Protein AF-A0A957TXQ5-F1 (afdb_monomer)

Solvent-accessible surface area (backbone atoms only — not comparable to full-atom values): 20476 Å² total; per-residue (Å²): 144,78,83,83,80,77,86,82,71,47,67,59,86,66,79,77,67,83,66,61,102,62,47,43,39,74,34,66,44,64,24,95,79,26,74,25,14,52,23,26,70,27,50,35,19,29,30,38,36,36,46,17,83,98,53,60,75,85,42,33,57,36,54,85,38,42,30,43,71,39,19,25,65,16,29,35,38,43,34,61,35,73,41,51,36,36,32,45,70,74,50,94,48,71,67,36,83,56,37,62,68,36,22,37,38,44,14,45,44,46,98,77,47,52,42,35,41,58,74,62,95,48,50,48,15,18,27,41,47,53,46,57,74,80,69,49,47,36,38,38,31,37,76,42,59,56,66,72,42,1,38,38,32,60,41,46,68,57,20,16,41,18,25,45,35,39,38,39,43,63,95,45,85,82,56,71,28,36,35,28,32,22,54,62,78,34,46,35,31,42,36,39,39,32,22,38,58,90,65,50,79,76,47,40,24,61,31,62,41,63,15,37,78,68,54,42,29,40,48,32,74,44,49,84,37,50,53,35,78,49,98,82,57,92,86,59,69,62,88,62,82,68,47,46,55,31,43,82,42,57,54,56,40,60,19,64,39,80,75,68,60,65,62,59,91,78,76,55,45,50,21,34,32,31,38,28,31,41,25,46,91,74,34,91,37,61,49,45,37,33,38,21,49,49,34,32,38,76,49,58,35,88,93,45,37,34,33,28,37,28,33,27,39,68,82,71,82,83,61,90,54,93,83,37,42,77,51,29,37,35,40,38,42,30,75,43,90,92,28,41,22,32,51,58,77,59,99,80,63,72,52,15,59,47,14,53,37,75,93,41,61,65,16,8,62,44,72,48,36,34,29,46,25,66,60,64,38,57,27,43,39,38,40,38,36,62,79,27,22,38,34,74,34,37,36,37,25,103

Nearest PDB structures (foldseek):
  6tpu-assembly2_B  TM=3.148E-01  e=5.517E-03  Homo sapiens
  5j67-assembly2_B  TM=4.460E-01  e=9.033E-02  Homo sapiens
  8cem-assembly1_E  TM=1.620E-01  e=5.466E-04  Bos taurus
  5j67-assembly3_C  TM=4.411E-01  e=3.857E-01  Homo sapiens
  5j67-assembly4_D  TM=4.431E-01  e=5.930E-01  Homo sapiens

Foldseek 3Di:
DDDDDDDDDWPPDFPPDPWDPFAQWPAKDAQPQFQQQQAAQANHWIKTFGAQPPDDRQCQLPLQRAHAAFFALWKKKKFKDWFKAFAPPRDPHDADDDWFPWFKFFALRASPQTCGCDDDQAQSHWVWTWDGPSGGMIMIHQPGDHGRHSTDHNSCVRRNTGIITGDQTPPDQDHGRRIGHHHAQIKMKMKMWHAYNVGDTDGIHMYMDGHHNWAFKEKDFDQPQAQDVDPPDPPDGDDASDGLQEAEDAAFAKQDDPHGHDYCVVPHHHFRKMFIFGICVPAPDRRDDTWAQWQWAWAADPVAQQKTFIWHPPVPPSDGDPVIDGFWMKGKQWPDPVWTKGWDDDPCQHTWDIDRRPPDPGGTMYGTMITGGNDFDKMWMKIQGDSHIIDIGIYGHD

Radius of gyration: 20.61 Å; Cα contacts (8 Å, |Δi|>4): 1127; chains: 1; bounding box: 55×52×53 Å

Structure (mmCIF, N/CA/C/O backbone):
data_AF-A0A957TXQ5-F1
#
_entry.id   AF-A0A957TXQ5-F1
#
loop_
_atom_site.group_PDB
_atom_site.id
_atom_site.type_symbol
_atom_site.label_atom_id
_atom_site.label_alt_id
_atom_site.label_comp_id
_atom_site.label_asym_id
_atom_site.label_entity_id
_atom_site.label_seq_id
_atom_site.pdbx_PDB_ins_code
_atom_site.Cartn_x
_atom_site.Cartn_y
_atom_site.Cartn_z
_atom_site.occupancy
_atom_site.B_iso_or_equiv
_atom_site.auth_seq_id
_atom_site.auth_comp_id
_atom_site.auth_asym_id
_atom_site.auth_atom_id
_atom_site.pdbx_PDB_model_num
ATOM 1 N N . THR A 1 1 ? 15.433 -29.144 -3.251 1.00 30.27 1 THR A N 1
ATOM 2 C CA . THR A 1 1 ? 14.705 -28.757 -2.026 1.00 30.27 1 THR A CA 1
ATOM 3 C C . THR A 1 1 ? 15.283 -27.448 -1.524 1.00 30.27 1 THR A C 1
ATOM 5 O O . THR A 1 1 ? 16.172 -27.453 -0.683 1.00 30.27 1 THR A O 1
ATOM 8 N N . ALA A 1 2 ? 14.848 -26.344 -2.127 1.00 22.72 2 ALA A N 1
ATOM 9 C CA . ALA A 1 2 ? 15.193 -24.980 -1.738 1.00 22.72 2 ALA A CA 1
ATOM 10 C C . ALA A 1 2 ? 13.890 -24.330 -1.258 1.00 22.72 2 ALA A C 1
ATOM 12 O O . ALA A 1 2 ? 12.871 -24.461 -1.932 1.00 22.72 2 ALA A O 1
ATOM 13 N N . GLY A 1 3 ? 13.901 -23.780 -0.045 1.00 21.22 3 GLY A N 1
ATOM 14 C CA . GLY A 1 3 ? 12.721 -23.221 0.608 1.00 21.22 3 GLY A CA 1
ATOM 15 C C . GLY A 1 3 ? 12.349 -21.856 0.037 1.00 21.22 3 GLY A C 1
ATOM 16 O O . GLY A 1 3 ? 13.215 -20.997 -0.106 1.00 21.22 3 GLY A O 1
ATOM 17 N N . CYS A 1 4 ? 11.061 -21.679 -0.258 1.00 22.88 4 CYS A N 1
ATOM 18 C CA . CYS A 1 4 ? 10.422 -20.388 -0.495 1.00 22.88 4 CYS A CA 1
ATOM 19 C C . CYS A 1 4 ? 10.559 -19.499 0.750 1.00 22.88 4 CYS A C 1
ATOM 21 O O . CYS A 1 4 ? 10.247 -19.935 1.858 1.00 22.88 4 CYS A O 1
ATOM 23 N N . GLN A 1 5 ? 11.022 -18.265 0.559 1.00 21.34 5 GLN A N 1
ATOM 24 C CA . GLN A 1 5 ? 10.938 -17.197 1.557 1.00 21.34 5 GLN A CA 1
ATOM 25 C C . GLN A 1 5 ? 9.520 -16.587 1.497 1.00 21.34 5 GLN A C 1
ATOM 27 O O . GLN A 1 5 ? 9.026 -16.373 0.387 1.00 21.34 5 GLN A O 1
ATOM 32 N N . PRO A 1 6 ? 8.849 -16.335 2.635 1.00 24.36 6 PRO A N 1
ATOM 33 C CA . PRO A 1 6 ? 7.597 -15.585 2.675 1.00 24.36 6 PRO A CA 1
ATOM 34 C C . PRO A 1 6 ? 7.853 -14.079 2.481 1.00 24.36 6 PRO A C 1
ATOM 36 O O . PRO A 1 6 ? 8.962 -13.602 2.712 1.00 24.36 6 PRO A O 1
ATOM 39 N N . ILE A 1 7 ? 6.805 -13.377 2.041 1.00 29.12 7 ILE A N 1
ATOM 40 C CA . ILE A 1 7 ? 6.574 -11.920 2.012 1.00 29.12 7 ILE A CA 1
ATOM 41 C C . ILE A 1 7 ? 7.683 -11.073 2.669 1.00 29.12 7 ILE A C 1
ATOM 43 O O . ILE A 1 7 ? 7.842 -11.089 3.889 1.00 29.12 7 ILE A O 1
ATOM 47 N N . GLN A 1 8 ? 8.370 -10.238 1.884 1.00 25.14 8 GLN A N 1
ATOM 48 C CA . GLN A 1 8 ? 8.991 -9.026 2.420 1.00 25.14 8 GLN A CA 1
ATOM 49 C C . GLN A 1 8 ? 8.038 -7.854 2.188 1.00 25.14 8 GLN A C 1
ATOM 51 O O . GLN A 1 8 ? 7.841 -7.401 1.063 1.00 25.14 8 GLN A O 1
ATOM 56 N N . ALA A 1 9 ? 7.431 -7.390 3.280 1.00 28.55 9 ALA A N 1
ATOM 57 C CA . ALA A 1 9 ? 6.894 -6.042 3.374 1.00 28.55 9 ALA A CA 1
ATOM 58 C C . ALA A 1 9 ? 8.041 -5.017 3.181 1.00 28.55 9 ALA A C 1
ATOM 60 O O . ALA A 1 9 ? 9.197 -5.348 3.468 1.00 28.55 9 ALA A O 1
ATOM 61 N N . PRO A 1 10 ? 7.746 -3.799 2.682 1.00 31.58 10 PRO A N 1
ATOM 62 C CA . PRO A 1 10 ? 8.731 -2.744 2.421 1.00 31.58 10 PRO A CA 1
ATOM 63 C C . PRO A 1 10 ? 9.644 -2.488 3.628 1.00 31.58 10 PRO A C 1
ATOM 65 O O . PRO A 1 10 ? 9.192 -2.565 4.766 1.00 31.58 10 PRO A O 1
ATOM 68 N N . ALA A 1 11 ? 10.915 -2.160 3.374 1.00 26.02 11 ALA A N 1
ATOM 69 C CA . ALA A 1 11 ? 11.965 -1.976 4.376 1.00 26.02 11 ALA A CA 1
ATOM 70 C C . ALA A 1 11 ? 11.680 -0.855 5.407 1.00 26.02 11 ALA A C 1
ATOM 72 O O . ALA A 1 11 ? 12.201 0.249 5.320 1.00 26.02 11 ALA A O 1
ATOM 73 N N . ALA A 1 12 ? 10.885 -1.172 6.425 1.00 28.03 12 ALA A N 1
ATOM 74 C CA . ALA A 1 12 ? 11.363 -1.277 7.797 1.00 28.03 12 ALA A CA 1
ATOM 75 C C . ALA A 1 12 ? 11.303 -2.776 8.122 1.00 28.03 12 ALA A C 1
ATOM 77 O O . ALA A 1 12 ? 10.361 -3.446 7.708 1.00 28.03 12 ALA A O 1
ATOM 78 N N . SER A 1 13 ? 12.317 -3.354 8.762 1.00 29.33 13 SER A N 1
ATOM 79 C CA . SER A 1 13 ? 12.373 -4.798 9.015 1.00 29.33 13 SER A CA 1
ATOM 80 C C . SER A 1 13 ? 11.161 -5.277 9.823 1.00 29.33 13 SER A C 1
ATOM 82 O O . SER A 1 13 ? 11.173 -5.239 11.051 1.00 29.33 13 SER A O 1
ATOM 84 N N . VAL A 1 14 ? 10.121 -5.760 9.141 1.00 32.06 14 VAL A N 1
ATOM 85 C CA . VAL A 1 14 ? 9.009 -6.471 9.768 1.00 32.06 14 VAL A CA 1
ATOM 86 C C . VAL A 1 14 ? 9.548 -7.846 10.145 1.00 32.06 14 VAL A C 1
ATOM 88 O O . VAL A 1 14 ? 9.689 -8.734 9.304 1.00 32.06 14 VAL A O 1
ATOM 91 N N . SER A 1 15 ? 9.902 -8.027 11.417 1.00 32.28 15 SER A N 1
ATOM 92 C CA . SER A 1 15 ? 10.060 -9.364 11.979 1.00 32.28 15 SER A CA 1
ATOM 93 C C . SER A 1 15 ? 8.685 -10.027 11.959 1.00 32.28 15 SER A C 1
ATOM 95 O O . SER A 1 15 ? 7.900 -9.871 12.893 1.00 32.28 15 SER A O 1
ATOM 97 N N . ALA A 1 16 ? 8.386 -10.764 10.889 1.00 36.06 16 ALA A N 1
ATOM 98 C CA . ALA A 1 16 ? 7.238 -11.653 10.832 1.00 36.06 16 ALA A CA 1
ATOM 99 C C . ALA A 1 16 ? 7.437 -12.769 11.871 1.00 36.06 16 ALA A C 1
ATOM 101 O O . ALA A 1 16 ? 8.000 -13.830 11.591 1.00 36.06 16 ALA A O 1
ATOM 102 N N . ALA A 1 17 ? 7.000 -12.522 13.107 1.00 33.25 17 ALA A N 1
ATOM 103 C CA . ALA A 1 17 ? 6.688 -13.603 14.023 1.00 33.25 17 ALA A CA 1
ATOM 104 C C . ALA A 1 17 ? 5.641 -14.479 13.326 1.00 33.25 17 ALA A C 1
ATOM 106 O O . ALA A 1 17 ? 4.679 -13.949 12.771 1.00 33.25 17 ALA A O 1
ATOM 107 N N . ALA A 1 18 ? 5.855 -15.798 13.307 1.00 35.03 18 ALA A N 1
ATOM 108 C CA . ALA A 1 18 ? 4.922 -16.740 12.701 1.00 35.03 18 ALA A CA 1
ATOM 109 C C . ALA A 1 18 ? 3.505 -16.431 13.199 1.00 35.03 18 ALA A C 1
ATOM 111 O O . ALA A 1 18 ? 3.222 -16.547 14.395 1.00 35.03 18 ALA A O 1
ATOM 112 N N . ALA A 1 19 ? 2.654 -15.974 12.282 1.00 39.81 19 ALA A N 1
ATOM 113 C CA . ALA A 1 19 ? 1.266 -15.690 12.567 1.00 39.81 19 ALA A CA 1
ATOM 114 C C . ALA A 1 19 ? 0.631 -16.941 13.201 1.00 39.81 19 ALA A C 1
ATOM 116 O O . ALA A 1 19 ? 0.843 -18.042 12.685 1.00 39.81 19 ALA A O 1
ATOM 117 N N . PRO A 1 20 ? -0.134 -16.826 14.304 1.00 47.81 20 PRO A N 1
ATOM 118 C CA . PRO A 1 20 ? -1.030 -17.912 14.686 1.00 47.81 20 PRO A CA 1
ATOM 119 C C . PRO A 1 20 ? -1.915 -18.254 13.479 1.00 47.81 20 PRO A C 1
ATOM 121 O O . PRO A 1 20 ? -2.253 -17.346 12.722 1.00 47.81 20 PRO A O 1
ATOM 124 N N . ASP A 1 21 ? -2.309 -19.523 13.322 1.00 57.41 21 ASP A N 1
ATOM 125 C CA . ASP A 1 21 ? -3.027 -20.078 12.150 1.00 57.41 21 ASP A CA 1
ATOM 126 C C . ASP A 1 21 ? -4.310 -19.311 11.718 1.00 57.41 21 ASP A C 1
ATOM 128 O O . ASP A 1 21 ? -4.905 -19.642 10.699 1.00 57.41 21 ASP A O 1
ATOM 132 N N . ASN A 1 22 ? -4.721 -18.274 12.459 1.00 76.31 22 ASN A N 1
ATOM 133 C CA . ASN A 1 22 ? -5.893 -17.427 12.233 1.00 76.31 22 ASN A CA 1
ATOM 134 C C . ASN A 1 22 ? -5.597 -15.905 12.251 1.00 76.31 22 ASN A C 1
ATOM 136 O O . ASN A 1 22 ? -6.520 -15.131 12.488 1.00 76.31 22 ASN A O 1
ATOM 140 N N . ASN A 1 23 ? -4.350 -15.443 12.077 1.00 93.31 23 ASN A N 1
ATOM 141 C CA . ASN A 1 23 ? -4.062 -14.001 12.017 1.00 93.31 23 ASN A CA 1
ATOM 142 C C . ASN A 1 23 ? -4.595 -13.399 10.711 1.00 93.31 23 ASN A C 1
ATOM 144 O O . ASN A 1 23 ? -4.110 -13.746 9.635 1.00 93.31 23 ASN A O 1
ATOM 148 N N . ILE A 1 24 ? -5.547 -12.470 10.802 1.00 95.75 24 ILE A N 1
ATOM 149 C CA . ILE A 1 24 ? -6.072 -11.776 9.615 1.00 95.75 24 ILE A CA 1
ATOM 150 C C . ILE A 1 24 ? -5.169 -10.646 9.111 1.00 95.75 24 ILE A C 1
ATOM 152 O O . ILE A 1 24 ? -5.426 -10.109 8.041 1.00 95.75 24 ILE A O 1
ATOM 156 N N . LEU A 1 25 ? -4.132 -10.257 9.862 1.00 95.81 25 LEU A N 1
ATOM 157 C CA . LEU A 1 25 ? -3.248 -9.149 9.491 1.00 95.81 25 LEU A CA 1
ATOM 158 C C . LEU A 1 25 ? -1.948 -9.649 8.858 1.00 95.81 25 LEU A C 1
ATOM 160 O O . LEU A 1 25 ? -1.276 -10.523 9.404 1.00 95.81 25 LEU A O 1
ATOM 164 N N . LEU A 1 26 ? -1.576 -9.031 7.737 1.00 93.12 26 LEU A N 1
ATOM 165 C CA . LEU A 1 26 ? -0.322 -9.273 7.021 1.00 93.12 26 LEU A CA 1
ATOM 166 C C . LEU A 1 26 ? 0.801 -8.345 7.487 1.00 93.12 26 LEU A C 1
ATOM 168 O O . LEU A 1 26 ? 1.970 -8.721 7.450 1.00 93.12 26 LEU A O 1
ATOM 172 N N . GLY A 1 27 ? 0.463 -7.132 7.928 1.00 93.56 27 GLY A N 1
ATOM 173 C CA . GLY A 1 27 ? 1.447 -6.176 8.425 1.00 93.56 27 GLY A CA 1
ATOM 174 C C . GLY A 1 27 ? 0.950 -4.736 8.461 1.00 93.56 27 GLY A C 1
ATOM 175 O O . GLY A 1 27 ? -0.185 -4.434 8.089 1.00 93.56 27 GLY A O 1
ATOM 176 N N . ILE A 1 28 ? 1.837 -3.850 8.907 1.00 94.25 28 ILE A N 1
ATOM 177 C CA . ILE A 1 28 ? 1.647 -2.399 8.930 1.00 94.25 28 ILE A CA 1
ATOM 178 C C . ILE A 1 28 ? 2.690 -1.802 7.989 1.00 94.25 28 ILE A C 1
ATOM 180 O O . ILE A 1 28 ? 3.875 -2.110 8.112 1.00 94.25 28 ILE A O 1
ATOM 184 N N . ILE A 1 29 ? 2.259 -0.961 7.054 1.00 91.06 29 ILE A N 1
ATOM 185 C CA . ILE A 1 29 ? 3.153 -0.238 6.144 1.00 91.06 29 ILE A CA 1
ATOM 186 C C . ILE A 1 29 ? 2.863 1.258 6.199 1.00 91.06 29 ILE A C 1
ATOM 188 O O . ILE A 1 29 ? 1.762 1.679 6.562 1.00 91.06 29 ILE A O 1
ATOM 192 N N . ASN A 1 30 ? 3.843 2.059 5.789 1.00 89.38 30 ASN A N 1
ATOM 193 C CA . ASN A 1 30 ? 3.639 3.486 5.602 1.00 89.38 30 ASN A CA 1
ATOM 194 C C . ASN A 1 30 ? 2.541 3.745 4.561 1.00 89.38 30 ASN A C 1
ATOM 196 O O . ASN A 1 30 ? 2.503 3.103 3.508 1.00 89.38 30 ASN A O 1
ATOM 200 N N . ALA A 1 31 ? 1.640 4.679 4.852 1.00 86.31 31 ALA A N 1
ATOM 201 C CA . ALA A 1 31 ? 0.632 5.075 3.885 1.00 86.31 31 ALA A CA 1
ATOM 202 C C . ALA A 1 31 ? 1.259 5.921 2.758 1.00 86.31 31 ALA A C 1
ATOM 204 O O . ALA A 1 31 ? 2.023 6.844 3.041 1.00 86.31 31 ALA A O 1
ATOM 205 N N . PRO A 1 32 ? 0.875 5.719 1.481 1.00 77.81 32 PRO A N 1
ATOM 206 C CA . PRO A 1 32 ? 1.412 6.480 0.345 1.00 77.81 32 PRO A CA 1
ATOM 207 C C . PRO A 1 32 ? 0.925 7.939 0.287 1.00 77.81 32 PRO A C 1
ATOM 209 O O . PRO A 1 32 ? 1.110 8.619 -0.716 1.00 77.81 32 PRO A O 1
ATOM 212 N N . THR A 1 33 ? 0.251 8.410 1.334 1.00 75.25 33 THR A N 1
ATOM 213 C CA . THR A 1 33 ? -0.272 9.772 1.484 1.00 75.25 33 THR A CA 1
ATOM 214 C C . THR A 1 33 ? 0.588 10.635 2.402 1.00 75.25 33 THR A C 1
ATOM 216 O O . THR A 1 33 ? 0.253 11.794 2.614 1.00 75.25 33 THR A O 1
ATOM 219 N N . THR A 1 34 ? 1.644 10.067 2.990 1.00 78.94 34 THR A N 1
ATOM 220 C CA . THR A 1 34 ? 2.510 10.735 3.969 1.00 78.94 34 THR A CA 1
ATOM 221 C C . THR A 1 34 ? 3.884 10.064 3.998 1.00 78.94 34 THR A C 1
ATOM 223 O O . THR A 1 34 ? 3.957 8.852 4.211 1.00 78.94 34 THR A O 1
ATOM 226 N N . PRO A 1 35 ? 4.989 10.803 3.867 1.00 79.56 35 PRO A N 1
ATOM 227 C CA . PRO A 1 35 ? 6.318 10.214 3.911 1.00 79.56 35 PRO A CA 1
ATOM 228 C C . PRO A 1 35 ? 6.681 9.738 5.325 1.00 79.56 35 PRO A C 1
ATOM 230 O O . PRO A 1 35 ? 7.291 8.694 5.459 1.00 79.56 35 PRO A O 1
ATOM 233 N N . GLY A 1 36 ? 6.274 10.428 6.396 1.00 86.81 36 GLY A N 1
ATOM 234 C CA . GLY A 1 36 ? 6.715 10.120 7.766 1.00 86.81 36 GLY A CA 1
ATOM 235 C C . GLY A 1 36 ? 5.836 9.159 8.570 1.00 86.81 36 GLY A C 1
ATOM 236 O O . GLY A 1 36 ? 6.039 9.029 9.773 1.00 86.81 36 GLY A O 1
ATOM 237 N N . GLY A 1 37 ? 4.849 8.505 7.959 1.00 90.19 37 GLY A N 1
ATOM 238 C CA . GLY A 1 37 ? 3.720 7.896 8.670 1.00 90.19 37 GLY A CA 1
ATOM 239 C C . GLY A 1 37 ? 4.042 6.740 9.627 1.00 90.19 37 GLY A C 1
ATOM 240 O O . GLY A 1 37 ? 3.233 6.443 10.508 1.00 90.19 37 GLY A O 1
ATOM 241 N N . ILE A 1 38 ? 5.227 6.133 9.513 1.00 93.94 38 ILE A N 1
ATOM 242 C CA . ILE A 1 38 ? 5.756 5.114 10.443 1.00 93.94 38 ILE A CA 1
ATOM 243 C C . ILE A 1 38 ? 6.983 5.581 11.234 1.00 93.94 38 ILE A C 1
ATOM 245 O O . ILE A 1 38 ? 7.500 4.825 12.045 1.00 93.94 38 ILE A O 1
ATOM 249 N N . VAL A 1 39 ? 7.495 6.784 10.987 1.00 94.06 39 VAL A N 1
ATOM 250 C CA . VAL A 1 39 ? 8.734 7.265 11.610 1.00 94.06 39 VAL A CA 1
ATOM 251 C C . VAL A 1 39 ? 8.476 7.628 13.068 1.00 94.06 39 VAL A C 1
ATOM 253 O O . VAL A 1 39 ? 7.421 8.158 13.412 1.00 94.06 39 VAL A O 1
ATOM 256 N N . ALA A 1 40 ? 9.444 7.339 13.927 1.00 96.12 40 ALA A N 1
ATOM 257 C CA . ALA A 1 40 ? 9.369 7.597 15.353 1.00 96.12 40 ALA A CA 1
ATOM 258 C C . ALA A 1 40 ? 9.123 9.066 15.694 1.00 96.12 40 ALA A C 1
ATOM 260 O O . ALA A 1 40 ? 9.650 9.960 15.032 1.00 96.12 40 ALA A O 1
ATOM 261 N N . ASP A 1 41 ? 8.323 9.290 16.739 1.00 93.44 41 ASP A N 1
ATOM 262 C CA . ASP A 1 41 ? 7.875 10.608 17.214 1.00 93.44 41 ASP A CA 1
ATOM 263 C C . ASP A 1 41 ? 7.175 11.460 16.138 1.00 93.44 41 ASP A C 1
ATOM 265 O O . ASP A 1 41 ? 6.787 12.607 16.389 1.00 93.44 41 ASP A O 1
ATOM 269 N N . LEU A 1 42 ? 6.985 10.895 14.941 1.00 91.69 42 LEU A N 1
ATOM 270 C CA . LEU A 1 42 ? 6.222 11.490 13.880 1.00 91.69 42 LEU A CA 1
ATOM 271 C C . LEU A 1 42 ? 4.772 11.000 13.931 1.00 91.69 42 LEU A C 1
ATOM 273 O O . LEU A 1 42 ? 4.439 9.941 14.461 1.00 91.69 42 LEU A O 1
ATOM 277 N N . PRO A 1 43 ? 3.871 11.806 13.395 1.00 91.06 43 PRO A N 1
ATOM 278 C CA . PRO A 1 43 ? 2.466 11.483 13.235 1.00 91.06 43 PRO A CA 1
ATOM 279 C C . PRO A 1 43 ? 2.189 10.168 12.510 1.00 91.06 43 PRO A C 1
ATOM 281 O O . PRO A 1 43 ? 2.779 9.881 11.470 1.00 91.06 43 PRO A O 1
ATOM 284 N N . THR A 1 44 ? 1.237 9.394 13.028 1.00 92.81 44 THR A N 1
ATOM 285 C CA . THR A 1 44 ? 0.890 8.096 12.452 1.00 92.81 44 THR A CA 1
ATOM 286 C C . THR A 1 44 ? 0.087 8.263 11.169 1.00 92.81 44 THR A C 1
ATOM 288 O O . THR A 1 44 ? -0.937 8.949 11.143 1.00 92.81 44 THR A O 1
ATOM 291 N N . SER A 1 45 ? 0.521 7.576 10.117 1.00 90.94 45 SER A N 1
ATOM 292 C CA . SER A 1 45 ? -0.209 7.473 8.859 1.00 90.94 45 SER A CA 1
ATOM 293 C C . SER A 1 45 ? 0.175 6.185 8.137 1.00 90.94 45 SER A C 1
ATOM 295 O O . SER A 1 45 ? 1.286 6.020 7.632 1.00 90.94 45 SER A O 1
ATOM 297 N N . ILE A 1 46 ? -0.727 5.214 8.159 1.00 92.88 46 ILE A N 1
ATOM 298 C CA . ILE A 1 46 ? -0.395 3.815 7.900 1.00 92.88 46 ILE A CA 1
ATOM 299 C C . ILE A 1 46 ? -1.488 3.113 7.112 1.00 92.88 46 ILE A C 1
ATOM 301 O O . ILE A 1 46 ? -2.668 3.453 7.192 1.00 92.88 46 ILE A O 1
ATOM 305 N N . ASN A 1 47 ? -1.080 2.067 6.405 1.00 92.50 47 ASN A N 1
ATOM 306 C CA . ASN A 1 47 ? -1.972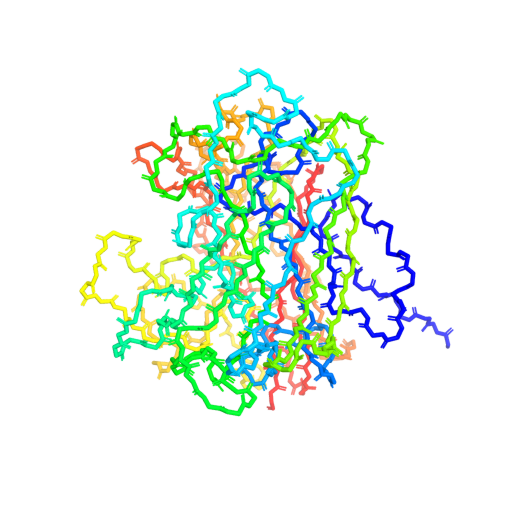 1.025 5.930 1.00 92.50 47 ASN A CA 1
ATOM 307 C C . ASN A 1 47 ? -1.744 -0.230 6.771 1.00 92.50 47 ASN A C 1
ATOM 309 O O . ASN A 1 47 ? -0.629 -0.749 6.836 1.00 92.50 47 ASN A O 1
ATOM 313 N N . VAL A 1 48 ? -2.810 -0.739 7.376 1.00 94.75 48 VAL A N 1
ATOM 314 C CA . VAL A 1 48 ? -2.838 -2.065 7.992 1.00 94.75 48 VAL A CA 1
ATOM 315 C C . VAL A 1 48 ? -3.380 -3.031 6.952 1.00 94.75 48 VAL A C 1
ATOM 317 O O . VAL A 1 48 ? -4.541 -2.929 6.551 1.00 94.75 48 VAL A O 1
ATOM 320 N N . LEU A 1 49 ? -2.521 -3.931 6.485 1.00 93.50 49 LEU A N 1
ATOM 321 C CA . LEU A 1 49 ? -2.842 -4.903 5.449 1.00 93.50 49 LEU A CA 1
ATOM 322 C C . LEU A 1 49 ? -3.501 -6.127 6.080 1.00 93.50 49 LEU A C 1
ATOM 324 O O . LEU A 1 49 ? -2.985 -6.686 7.051 1.00 93.50 49 LEU A O 1
ATOM 328 N N . MET A 1 50 ? -4.619 -6.551 5.508 1.00 94.62 50 MET A N 1
ATOM 329 C CA . MET A 1 50 ? -5.359 -7.744 5.897 1.00 94.62 50 MET A CA 1
ATOM 330 C C . MET A 1 50 ? -5.230 -8.809 4.807 1.00 94.62 50 MET A C 1
ATOM 332 O O . MET A 1 50 ? -5.015 -8.483 3.639 1.00 94.62 50 MET A O 1
ATOM 336 N N . ASN A 1 51 ? -5.339 -10.080 5.185 1.00 93.81 51 ASN A N 1
ATOM 337 C CA . ASN A 1 51 ? -5.321 -11.174 4.223 1.00 93.81 51 ASN A CA 1
ATOM 338 C C . ASN A 1 51 ? -6.667 -11.302 3.485 1.00 93.81 51 ASN A C 1
ATOM 340 O O . ASN A 1 51 ? -7.582 -10.493 3.634 1.00 93.81 51 ASN A O 1
ATOM 344 N N . ALA A 1 52 ? -6.765 -12.308 2.624 1.00 92.31 52 ALA A N 1
ATOM 345 C CA . ALA A 1 52 ? -8.023 -12.746 2.043 1.00 92.31 52 ALA A CA 1
ATOM 346 C C . ALA A 1 52 ? -8.194 -14.224 2.428 1.00 92.31 52 ALA A C 1
ATOM 348 O O . ALA A 1 52 ? -7.357 -15.046 2.036 1.00 92.31 52 ALA A O 1
ATOM 349 N N . PRO A 1 53 ? -9.217 -14.595 3.222 1.00 91.94 53 PRO A N 1
ATOM 350 C CA . PRO A 1 53 ? -9.342 -15.952 3.742 1.00 91.94 53 PRO A CA 1
ATOM 351 C C . PRO A 1 53 ? -9.267 -17.029 2.651 1.00 91.94 53 PRO A C 1
ATOM 353 O O . PRO A 1 53 ? -9.994 -16.997 1.659 1.00 91.94 53 PRO A O 1
ATOM 356 N N . GLY A 1 54 ? -8.377 -18.009 2.840 1.00 90.06 54 GLY A N 1
ATOM 357 C CA . GLY A 1 54 ? -8.174 -19.115 1.896 1.00 90.06 54 GLY A CA 1
ATOM 358 C C . GLY A 1 54 ? -7.421 -18.746 0.612 1.00 90.06 54 GLY A C 1
ATOM 359 O O . GLY A 1 54 ? -7.327 -19.585 -0.284 1.00 90.06 54 GLY A O 1
ATOM 360 N N . THR A 1 55 ? -6.881 -17.531 0.528 1.00 90.19 55 THR A N 1
ATOM 361 C CA . THR A 1 55 ? -6.141 -17.028 -0.630 1.00 90.19 55 THR A CA 1
ATOM 362 C C . THR A 1 55 ? -4.664 -16.842 -0.280 1.00 90.19 55 THR A C 1
ATOM 364 O O . THR A 1 55 ? -4.325 -16.467 0.837 1.00 90.19 55 THR A O 1
ATOM 367 N N . ASP A 1 56 ? -3.775 -17.139 -1.230 1.00 89.12 56 ASP A N 1
ATOM 368 C CA . ASP A 1 56 ? -2.343 -16.846 -1.109 1.00 89.12 56 ASP A CA 1
ATOM 369 C C . ASP A 1 56 ? -2.116 -15.328 -1.139 1.00 89.12 56 ASP A C 1
ATOM 371 O O . ASP A 1 56 ? -2.730 -14.628 -1.945 1.00 89.12 56 ASP A O 1
ATOM 375 N N . ASP A 1 57 ? -1.218 -14.820 -0.295 1.00 86.12 57 ASP A N 1
ATOM 376 C CA . ASP A 1 57 ? -1.032 -13.379 -0.089 1.00 86.12 57 ASP A CA 1
ATOM 377 C C . ASP A 1 57 ? -0.703 -12.596 -1.372 1.00 86.12 57 ASP A C 1
ATOM 379 O O . ASP A 1 57 ? -1.021 -11.412 -1.482 1.00 86.12 57 ASP A O 1
ATOM 383 N N . ARG A 1 58 ? -0.142 -13.258 -2.395 1.00 84.25 58 ARG A N 1
ATOM 384 C CA . ARG A 1 58 ? 0.126 -12.658 -3.717 1.00 84.25 58 ARG A CA 1
ATOM 385 C C . ARG A 1 58 ? -1.142 -12.278 -4.486 1.00 84.25 58 ARG A C 1
ATOM 387 O O . ARG A 1 58 ? -1.080 -11.454 -5.391 1.00 84.25 58 ARG A O 1
ATOM 394 N N . TYR A 1 59 ? -2.276 -12.868 -4.126 1.00 86.75 59 TYR A N 1
ATOM 395 C CA . TYR A 1 59 ? -3.585 -12.620 -4.724 1.00 86.75 59 TYR A CA 1
ATOM 396 C C . TYR A 1 59 ? -4.495 -11.803 -3.805 1.00 86.75 59 TYR A C 1
ATOM 398 O O . TYR A 1 59 ? -5.663 -11.618 -4.118 1.00 86.75 59 TYR A O 1
ATOM 406 N N . VAL A 1 60 ? -4.007 -11.281 -2.675 1.00 86.81 60 VAL A N 1
ATOM 407 C CA . VAL A 1 60 ? -4.853 -10.475 -1.778 1.00 86.81 60 VAL A CA 1
ATOM 408 C C . VAL A 1 60 ? -5.410 -9.255 -2.502 1.00 86.81 60 VAL A C 1
ATOM 410 O O . VAL A 1 60 ? -6.579 -8.940 -2.332 1.00 86.81 60 VAL A O 1
ATOM 413 N N . SER A 1 61 ? -4.648 -8.613 -3.385 1.00 82.62 61 SER A N 1
ATOM 414 C CA . SER A 1 61 ? -5.143 -7.482 -4.184 1.00 82.62 61 SER A CA 1
ATOM 415 C C . SER A 1 61 ? -6.079 -7.883 -5.336 1.00 82.62 61 SER A C 1
ATOM 417 O O . SER A 1 61 ? -6.644 -6.998 -5.974 1.00 82.62 61 SER A O 1
ATOM 419 N N . ASP A 1 62 ? -6.278 -9.180 -5.598 1.00 84.00 62 ASP A N 1
ATOM 420 C CA . ASP A 1 62 ? -7.205 -9.676 -6.621 1.00 84.00 62 ASP A CA 1
ATOM 421 C C . ASP A 1 62 ? -8.653 -9.329 -6.238 1.00 84.00 62 ASP A C 1
ATOM 423 O O . ASP A 1 62 ? -9.117 -9.733 -5.165 1.00 84.00 62 ASP A O 1
ATOM 427 N N . PRO A 1 63 ? -9.418 -8.617 -7.082 1.00 79.56 63 PRO A N 1
ATOM 428 C CA . PRO A 1 63 ? -10.835 -8.372 -6.834 1.00 79.56 63 PRO A CA 1
ATOM 429 C C . PRO A 1 63 ? -11.673 -9.646 -6.636 1.00 79.56 63 PRO A C 1
ATOM 431 O O . PRO A 1 63 ? -12.707 -9.586 -5.969 1.00 79.56 63 PRO A O 1
ATOM 434 N N . ALA A 1 64 ? -11.253 -10.787 -7.194 1.00 84.06 64 ALA A N 1
ATOM 435 C CA . ALA A 1 64 ? -11.906 -12.082 -7.011 1.00 84.06 64 ALA A CA 1
ATOM 436 C C . ALA A 1 64 ? -11.591 -12.735 -5.653 1.00 84.06 64 ALA A C 1
ATOM 438 O O . ALA A 1 64 ? -12.385 -13.545 -5.163 1.00 84.06 64 ALA A O 1
ATOM 439 N N . ALA A 1 65 ? -10.470 -12.376 -5.024 1.00 88.88 65 ALA A N 1
ATOM 440 C CA . ALA A 1 65 ? -10.142 -12.794 -3.670 1.00 88.88 65 ALA A CA 1
ATOM 441 C C . ALA A 1 65 ? -10.948 -11.956 -2.677 1.00 88.88 65 ALA A C 1
ATOM 443 O O . ALA A 1 65 ? -10.619 -10.802 -2.409 1.00 88.88 65 ALA A O 1
ATOM 444 N N . PHE A 1 66 ? -12.030 -12.512 -2.137 1.00 91.19 66 PHE A N 1
ATOM 445 C CA . PHE A 1 66 ? -12.850 -11.791 -1.169 1.00 91.19 66 PHE A CA 1
ATOM 446 C C . PHE A 1 66 ? -12.071 -11.573 0.139 1.00 91.19 66 PHE A C 1
ATOM 448 O O . PHE A 1 66 ? -11.553 -12.524 0.723 1.00 91.19 66 PHE A O 1
ATOM 455 N N . GLY A 1 67 ? -11.994 -10.319 0.581 1.00 93.25 67 GLY A N 1
ATOM 456 C CA . GLY A 1 67 ? -11.400 -9.923 1.854 1.00 93.25 67 GLY A CA 1
ATOM 457 C C . GLY A 1 67 ? -12.309 -10.207 3.047 1.00 93.25 67 GLY A C 1
ATOM 458 O O . GLY A 1 67 ? -13.105 -11.144 3.064 1.00 93.25 67 GLY A O 1
ATOM 459 N N . HIS A 1 68 ? -12.227 -9.352 4.055 1.00 94.69 68 HIS A N 1
ATOM 460 C CA . HIS A 1 68 ? -13.018 -9.469 5.273 1.00 94.69 68 HIS A CA 1
ATOM 461 C C . HIS A 1 68 ? -14.326 -8.684 5.183 1.00 94.69 68 HIS A C 1
ATOM 463 O O . HIS A 1 68 ? -14.485 -7.762 4.379 1.00 94.69 68 HIS A O 1
ATOM 469 N N . GLN A 1 69 ? -15.281 -9.031 6.039 1.00 93.69 69 GLN A N 1
ATOM 470 C CA . GLN A 1 69 ? -16.561 -8.343 6.127 1.00 93.69 69 GLN A CA 1
ATOM 471 C C . GLN A 1 69 ? -16.992 -8.225 7.585 1.00 93.69 69 GLN A C 1
ATOM 473 O O . GLN A 1 69 ? -16.685 -9.082 8.408 1.00 93.69 69 GLN A O 1
ATOM 478 N N . ILE A 1 70 ? -17.730 -7.163 7.902 1.00 94.94 70 ILE A N 1
ATOM 479 C CA . ILE A 1 70 ? -18.381 -7.025 9.200 1.00 94.94 70 ILE A CA 1
ATOM 480 C C . ILE A 1 70 ? -19.823 -7.530 9.049 1.00 94.94 70 ILE A C 1
ATOM 482 O O . ILE A 1 70 ? -20.556 -6.979 8.220 1.00 94.94 70 ILE A O 1
ATOM 486 N N . PRO A 1 71 ? -20.265 -8.552 9.808 1.00 95.00 71 PRO A N 1
ATOM 487 C CA . PRO A 1 71 ? -21.645 -9.033 9.753 1.00 95.00 71 PRO A CA 1
ATOM 488 C C . PRO A 1 71 ? -22.660 -7.947 10.118 1.00 95.00 71 PRO A C 1
ATOM 490 O O . PRO A 1 71 ? -22.361 -7.022 10.876 1.00 95.00 71 PRO A O 1
ATOM 493 N N . ALA A 1 72 ? -23.891 -8.075 9.624 1.00 93.62 72 ALA A N 1
ATOM 494 C CA . ALA A 1 72 ? -24.974 -7.156 9.959 1.00 93.62 72 ALA A CA 1
ATOM 495 C C . ALA A 1 72 ? -25.241 -7.160 11.472 1.00 93.62 72 ALA A C 1
ATOM 497 O O . ALA A 1 72 ? -25.402 -8.220 12.074 1.00 93.62 72 ALA A O 1
ATOM 498 N N . GLY A 1 73 ? -25.267 -5.975 12.090 1.00 94.00 73 GLY A N 1
ATOM 499 C CA . GLY A 1 73 ? -25.364 -5.812 13.548 1.00 94.00 73 GLY A CA 1
ATOM 500 C C . GLY A 1 73 ? -24.079 -6.132 14.327 1.00 94.00 73 GLY A C 1
ATOM 501 O O . GLY A 1 73 ? -24.040 -5.913 15.536 1.00 94.00 73 GLY A O 1
ATOM 502 N N . GLY A 1 74 ? -23.035 -6.623 13.653 1.00 97.38 74 GLY A N 1
ATOM 503 C CA . GLY A 1 74 ? -21.712 -6.866 14.217 1.00 97.38 74 GLY A CA 1
ATOM 504 C C . GLY A 1 74 ? -20.859 -5.603 14.333 1.00 97.38 74 GLY A C 1
ATOM 505 O O . GLY A 1 74 ? -21.351 -4.474 14.251 1.00 97.38 74 GLY A O 1
ATOM 506 N N . ARG A 1 75 ? -19.554 -5.793 14.549 1.00 97.75 75 ARG A N 1
ATOM 507 C CA . ARG A 1 75 ? -18.570 -4.698 14.585 1.00 97.75 75 ARG A CA 1
ATOM 508 C C . ARG A 1 75 ? -17.159 -5.183 14.277 1.00 97.75 75 ARG A C 1
ATOM 510 O O . ARG A 1 75 ? -16.847 -6.347 14.516 1.00 97.75 75 ARG A O 1
ATOM 517 N N . MET A 1 76 ? -16.312 -4.271 13.824 1.00 98.44 76 MET A N 1
ATOM 518 C CA . MET A 1 76 ? -14.861 -4.430 13.822 1.00 98.44 76 MET A CA 1
ATOM 519 C C . MET A 1 76 ? -14.270 -3.496 14.876 1.00 98.44 76 MET A C 1
ATOM 521 O O . MET A 1 76 ? -14.637 -2.331 14.949 1.00 98.44 76 MET A O 1
ATOM 525 N N . GLU A 1 77 ? -13.371 -4.013 15.696 1.00 98.50 77 GLU A N 1
ATOM 526 C CA . GLU A 1 77 ? -12.582 -3.265 16.670 1.00 98.50 77 GLU A CA 1
ATOM 527 C C . GLU A 1 77 ? -11.142 -3.176 16.163 1.00 98.50 77 GLU A C 1
ATOM 529 O O . GLU A 1 77 ? -10.576 -4.189 15.752 1.00 98.50 77 GLU A O 1
ATOM 534 N N . ILE A 1 78 ? -10.572 -1.973 16.185 1.00 98.56 78 ILE A N 1
ATOM 535 C CA . ILE A 1 78 ? -9.193 -1.668 15.797 1.00 98.56 78 ILE A CA 1
ATOM 536 C C . ILE A 1 78 ? -8.539 -1.009 17.007 1.00 98.56 78 ILE A C 1
ATOM 538 O O . ILE A 1 78 ? -8.932 0.084 17.410 1.00 98.56 78 ILE A O 1
ATOM 542 N N . GLU A 1 79 ? -7.574 -1.690 17.607 1.00 98.50 79 GLU A N 1
ATOM 543 C CA . GLU A 1 79 ? -6.937 -1.276 18.852 1.00 98.50 79 GLU A CA 1
ATOM 544 C C . GLU A 1 79 ? -5.459 -0.976 18.627 1.00 98.50 79 GLU A C 1
ATOM 546 O O . GLU A 1 79 ? -4.716 -1.830 18.138 1.00 98.50 79 GLU A O 1
ATOM 551 N N . PHE A 1 80 ? -5.038 0.225 19.013 1.00 98.31 80 PHE A N 1
ATOM 552 C CA . PHE A 1 80 ? -3.647 0.658 18.999 1.00 98.31 80 PHE A CA 1
ATOM 553 C C . PHE A 1 80 ? -2.990 0.324 20.343 1.00 98.31 80 PHE A C 1
ATOM 555 O O . PHE A 1 80 ? -3.486 0.668 21.412 1.00 98.31 80 PHE A O 1
ATOM 562 N N . GLY A 1 81 ? -1.842 -0.338 20.307 1.00 97.31 81 GLY A N 1
ATOM 563 C CA . GLY A 1 81 ? -1.084 -0.720 21.494 1.00 97.31 81 GLY A CA 1
ATOM 564 C C . GLY A 1 81 ? 0.406 -0.430 21.353 1.00 97.31 81 GLY A C 1
ATOM 565 O O . GLY A 1 81 ? 0.863 0.218 20.413 1.00 97.31 81 GLY A O 1
ATOM 566 N N . GLY A 1 82 ? 1.202 -0.962 22.279 1.00 96.94 82 GLY A N 1
ATOM 567 C CA . GLY A 1 82 ? 2.641 -0.700 22.306 1.00 96.94 82 GLY A CA 1
ATOM 568 C C . GLY A 1 82 ? 2.930 0.767 22.630 1.00 96.94 82 GLY A C 1
ATOM 569 O O . GLY A 1 82 ? 2.368 1.309 23.582 1.00 96.94 82 GLY A O 1
ATOM 570 N N . SER A 1 83 ? 3.810 1.397 21.855 1.00 97.81 83 SER A N 1
ATOM 571 C CA . SER A 1 83 ? 4.259 2.775 22.074 1.00 97.81 83 SER A CA 1
ATOM 572 C C . SER A 1 83 ? 3.525 3.836 21.251 1.00 97.81 83 SER A C 1
ATOM 574 O O . SER A 1 83 ? 3.919 4.998 21.315 1.00 97.81 83 SER A O 1
ATOM 576 N N . TYR A 1 84 ? 2.455 3.488 20.521 1.00 97.75 84 TYR A N 1
ATOM 577 C CA . TYR A 1 84 ? 1.580 4.499 19.917 1.00 97.75 84 TYR A CA 1
ATOM 578 C C . TYR A 1 84 ? 1.071 5.480 20.980 1.00 97.75 84 TYR A C 1
ATOM 580 O O . TYR A 1 84 ? 0.628 5.071 22.060 1.00 97.75 84 TYR A O 1
ATOM 588 N N . VAL A 1 85 ? 1.106 6.767 20.646 1.00 96.88 85 VAL A N 1
ATOM 589 C CA . VAL A 1 85 ? 0.682 7.879 21.499 1.00 96.88 85 VAL A CA 1
ATOM 590 C C . VAL A 1 85 ? -0.636 8.420 20.963 1.00 96.88 85 VAL A C 1
ATOM 592 O O . VAL A 1 85 ? -0.724 8.823 19.802 1.00 96.88 85 VAL A O 1
ATOM 595 N N . ARG A 1 86 ? -1.672 8.442 21.800 1.00 96.62 86 ARG A N 1
ATOM 596 C CA . ARG A 1 86 ? -2.958 9.052 21.468 1.00 96.62 86 ARG A CA 1
ATOM 597 C C . ARG A 1 86 ? -2.937 10.544 21.790 1.00 96.62 86 ARG A C 1
ATOM 599 O O . ARG A 1 86 ? -2.777 10.932 22.951 1.00 96.62 86 ARG A O 1
ATOM 606 N N . ASN A 1 87 ? -3.144 11.386 20.779 1.00 93.62 87 ASN A N 1
ATOM 607 C CA . ASN A 1 87 ? -3.118 12.831 20.979 1.00 93.62 87 ASN A CA 1
ATOM 608 C C . ASN A 1 87 ? -4.265 13.307 21.876 1.00 93.62 87 ASN A C 1
ATOM 610 O O . ASN A 1 87 ? -5.413 12.888 21.713 1.00 93.62 87 ASN A O 1
ATOM 614 N N . GLY A 1 88 ? -3.936 14.174 22.837 1.00 93.38 88 GLY A N 1
ATOM 615 C CA . GLY A 1 88 ? -4.869 14.693 23.842 1.00 93.38 88 GLY A CA 1
ATOM 616 C C . GLY A 1 88 ? -5.228 13.718 24.966 1.00 93.38 88 GLY A C 1
ATOM 617 O O . GLY A 1 88 ? -6.035 14.067 25.828 1.00 93.38 88 GLY A O 1
ATOM 618 N N . VAL A 1 89 ? -4.633 12.520 24.974 1.00 95.81 89 VAL A N 1
ATOM 619 C CA . VAL A 1 89 ? -4.815 11.496 26.018 1.00 95.81 89 VAL A CA 1
ATOM 620 C C . VAL A 1 89 ? -3.477 11.151 26.660 1.00 95.81 89 VAL A C 1
ATOM 622 O O . VAL A 1 89 ? -3.322 11.266 27.874 1.00 95.81 89 VAL A O 1
ATOM 625 N N . ASP A 1 90 ? -2.495 10.784 25.836 1.00 96.31 90 ASP A N 1
ATOM 626 C CA . ASP A 1 90 ? -1.154 10.386 26.271 1.00 96.31 90 ASP A CA 1
ATOM 627 C C . ASP A 1 90 ? -0.159 11.559 26.297 1.00 96.31 90 ASP A C 1
ATOM 629 O O . ASP A 1 90 ? 0.949 11.431 26.823 1.00 96.31 90 ASP A O 1
ATOM 633 N N . ASN A 1 91 ? -0.524 12.697 25.703 1.00 93.19 91 ASN A N 1
ATOM 634 C CA . ASN A 1 91 ? 0.325 13.878 25.576 1.00 93.19 91 ASN A CA 1
ATOM 635 C C . ASN A 1 91 ? -0.487 15.186 25.666 1.00 93.19 91 ASN A C 1
ATOM 637 O O . ASN A 1 91 ? -1.715 15.180 25.714 1.00 93.19 91 ASN A O 1
ATOM 641 N N . ASP A 1 92 ? 0.220 16.320 25.657 1.00 91.44 92 ASP A N 1
ATOM 642 C CA . ASP A 1 92 ? -0.369 17.665 25.745 1.00 91.44 92 ASP A CA 1
ATOM 643 C C . ASP A 1 92 ? -0.892 18.205 24.391 1.00 91.44 92 ASP A C 1
ATOM 645 O O . ASP A 1 92 ? -1.190 19.398 24.274 1.00 91.44 92 ASP A O 1
ATOM 649 N N . ALA A 1 93 ? -0.964 17.372 23.345 1.00 89.75 93 ALA A N 1
ATOM 650 C CA . ALA A 1 93 ? -1.494 17.782 22.045 1.00 89.75 93 ALA A CA 1
ATOM 651 C C . ALA A 1 93 ? -3.026 17.935 22.080 1.00 89.75 93 ALA A C 1
ATOM 653 O O . ALA A 1 93 ? -3.702 17.456 22.988 1.00 89.75 93 ALA A O 1
ATOM 654 N N . GLU A 1 94 ? -3.596 18.602 21.076 1.00 89.50 94 GLU A N 1
ATOM 655 C CA . GLU A 1 94 ? -5.051 18.665 20.922 1.00 89.50 94 GLU A CA 1
ATOM 656 C C . GLU A 1 94 ? -5.618 17.271 20.626 1.00 89.50 94 GLU A C 1
ATOM 658 O O . GLU A 1 94 ? -5.075 16.535 19.801 1.00 89.50 94 GLU A O 1
ATOM 663 N N . PHE A 1 95 ? -6.719 16.916 21.292 1.00 92.38 95 PHE A N 1
ATOM 664 C CA . PHE A 1 95 ? -7.438 15.685 20.988 1.00 92.38 95 PHE A CA 1
ATOM 665 C C . PHE A 1 95 ? -8.080 15.783 19.605 1.00 92.38 95 PHE A C 1
ATOM 667 O O . PHE A 1 95 ? -8.899 16.669 19.356 1.00 92.38 95 PHE A O 1
ATOM 674 N N . VAL A 1 96 ? -7.756 14.829 18.738 1.00 90.62 96 VAL A N 1
ATOM 675 C CA . VAL A 1 96 ? -8.337 14.720 17.398 1.00 90.62 96 VAL A CA 1
ATOM 676 C C . VAL A 1 96 ? -9.133 13.425 17.326 1.00 90.62 96 VAL A C 1
ATOM 678 O O . VAL A 1 96 ? -8.532 12.365 17.501 1.00 90.62 96 VAL A O 1
ATOM 681 N N . PRO A 1 97 ? -10.459 13.476 17.109 1.00 91.88 97 PRO A N 1
ATOM 682 C CA . PRO A 1 97 ? -11.266 12.272 16.979 1.00 91.88 97 PRO A CA 1
ATOM 683 C C . PRO A 1 97 ? -10.927 11.503 15.699 1.00 91.88 97 PRO A C 1
ATOM 685 O O . PRO A 1 97 ? -10.513 12.068 14.682 1.00 91.88 97 PRO A O 1
ATOM 688 N N . VAL A 1 98 ? -11.138 10.192 15.745 1.00 92.44 98 VAL A N 1
ATOM 689 C CA . VAL A 1 98 ? -11.100 9.335 14.568 1.00 92.44 98 VAL A CA 1
ATOM 690 C C . VAL A 1 98 ? -12.477 9.327 13.913 1.00 92.44 98 VAL A C 1
ATOM 692 O O . VAL A 1 98 ? -13.456 8.900 14.517 1.00 92.44 98 VAL A O 1
ATOM 695 N N . ASP A 1 99 ? -12.531 9.751 12.652 1.00 88.50 99 ASP A N 1
ATOM 696 C CA . ASP A 1 99 ? -13.755 9.901 11.873 1.00 88.50 99 ASP A CA 1
ATOM 697 C C . ASP A 1 99 ? -13.644 9.150 10.538 1.00 88.50 99 ASP A C 1
ATOM 699 O O . ASP A 1 99 ? -12.602 9.131 9.866 1.00 88.50 99 ASP A O 1
ATOM 703 N N . SER A 1 100 ? -14.756 8.544 10.119 1.00 86.56 100 SER A N 1
ATOM 704 C CA . SER A 1 100 ? -14.845 7.814 8.853 1.00 86.56 100 SER A CA 1
ATOM 705 C C . SER A 1 100 ? -14.628 8.729 7.646 1.00 86.56 100 SER A C 1
ATOM 707 O O . SER A 1 100 ? -15.231 9.798 7.573 1.00 86.56 100 SER A O 1
ATOM 709 N N . ASN A 1 101 ? -13.847 8.275 6.664 1.00 78.00 101 ASN A N 1
ATOM 710 C CA . ASN A 1 101 ? -13.466 9.005 5.442 1.00 78.00 101 ASN A CA 1
ATOM 711 C C . ASN A 1 101 ? -12.619 10.267 5.670 1.00 78.00 101 ASN A C 1
ATOM 713 O O . ASN A 1 101 ? -12.267 10.934 4.698 1.00 78.00 101 ASN A O 1
ATOM 717 N N . THR A 1 102 ? -12.293 10.601 6.919 1.00 80.94 102 THR A N 1
ATOM 718 C CA . THR A 1 102 ? -11.423 11.733 7.255 1.00 80.94 102 THR A CA 1
ATOM 719 C C . THR A 1 102 ? -10.094 11.240 7.789 1.00 80.94 102 THR A C 1
ATOM 721 O O . THR A 1 102 ? -9.059 11.610 7.247 1.00 80.94 102 THR A O 1
ATOM 724 N N . THR A 1 103 ? -10.112 10.392 8.814 1.00 86.75 103 THR A N 1
ATOM 725 C CA . THR A 1 103 ? -8.889 9.839 9.405 1.00 86.75 103 THR A CA 1
ATOM 726 C C . THR A 1 103 ? -8.836 8.325 9.322 1.00 86.75 103 THR A C 1
ATOM 728 O O . THR A 1 103 ? -7.743 7.779 9.253 1.00 86.75 103 THR A O 1
ATOM 731 N N . LEU A 1 104 ? -9.981 7.642 9.227 1.00 91.12 104 LEU A N 1
ATOM 732 C CA . LEU A 1 104 ? -10.047 6.205 8.963 1.00 91.12 104 LEU A CA 1
ATOM 733 C C . LEU A 1 104 ? -10.804 5.908 7.670 1.00 91.12 104 LEU A C 1
ATOM 735 O O . LEU A 1 104 ? -11.957 6.313 7.493 1.00 91.12 104 LEU A O 1
ATOM 739 N N . ILE A 1 105 ? -10.174 5.140 6.785 1.00 87.94 105 ILE A N 1
ATOM 740 C CA . ILE A 1 105 ? -10.742 4.714 5.506 1.00 87.94 105 ILE A CA 1
ATOM 741 C C . ILE A 1 105 ? -10.582 3.198 5.375 1.00 87.94 105 ILE A C 1
ATOM 743 O O . ILE A 1 105 ? -9.494 2.660 5.575 1.00 87.94 105 ILE A O 1
ATOM 747 N N . LEU A 1 106 ? -11.664 2.501 5.030 1.00 90.44 106 LEU A N 1
ATOM 748 C CA . LEU A 1 106 ? -11.604 1.087 4.663 1.00 90.44 106 LEU A CA 1
ATOM 749 C C . LEU A 1 106 ? -11.383 0.969 3.159 1.00 90.44 106 LEU A C 1
ATOM 751 O O . LEU A 1 106 ? -12.037 1.668 2.385 1.00 90.44 106 LEU A O 1
ATOM 755 N N . LEU A 1 107 ? -10.487 0.079 2.746 1.00 86.44 107 LEU A N 1
ATOM 756 C CA . LEU A 1 107 ? -10.121 -0.110 1.345 1.00 86.44 107 LEU A CA 1
ATOM 757 C C . LEU A 1 107 ? -10.220 -1.588 0.949 1.00 86.44 107 LEU A C 1
ATOM 759 O O . LEU A 1 107 ? -10.065 -2.491 1.776 1.00 86.44 107 LEU A O 1
ATOM 763 N N . ASP A 1 108 ? -10.417 -1.823 -0.342 1.00 78.19 108 ASP A N 1
ATOM 764 C CA . ASP A 1 108 ? -10.585 -3.148 -0.957 1.00 78.19 108 ASP A CA 1
ATOM 765 C C . ASP A 1 108 ? -9.262 -3.869 -1.297 1.00 78.19 108 ASP A C 1
ATOM 767 O O . ASP A 1 108 ? -9.265 -4.888 -1.986 1.00 78.19 108 ASP A O 1
ATOM 771 N N . GLY A 1 109 ? -8.135 -3.342 -0.807 1.00 72.44 109 GLY A N 1
ATOM 772 C CA . GLY A 1 109 ? -6.774 -3.831 -1.070 1.00 72.44 109 GLY A CA 1
ATOM 773 C C . GLY A 1 109 ? -5.929 -2.841 -1.863 1.00 72.44 109 GLY A C 1
ATOM 774 O O . GLY A 1 109 ? -4.705 -2.837 -1.739 1.00 72.44 109 GLY A O 1
ATOM 775 N N . ASN A 1 110 ? -6.567 -1.919 -2.586 1.00 72.00 110 ASN A N 1
ATOM 776 C CA . ASN A 1 110 ? -5.861 -0.872 -3.313 1.00 72.00 110 ASN A CA 1
ATOM 777 C C . ASN A 1 110 ? -5.846 0.421 -2.478 1.00 72.00 110 ASN A C 1
ATOM 779 O O . ASN A 1 110 ? -6.920 0.903 -2.108 1.00 72.00 110 ASN A O 1
ATOM 783 N N . PRO A 1 111 ? -4.672 1.035 -2.205 1.00 60.72 111 PRO A N 1
ATOM 784 C CA . PRO A 1 111 ? -4.538 2.187 -1.303 1.00 60.72 111 PRO A CA 1
ATOM 785 C C . PRO A 1 111 ? -5.361 3.435 -1.692 1.00 60.72 111 PRO A C 1
ATOM 787 O O . PRO A 1 111 ? -5.409 4.396 -0.932 1.00 60.72 111 PRO A O 1
ATOM 790 N N . GLN A 1 112 ? -6.011 3.440 -2.863 1.00 67.12 112 GLN A N 1
ATOM 791 C CA . GLN A 1 112 ? -6.831 4.544 -3.373 1.00 67.12 112 GLN A CA 1
ATOM 792 C C . GLN A 1 112 ? -8.252 4.128 -3.811 1.00 67.12 112 GLN A C 1
ATOM 794 O O . GLN A 1 112 ? -8.955 4.928 -4.427 1.00 67.12 112 GLN A O 1
ATOM 799 N N . ASN A 1 113 ? -8.705 2.916 -3.470 1.00 71.69 113 ASN A N 1
ATOM 800 C CA . ASN A 1 113 ? -10.071 2.448 -3.732 1.00 71.69 113 ASN A CA 1
ATOM 801 C C . ASN A 1 113 ? -10.885 2.425 -2.437 1.00 71.69 113 ASN A C 1
ATOM 803 O O . ASN A 1 113 ? -11.148 1.374 -1.848 1.00 71.69 113 ASN A O 1
ATOM 807 N N . ALA A 1 114 ? -11.280 3.611 -1.983 1.00 74.88 114 ALA A N 1
ATOM 808 C CA . ALA A 1 114 ? -12.045 3.738 -0.754 1.00 74.88 114 ALA A CA 1
ATOM 809 C C . ALA A 1 114 ? -13.410 3.046 -0.831 1.00 74.88 114 ALA A C 1
ATOM 811 O O . ALA A 1 114 ? -14.133 3.151 -1.824 1.00 74.88 114 ALA A O 1
ATOM 812 N N . ILE A 1 115 ? -13.773 2.397 0.272 1.00 76.25 115 ILE A N 1
ATOM 813 C CA . ILE A 1 115 ? -15.151 2.120 0.650 1.00 76.25 115 ILE A CA 1
ATOM 814 C C . ILE A 1 115 ? -15.585 3.333 1.481 1.00 76.25 115 ILE A C 1
ATOM 816 O O . ILE A 1 115 ? -15.347 3.391 2.678 1.00 76.25 115 ILE A O 1
ATOM 820 N N . ALA A 1 116 ? -16.155 4.351 0.847 1.00 76.19 116 ALA A N 1
ATOM 821 C CA . ALA A 1 116 ? -16.595 5.574 1.502 1.00 76.19 116 ALA A CA 1
ATOM 822 C C . ALA A 1 116 ? -17.817 5.322 2.396 1.00 76.19 116 ALA A C 1
ATOM 824 O O . ALA A 1 116 ? -18.862 4.920 1.904 1.00 76.19 116 ALA A O 1
ATOM 825 N N . ALA A 1 117 ? -17.740 5.647 3.684 1.00 67.75 117 ALA A N 1
ATOM 826 C CA . ALA A 1 117 ? -18.808 5.461 4.683 1.00 67.75 117 ALA A CA 1
ATOM 827 C C . ALA A 1 117 ? -20.182 6.120 4.391 1.00 67.75 117 ALA A C 1
ATOM 829 O O . ALA A 1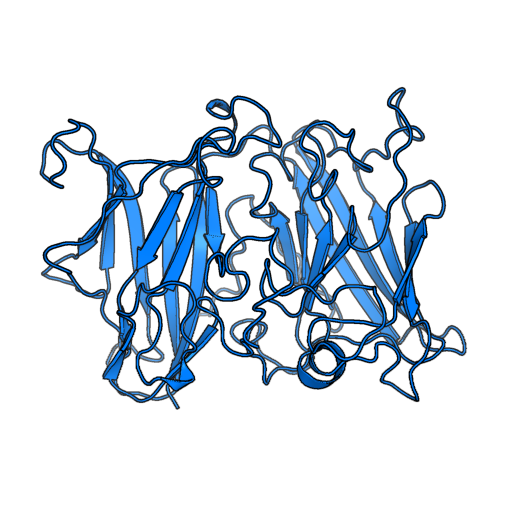 117 ? -21.156 5.882 5.109 1.00 67.75 117 ALA A O 1
ATOM 830 N N . SER A 1 118 ? -20.286 6.986 3.376 1.00 68.38 118 SER A N 1
ATOM 831 C CA . SER A 1 118 ? -21.539 7.649 3.006 1.00 68.38 118 SER A CA 1
ATOM 832 C C . SER A 1 118 ? -22.461 6.698 2.245 1.00 68.38 118 SER A C 1
ATOM 834 O O . SER A 1 118 ? -22.144 6.305 1.126 1.00 68.38 118 SER A O 1
ATOM 836 N N . ALA A 1 119 ? -23.644 6.404 2.787 1.00 60.50 119 ALA A N 1
ATOM 837 C CA . ALA A 1 119 ? -24.646 5.598 2.090 1.00 60.50 119 ALA A CA 1
ATOM 838 C C . ALA A 1 119 ? -25.048 6.230 0.736 1.00 60.50 119 ALA A C 1
ATOM 840 O O . ALA A 1 119 ? -25.340 7.423 0.653 1.00 60.50 119 ALA A O 1
ATOM 841 N N . GLY A 1 120 ? -25.086 5.438 -0.341 1.00 59.66 120 GLY A N 1
ATOM 842 C CA . GLY A 1 120 ? -25.539 5.884 -1.663 1.00 59.66 120 GLY A CA 1
ATOM 843 C C . GLY A 1 120 ? -25.493 4.771 -2.710 1.00 59.66 120 GLY A C 1
ATOM 844 O O . GLY A 1 120 ? -25.160 3.635 -2.398 1.00 59.66 120 GLY A O 1
ATOM 845 N N . SER A 1 121 ? -25.845 5.093 -3.957 1.00 56.91 121 SER A N 1
ATOM 846 C CA . SER A 1 121 ? -25.911 4.122 -5.061 1.00 56.91 121 SER A CA 1
ATOM 847 C C . SER A 1 121 ? -24.573 3.882 -5.773 1.00 56.91 121 SER A C 1
ATOM 849 O O . SER A 1 121 ? -24.549 3.173 -6.774 1.00 56.91 121 SER A O 1
ATOM 851 N N . GLY A 1 122 ? -23.488 4.518 -5.321 1.00 59.88 122 GLY A N 1
ATOM 852 C CA . GLY A 1 122 ? -22.162 4.376 -5.920 1.00 59.88 122 GLY A CA 1
ATOM 853 C C . GLY A 1 122 ? -21.459 3.101 -5.442 1.00 59.88 122 GLY A C 1
ATOM 854 O O . GLY A 1 122 ? -21.564 2.765 -4.263 1.00 59.88 122 GLY A O 1
ATOM 855 N N . PRO A 1 123 ? -20.703 2.403 -6.307 1.00 57.22 123 PRO A N 1
ATOM 856 C CA . PRO A 1 123 ? -20.022 1.160 -5.942 1.0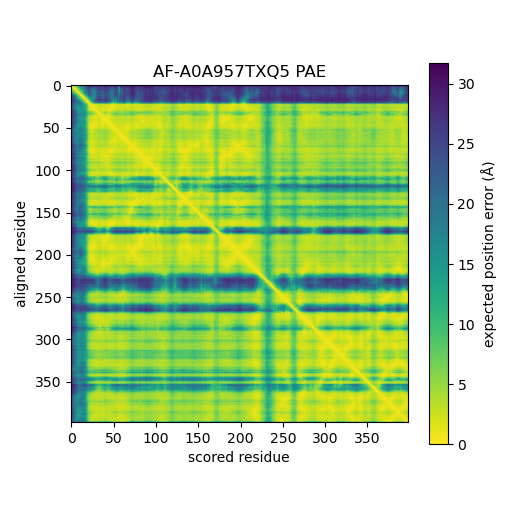0 57.22 123 PRO A CA 1
ATOM 857 C C . PRO A 1 123 ? -18.979 1.368 -4.838 1.00 57.22 123 PRO A C 1
ATOM 859 O O . PRO A 1 123 ? -18.797 0.489 -4.004 1.00 57.22 123 PRO A O 1
ATOM 862 N N . GLN A 1 124 ? -18.359 2.549 -4.785 1.00 66.06 124 GLN A N 1
ATOM 863 C CA . GLN A 1 124 ? -17.386 2.957 -3.768 1.00 66.06 124 GLN A CA 1
ATOM 864 C C . GLN A 1 124 ? -18.004 3.286 -2.401 1.00 66.06 124 GLN A C 1
ATOM 866 O O . GLN A 1 124 ? -17.276 3.687 -1.508 1.00 66.06 124 GLN A O 1
ATOM 871 N N . HIS A 1 125 ? -19.326 3.222 -2.228 1.00 69.69 125 HIS A N 1
ATOM 872 C CA . HIS A 1 125 ? -19.975 3.584 -0.967 1.00 69.69 125 HIS A CA 1
ATOM 873 C C . HIS A 1 125 ? -20.172 2.346 -0.092 1.00 69.69 125 HIS A C 1
ATOM 875 O O . HIS A 1 125 ? -20.703 1.342 -0.552 1.00 69.69 125 HIS A O 1
ATOM 881 N N . GLY A 1 126 ? -19.766 2.445 1.170 1.00 70.12 126 GLY A N 1
ATOM 882 C CA . GLY A 1 126 ? -20.137 1.560 2.263 1.00 70.12 126 GLY A CA 1
ATOM 883 C C . GLY A 1 126 ? -21.188 2.207 3.163 1.00 70.12 126 GLY A C 1
ATOM 884 O O . GLY A 1 126 ? -21.330 3.427 3.208 1.00 70.12 126 GLY A O 1
ATOM 885 N N . ASN A 1 127 ? -21.915 1.399 3.926 1.00 84.00 127 ASN A N 1
ATOM 886 C CA . ASN A 1 127 ? -22.834 1.868 4.965 1.00 84.00 127 ASN A CA 1
ATOM 887 C C . ASN A 1 127 ? -22.227 1.612 6.361 1.00 84.00 127 ASN A C 1
ATOM 889 O O . ASN A 1 127 ? -22.706 0.764 7.101 1.00 84.00 127 ASN A O 1
ATOM 893 N N . TYR A 1 128 ? -21.180 2.324 6.765 1.00 90.12 128 TYR A N 1
ATOM 894 C CA . TYR A 1 128 ? -20.605 2.129 8.105 1.00 90.12 128 TYR A CA 1
ATOM 895 C C . TYR A 1 128 ? -20.426 3.438 8.871 1.00 90.12 128 TYR A C 1
ATOM 897 O O . TYR A 1 128 ? -20.481 4.522 8.299 1.00 90.12 128 TYR A O 1
ATOM 905 N N . THR A 1 129 ? -20.258 3.333 10.182 1.00 91.75 129 THR A N 1
ATOM 906 C CA . THR A 1 129 ? -19.858 4.413 11.084 1.00 91.75 129 THR A CA 1
ATOM 907 C C . THR A 1 129 ? -18.584 4.031 11.812 1.00 91.75 129 THR A C 1
ATOM 909 O O . THR A 1 129 ? -18.247 2.852 11.945 1.00 91.75 129 THR A O 1
ATOM 912 N N . VAL A 1 130 ? -17.877 5.055 12.273 1.00 94.56 130 VAL A N 1
ATOM 913 C CA . VAL A 1 130 ? -16.724 4.936 13.157 1.00 94.56 130 VAL A CA 1
ATOM 914 C C . VAL A 1 130 ? -17.110 5.551 14.499 1.00 94.56 130 VAL A C 1
ATOM 916 O O . VAL A 1 130 ? -17.653 6.652 14.545 1.00 94.56 130 VAL A O 1
ATOM 919 N N . GLU A 1 131 ? -16.869 4.808 15.570 1.00 96.19 131 GLU A N 1
ATOM 920 C CA . GLU A 1 131 ? -16.994 5.229 16.960 1.00 96.19 131 GLU A CA 1
ATOM 921 C C . GLU A 1 131 ? -15.588 5.220 17.569 1.00 96.19 131 GLU A C 1
ATOM 923 O O . GLU A 1 131 ? -14.933 4.179 17.612 1.00 96.19 131 GLU A O 1
ATOM 928 N N . ASP A 1 132 ? -15.124 6.379 18.020 1.00 95.38 132 ASP A N 1
ATOM 929 C CA . ASP A 1 132 ? -13.867 6.538 18.752 1.00 95.38 132 ASP A CA 1
ATOM 930 C C . ASP A 1 132 ? -14.162 6.520 20.258 1.00 95.38 132 ASP A C 1
ATOM 932 O O . ASP A 1 132 ? -15.024 7.272 20.727 1.00 95.38 132 ASP A O 1
ATOM 936 N N . ASP A 1 133 ? -13.489 5.653 21.016 1.00 96.06 133 ASP A N 1
ATOM 937 C CA . ASP A 1 133 ? -13.676 5.559 22.467 1.00 96.06 133 ASP A CA 1
ATOM 938 C C . ASP A 1 133 ? -13.012 6.707 23.245 1.00 96.06 133 ASP A C 1
ATOM 940 O O . ASP A 1 133 ? -13.245 6.862 24.447 1.00 96.06 133 ASP A O 1
ATOM 944 N N . GLY A 1 134 ? -12.236 7.541 22.551 1.00 94.19 134 GLY A N 1
ATOM 945 C CA . GLY A 1 134 ? -11.475 8.628 23.143 1.00 94.19 134 GLY A CA 1
ATOM 946 C C . GLY A 1 134 ? -10.116 8.198 23.683 1.00 94.19 134 GLY A C 1
ATOM 947 O O . GLY A 1 134 ? -9.478 9.010 24.343 1.00 94.19 134 GLY A O 1
ATOM 948 N N . ASP A 1 135 ? -9.680 6.969 23.415 1.00 95.25 135 ASP A N 1
ATOM 949 C CA . ASP A 1 135 ? -8.370 6.423 23.753 1.00 95.25 135 ASP A CA 1
ATOM 950 C C . ASP A 1 135 ? -7.783 5.699 22.521 1.00 95.25 135 ASP A C 1
ATOM 952 O O . ASP A 1 135 ? -7.535 6.326 21.483 1.00 95.25 135 ASP A O 1
ATOM 956 N N . LYS A 1 136 ? -7.533 4.388 22.609 1.00 96.19 136 LYS A N 1
ATOM 957 C CA . LYS A 1 136 ? -6.841 3.607 21.572 1.00 96.19 136 LYS A CA 1
ATOM 958 C C . LYS A 1 136 ? -7.722 2.564 20.895 1.00 96.19 136 LYS A C 1
ATOM 960 O O . LYS A 1 136 ? -7.196 1.784 20.101 1.00 96.19 136 LYS A O 1
ATOM 965 N N . LEU A 1 137 ? -9.029 2.543 21.166 1.00 98.06 137 LEU A N 1
ATOM 966 C CA . LEU A 1 137 ? -9.965 1.601 20.558 1.00 98.06 137 LEU A CA 1
ATOM 967 C C . LEU A 1 137 ? -10.936 2.320 19.620 1.00 98.06 137 LEU A C 1
ATOM 969 O O . LEU A 1 137 ? -11.798 3.094 20.026 1.00 98.06 137 LEU A O 1
ATOM 973 N N . ILE A 1 138 ? -10.859 1.961 18.345 1.00 98.19 138 ILE A N 1
ATOM 974 C CA . ILE A 1 138 ? -11.784 2.427 17.319 1.00 98.19 138 ILE A CA 1
ATOM 975 C C . ILE A 1 138 ? -12.750 1.293 16.990 1.00 98.19 138 ILE A C 1
ATOM 977 O O . ILE A 1 138 ? -12.336 0.167 16.712 1.00 98.19 138 ILE A O 1
ATOM 981 N N . THR A 1 139 ? -14.048 1.584 16.993 1.00 98.25 139 THR A N 1
ATOM 982 C CA . THR A 1 139 ? -15.093 0.627 16.624 1.00 98.25 139 THR A CA 1
ATOM 983 C C . THR A 1 139 ? -15.747 1.034 15.312 1.00 98.25 139 THR A C 1
ATOM 985 O O . THR A 1 139 ? -16.328 2.105 15.190 1.00 98.25 139 THR A O 1
ATOM 988 N N . VAL A 1 140 ? -15.703 0.147 14.325 1.00 97.12 140 VAL A N 1
ATOM 989 C CA . VAL A 1 140 ? -16.393 0.296 13.046 1.00 97.12 140 VAL A CA 1
ATOM 990 C C . VAL A 1 140 ? -17.676 -0.528 13.071 1.00 97.12 140 VAL A C 1
ATOM 992 O O . VAL A 1 140 ? -17.644 -1.734 13.341 1.00 97.12 140 VAL A O 1
ATOM 995 N N . ARG A 1 141 ? -18.815 0.099 12.762 1.00 95.44 141 ARG A N 1
ATOM 996 C CA . ARG A 1 141 ? -20.128 -0.561 12.744 1.00 95.44 141 ARG A CA 1
ATOM 997 C C . ARG A 1 141 ? -20.812 -0.422 11.394 1.00 95.44 141 ARG A C 1
ATOM 999 O O . ARG A 1 141 ? -20.886 0.685 10.873 1.00 95.44 141 ARG A O 1
ATOM 1006 N N . PRO A 1 142 ? -21.389 -1.498 10.847 1.00 92.69 142 PRO A N 1
ATOM 1007 C CA . PRO A 1 142 ? -22.333 -1.377 9.754 1.00 92.69 142 PRO A CA 1
ATOM 1008 C C . PRO A 1 142 ? -23.609 -0.659 10.205 1.00 92.69 142 PRO A C 1
ATOM 1010 O O . PRO A 1 142 ? -24.170 -0.956 11.259 1.00 92.69 142 PRO A O 1
ATOM 1013 N N . ASN A 1 143 ? -24.110 0.237 9.365 1.00 88.19 143 ASN A N 1
ATOM 1014 C CA . ASN A 1 143 ? -25.362 0.973 9.532 1.00 88.19 143 ASN A CA 1
ATOM 1015 C C . ASN A 1 143 ? -26.588 0.172 9.058 1.00 88.19 143 ASN A C 1
ATOM 1017 O O . ASN A 1 143 ? -27.714 0.662 9.142 1.00 88.19 143 ASN A O 1
ATOM 1021 N N . GLY A 1 144 ? -26.381 -1.034 8.521 1.00 84.44 144 GLY A N 1
ATOM 1022 C CA . GLY A 1 144 ? -27.417 -1.863 7.912 1.00 84.44 144 GLY A CA 1
ATOM 1023 C C . GLY A 1 144 ? -26.896 -3.241 7.502 1.00 84.44 144 GLY A C 1
ATOM 1024 O O . GLY A 1 144 ? -26.095 -3.848 8.217 1.00 84.44 144 GLY A O 1
ATOM 1025 N N . GLY A 1 145 ? -27.362 -3.732 6.352 1.00 85.44 145 GLY A N 1
ATOM 1026 C CA . GLY A 1 145 ? -26.977 -5.029 5.806 1.00 85.44 145 GLY A CA 1
ATOM 1027 C C . GLY A 1 145 ? -27.830 -6.197 6.290 1.00 85.44 145 GLY A C 1
ATOM 1028 O O . GLY A 1 145 ? -28.815 -6.048 7.018 1.00 85.44 145 GLY A O 1
ATOM 1029 N N . SER A 1 146 ? -27.452 -7.399 5.855 1.00 85.69 146 SER A N 1
ATOM 1030 C CA . SER A 1 146 ? -28.117 -8.639 6.268 1.00 85.69 146 SER A CA 1
ATOM 1031 C C . SER A 1 146 ? -27.143 -9.813 6.341 1.00 85.69 146 SER A C 1
ATOM 1033 O O . SER A 1 146 ? -26.248 -9.940 5.504 1.00 85.69 146 SER A O 1
ATOM 1035 N N . GLY A 1 147 ? -27.340 -10.680 7.341 1.00 89.44 147 GLY A N 1
ATOM 1036 C CA . GLY A 1 147 ? -26.498 -11.857 7.570 1.00 89.44 147 GLY A CA 1
ATOM 1037 C C . GLY A 1 147 ? -25.019 -11.490 7.692 1.00 89.44 147 GLY A C 1
ATOM 1038 O O . GLY A 1 147 ? -24.665 -10.528 8.371 1.00 89.44 147 GLY A O 1
ATOM 1039 N N . ASP A 1 148 ? -24.171 -12.214 6.968 1.00 88.25 148 ASP A N 1
ATOM 1040 C CA . ASP A 1 148 ? -22.712 -12.042 7.002 1.00 88.25 148 ASP A CA 1
ATOM 1041 C C . ASP A 1 148 ? -22.227 -10.797 6.231 1.00 88.25 148 ASP A C 1
ATOM 1043 O O . ASP A 1 148 ? -21.033 -10.523 6.182 1.00 88.25 148 ASP A O 1
ATOM 1047 N N . LYS A 1 149 ? -23.138 -10.024 5.619 1.00 86.69 149 LYS A N 1
ATOM 1048 C CA . LYS A 1 149 ? -22.831 -8.819 4.833 1.00 86.69 149 LYS A CA 1
ATOM 1049 C C . LYS A 1 149 ? -23.471 -7.584 5.460 1.00 86.69 149 LYS A C 1
ATOM 1051 O O . LYS A 1 149 ? -24.527 -7.128 5.015 1.00 86.69 149 LYS A O 1
ATOM 1056 N N . GLY A 1 150 ? -22.833 -7.065 6.506 1.00 85.44 150 GLY A N 1
ATOM 1057 C CA . GLY A 1 150 ? -23.229 -5.820 7.160 1.00 85.44 150 GLY A CA 1
ATOM 1058 C C . GLY A 1 150 ? -22.867 -4.592 6.333 1.00 85.44 150 GLY A C 1
ATOM 1059 O O . GLY A 1 150 ? -23.732 -3.739 6.129 1.00 85.44 150 GLY A O 1
ATOM 1060 N N . ILE A 1 151 ? -21.630 -4.518 5.814 1.00 86.56 151 ILE A N 1
ATOM 1061 C CA . ILE A 1 151 ? -21.249 -3.421 4.916 1.00 86.56 151 ILE A CA 1
ATOM 1062 C C . ILE A 1 151 ? -21.877 -3.643 3.527 1.00 86.56 151 ILE A C 1
ATOM 1064 O O . ILE A 1 151 ? -21.437 -4.473 2.731 1.00 86.56 151 ILE A O 1
ATOM 1068 N N . GLU A 1 152 ? -22.953 -2.911 3.263 1.00 76.69 152 GLU A N 1
ATOM 1069 C CA . GLU A 1 152 ? -23.647 -2.755 1.988 1.00 76.69 152 GLU A CA 1
ATOM 1070 C C . GLU A 1 152 ? -22.854 -1.859 1.032 1.00 76.69 152 GLU A C 1
ATOM 1072 O O . GLU A 1 152 ? -22.016 -1.071 1.456 1.00 76.69 152 GLU A O 1
ATOM 1077 N N . GLY A 1 153 ? -23.146 -1.977 -0.263 1.00 74.06 153 GLY A N 1
ATOM 1078 C CA . GLY A 1 153 ? -22.365 -1.360 -1.332 1.00 74.06 153 GLY A CA 1
ATOM 1079 C C . GLY A 1 153 ? -21.758 -2.419 -2.237 1.00 74.06 153 GLY A C 1
ATOM 1080 O O . GLY A 1 153 ? -21.281 -3.454 -1.772 1.00 74.06 153 GLY A O 1
ATOM 1081 N N . GLU A 1 154 ? -21.798 -2.189 -3.547 1.00 71.19 154 GLU A N 1
ATOM 1082 C CA . GLU A 1 154 ? -21.396 -3.200 -4.527 1.00 71.19 154 GLU A CA 1
ATOM 1083 C C . GLU A 1 154 ? -19.935 -3.636 -4.341 1.00 71.19 154 GLU A C 1
ATOM 1085 O O . GLU A 1 154 ? -19.649 -4.832 -4.376 1.00 71.19 154 GLU A O 1
ATOM 1090 N N . ARG A 1 155 ? -19.022 -2.699 -4.047 1.00 71.56 155 ARG A N 1
ATOM 1091 C CA . ARG A 1 155 ? -17.600 -3.002 -3.832 1.00 71.56 155 ARG A CA 1
ATOM 1092 C C . ARG A 1 155 ? -17.352 -3.773 -2.541 1.00 71.56 155 ARG A C 1
ATOM 1094 O O . ARG A 1 155 ? -16.724 -4.827 -2.583 1.00 71.56 155 ARG A O 1
ATOM 1101 N N . ALA A 1 156 ? -17.925 -3.329 -1.421 1.00 78.31 156 ALA A N 1
ATOM 1102 C CA . ALA A 1 156 ? -17.819 -4.041 -0.146 1.00 78.31 156 ALA A CA 1
ATOM 1103 C C . ALA A 1 156 ? -18.394 -5.469 -0.228 1.00 78.31 156 ALA A C 1
ATOM 1105 O O . ALA A 1 156 ? -17.872 -6.393 0.393 1.00 78.31 156 ALA A O 1
ATOM 1106 N N . GLN A 1 157 ? -19.445 -5.683 -1.028 1.00 80.38 157 GLN A N 1
ATOM 1107 C CA . GLN A 1 157 ? -20.067 -6.999 -1.195 1.00 80.38 157 GLN A CA 1
ATOM 1108 C C . GLN A 1 157 ? -19.366 -7.924 -2.195 1.00 80.38 157 GLN A C 1
ATOM 1110 O O . GLN A 1 157 ? -19.576 -9.141 -2.095 1.00 80.38 157 GLN A O 1
ATOM 1115 N N . LYS A 1 158 ? -18.605 -7.369 -3.149 1.00 81.00 158 LYS A N 1
ATOM 1116 C CA . LYS A 1 158 ? -17.858 -8.118 -4.172 1.00 81.00 158 LYS A CA 1
ATOM 1117 C C . LYS A 1 158 ? -16.416 -8.413 -3.772 1.00 81.00 158 LYS A C 1
ATOM 1119 O O . LYS A 1 158 ? -15.972 -9.522 -4.027 1.00 81.00 158 LYS A O 1
ATOM 1124 N N . VAL A 1 159 ? -15.723 -7.449 -3.164 1.00 82.81 159 VAL A N 1
ATOM 1125 C CA . VAL A 1 159 ? -14.271 -7.516 -2.913 1.00 82.81 159 VAL A CA 1
ATOM 1126 C C . VAL A 1 159 ? -13.939 -7.608 -1.419 1.00 82.81 159 VAL A C 1
ATOM 1128 O O . VAL A 1 159 ? -12.950 -8.235 -1.055 1.00 82.81 159 VAL A O 1
ATOM 1131 N N . GLY A 1 160 ? -14.780 -7.053 -0.540 1.00 88.88 160 GLY A N 1
ATOM 1132 C CA . GLY A 1 160 ? -14.536 -7.034 0.909 1.00 88.88 160 GLY A CA 1
ATOM 1133 C C . GLY A 1 160 ? -13.491 -5.997 1.347 1.00 88.88 160 GLY A C 1
ATOM 1134 O O . GLY A 1 160 ? -13.005 -5.203 0.545 1.00 88.88 160 GLY A O 1
ATOM 1135 N N . ILE A 1 161 ? -13.183 -5.981 2.645 1.00 92.12 161 ILE A N 1
ATOM 1136 C CA . ILE A 1 161 ? -12.182 -5.108 3.277 1.00 92.12 161 ILE A CA 1
ATOM 1137 C C . ILE A 1 161 ? -10.836 -5.831 3.275 1.00 92.12 161 ILE A C 1
ATOM 1139 O O . ILE A 1 161 ? -10.756 -6.964 3.747 1.00 92.12 161 ILE A O 1
ATOM 1143 N N . LYS A 1 162 ? -9.777 -5.173 2.801 1.00 91.62 162 LYS A N 1
ATOM 1144 C CA . LYS A 1 162 ? -8.415 -5.741 2.813 1.00 91.62 162 LYS A CA 1
ATOM 1145 C C . LYS A 1 162 ? -7.351 -4.796 3.346 1.00 91.62 162 LYS A C 1
ATOM 1147 O O . LYS A 1 162 ? -6.269 -5.243 3.704 1.00 91.62 162 LYS A O 1
ATOM 1152 N N . THR A 1 163 ? -7.652 -3.505 3.441 1.00 92.25 163 THR A N 1
ATOM 1153 C CA . THR A 1 163 ? -6.744 -2.541 4.061 1.00 92.25 163 THR A CA 1
ATOM 1154 C C . THR A 1 163 ? -7.527 -1.584 4.942 1.00 92.25 163 THR A C 1
ATOM 1156 O O . THR A 1 163 ? -8.575 -1.070 4.546 1.00 92.25 163 THR A O 1
ATOM 1159 N N . ILE A 1 164 ? -6.993 -1.320 6.130 1.00 93.88 164 ILE A N 1
ATOM 1160 C CA . ILE A 1 164 ? -7.423 -0.220 6.990 1.00 93.88 164 ILE A CA 1
ATOM 1161 C C . ILE A 1 164 ? -6.390 0.887 6.822 1.00 93.88 164 ILE A C 1
ATOM 1163 O O . ILE A 1 164 ? -5.218 0.703 7.141 1.00 93.88 164 ILE A O 1
ATOM 1167 N N . HIS A 1 165 ? -6.821 2.025 6.303 1.00 91.50 165 HIS A N 1
ATOM 1168 C CA . HIS A 1 165 ? -5.986 3.202 6.135 1.00 91.50 165 HIS A CA 1
ATOM 1169 C C . HIS A 1 165 ? -6.277 4.190 7.262 1.00 91.50 165 HIS A C 1
ATOM 1171 O O . HIS A 1 165 ? -7.416 4.637 7.414 1.00 91.50 165 HIS A O 1
ATOM 1177 N N . LEU A 1 166 ? -5.250 4.520 8.043 1.00 90.19 166 LEU A N 1
ATOM 1178 C CA . LEU A 1 166 ? -5.297 5.576 9.047 1.00 90.19 166 LEU A CA 1
ATOM 1179 C C . LEU A 1 166 ? -4.452 6.749 8.553 1.00 90.19 166 LEU A C 1
ATOM 1181 O O . LEU A 1 166 ? -3.290 6.562 8.203 1.00 90.19 166 LEU A O 1
ATOM 1185 N N . THR A 1 167 ? -5.024 7.948 8.564 1.00 86.06 167 THR A N 1
ATOM 1186 C CA . THR A 1 167 ? -4.365 9.182 8.143 1.00 86.06 167 THR A CA 1
ATOM 1187 C C . THR A 1 167 ? -4.689 10.339 9.102 1.00 86.06 167 THR A C 1
ATOM 1189 O O . THR A 1 167 ? -5.775 10.379 9.679 1.00 86.06 167 THR A O 1
ATOM 1192 N N . PRO A 1 168 ? -3.770 11.295 9.292 1.00 76.81 168 PRO A N 1
ATOM 1193 C CA . PRO A 1 168 ? -3.925 12.472 10.145 1.00 76.81 168 PRO A CA 1
ATOM 1194 C C . PRO A 1 168 ? -5.159 13.323 9.850 1.00 76.81 168 PRO A C 1
ATOM 1196 O O . PRO A 1 168 ? -5.904 13.647 10.768 1.00 76.81 168 PRO A O 1
ATOM 1199 N N . THR A 1 169 ? -5.391 13.681 8.585 1.00 70.44 169 THR A N 1
ATOM 1200 C CA . THR A 1 169 ? -6.624 14.311 8.084 1.00 70.44 169 THR A CA 1
ATOM 1201 C C . THR A 1 169 ? -6.606 14.276 6.555 1.00 70.44 169 THR A C 1
ATOM 1203 O O . THR A 1 169 ? -5.742 14.873 5.915 1.00 70.44 169 THR A O 1
ATOM 1206 N N . PHE A 1 170 ? -7.583 13.622 5.934 1.00 56.84 170 PHE A N 1
ATOM 1207 C CA . PHE A 1 170 ? -7.735 13.616 4.483 1.00 56.84 170 PHE A CA 1
ATOM 1208 C C . PHE A 1 170 ? -8.270 14.975 3.992 1.00 56.84 170 PHE A C 1
ATOM 1210 O O . PHE A 1 170 ? -9.335 15.423 4.413 1.00 56.84 170 PHE A O 1
ATOM 1217 N N . GLY A 1 171 ? -7.535 15.652 3.103 1.00 51.44 171 GLY A N 1
ATOM 1218 C CA . GLY A 1 171 ? -7.977 16.901 2.460 1.00 51.44 171 GLY A CA 1
ATOM 1219 C C . GLY A 1 171 ? -7.683 18.208 3.214 1.00 51.44 171 GLY A C 1
ATOM 1220 O O . GLY A 1 171 ? -8.028 19.273 2.706 1.00 51.44 171 GLY A O 1
ATOM 1221 N N . SER A 1 172 ? -7.017 18.162 4.374 1.00 48.94 172 SER A N 1
ATOM 1222 C CA . SER A 1 172 ? -6.478 19.353 5.045 1.00 48.94 172 SER A CA 1
ATOM 1223 C C . SER A 1 172 ? -5.050 19.080 5.529 1.00 48.94 172 SER A C 1
ATOM 1225 O O . SER A 1 172 ? -4.879 18.325 6.485 1.00 48.94 172 SER A O 1
ATOM 1227 N N . PRO A 1 173 ? -4.018 19.688 4.917 1.00 48.00 173 PRO A N 1
ATOM 1228 C CA . PRO A 1 173 ? -2.614 19.408 5.232 1.00 48.00 173 PRO A CA 1
ATOM 1229 C C . PRO A 1 173 ? -2.135 20.003 6.572 1.00 48.00 173 PRO A C 1
ATOM 1231 O O . PRO A 1 173 ? -0.938 20.064 6.810 1.00 48.00 173 PRO A O 1
ATOM 1234 N N . VAL A 1 174 ? -3.036 20.500 7.432 1.00 50.47 174 VAL A N 1
ATOM 1235 C CA . VAL A 1 174 ? -2.679 21.337 8.601 1.00 50.47 174 VAL A CA 1
ATOM 1236 C C . VAL A 1 174 ? -3.356 20.881 9.907 1.00 50.47 174 VAL A C 1
ATOM 1238 O O . VAL A 1 174 ? -3.331 21.601 10.902 1.00 50.47 174 VAL A O 1
ATOM 1241 N N . GLY A 1 175 ? -4.005 19.714 9.918 1.00 58.12 175 GLY A N 1
ATOM 1242 C CA . GLY A 1 175 ? -4.660 19.171 11.115 1.00 58.12 175 GLY A CA 1
ATOM 1243 C C . GLY A 1 175 ? -3.712 18.316 11.969 1.00 58.12 175 GLY A C 1
ATOM 1244 O O . GLY A 1 175 ? -2.915 17.568 11.400 1.00 58.12 175 GLY A O 1
ATOM 1245 N N . PRO A 1 176 ? -3.783 18.382 13.315 1.00 73.75 176 PRO A N 1
ATOM 1246 C CA . PRO A 1 176 ? -3.079 17.423 14.158 1.00 73.75 176 PRO A CA 1
ATOM 1247 C C . PRO A 1 176 ? -3.580 15.992 13.874 1.00 73.75 176 PRO A C 1
ATOM 1249 O O . PRO A 1 176 ? -4.727 15.805 13.473 1.00 73.75 176 PRO A O 1
ATOM 1252 N N . PRO A 1 177 ? -2.743 14.961 14.057 1.00 86.88 177 PRO A N 1
ATOM 1253 C CA . PRO A 1 177 ? -3.130 13.577 13.823 1.00 86.88 177 PRO A CA 1
ATOM 1254 C C . PRO A 1 177 ? -3.890 13.033 15.049 1.00 86.88 177 PRO A C 1
ATOM 1256 O O . PRO A 1 177 ? -3.659 13.515 16.162 1.00 86.88 177 PRO A O 1
ATOM 1259 N N . PRO A 1 178 ? -4.732 11.994 14.913 1.00 92.38 178 PRO A N 1
ATOM 1260 C CA . PRO A 1 178 ? -5.286 11.298 16.077 1.00 92.38 178 PRO A CA 1
ATOM 1261 C C . PRO A 1 178 ? -4.198 10.556 16.869 1.00 92.38 178 PRO A C 1
ATOM 1263 O O . PRO A 1 178 ? -4.245 10.517 18.097 1.00 92.38 178 PRO A O 1
ATOM 1266 N N . PHE A 1 179 ? -3.175 10.033 16.184 1.00 94.88 179 PHE A N 1
ATOM 1267 C CA . PHE A 1 179 ? -2.079 9.278 16.792 1.00 94.88 179 PHE A CA 1
ATOM 1268 C C . PHE A 1 179 ? -0.703 9.798 16.368 1.00 94.88 179 PHE A C 1
ATOM 1270 O O . PHE A 1 179 ? -0.512 10.291 15.253 1.00 94.88 179 PHE A O 1
ATOM 1277 N N . GLN A 1 180 ? 0.266 9.647 17.263 1.00 94.44 180 GLN A N 1
ATOM 1278 C CA . GLN A 1 180 ? 1.692 9.763 16.985 1.00 94.44 180 GLN A CA 1
ATOM 1279 C C . GLN A 1 180 ? 2.363 8.401 17.171 1.00 94.44 180 GLN A C 1
ATOM 1281 O O . GLN A 1 180 ? 1.971 7.595 18.023 1.00 94.44 180 GLN A O 1
ATOM 1286 N N . ASN A 1 181 ? 3.393 8.156 16.372 1.00 96.25 181 ASN A N 1
ATOM 1287 C CA . ASN A 1 181 ? 4.271 7.013 16.538 1.00 96.25 181 ASN A CA 1
ATOM 1288 C C . ASN A 1 181 ? 5.096 7.187 17.817 1.00 96.25 181 ASN A C 1
ATOM 1290 O O . ASN A 1 181 ? 5.393 8.304 18.243 1.00 96.25 181 ASN A O 1
ATOM 1294 N N . GLY A 1 182 ? 5.459 6.067 18.433 1.00 97.19 182 GLY A N 1
ATOM 1295 C CA . GLY A 1 182 ? 6.298 6.063 19.624 1.00 97.19 182 GLY A CA 1
ATOM 1296 C C . GLY A 1 182 ? 7.762 6.416 19.335 1.00 97.19 182 GLY A C 1
ATOM 1297 O O . GLY A 1 182 ? 8.137 6.641 18.181 1.00 97.19 182 GLY A O 1
ATOM 1298 N N . PRO A 1 183 ? 8.620 6.406 20.372 1.00 98.06 183 PRO A N 1
ATOM 1299 C CA . PRO A 1 183 ? 10.042 6.709 20.231 1.00 98.06 183 PRO A CA 1
ATOM 1300 C C . PRO A 1 183 ? 10.791 5.733 19.317 1.00 98.06 183 PRO A C 1
ATOM 1302 O O . PRO A 1 183 ? 10.388 4.580 19.142 1.00 98.06 183 PRO A O 1
ATOM 1305 N N . ALA A 1 184 ? 11.944 6.158 18.803 1.00 97.75 184 ALA A N 1
ATOM 1306 C CA . ALA A 1 184 ? 12.765 5.331 17.920 1.00 97.75 184 ALA A CA 1
ATOM 1307 C C . ALA A 1 184 ? 13.165 3.994 18.564 1.00 97.75 184 ALA A C 1
ATOM 1309 O O . ALA A 1 184 ? 13.605 3.951 19.717 1.00 97.75 184 ALA A O 1
ATOM 1310 N N . GLY A 1 185 ? 13.016 2.906 17.805 1.00 97.12 185 GLY A N 1
ATOM 1311 C CA . GLY A 1 185 ? 13.290 1.536 18.249 1.00 97.12 185 GLY A CA 1
ATOM 1312 C C . GLY A 1 185 ? 12.231 0.944 19.184 1.00 97.12 185 GLY A C 1
ATOM 1313 O O . GLY A 1 185 ? 12.429 -0.145 19.720 1.00 97.12 185 GLY A O 1
ATOM 1314 N N . SER A 1 186 ? 11.124 1.653 19.427 1.00 98.31 186 SER A N 1
ATOM 1315 C CA . SER A 1 186 ? 9.975 1.107 20.153 1.00 98.31 186 SER A CA 1
ATOM 1316 C C . SER A 1 186 ? 8.961 0.470 19.201 1.00 98.31 186 SER A C 1
ATOM 1318 O O . SER A 1 186 ? 8.924 0.787 18.012 1.00 98.31 186 SER A O 1
ATOM 1320 N N . GLU A 1 187 ? 8.137 -0.434 19.730 1.00 98.12 187 GLU A N 1
ATOM 1321 C CA . GLU A 1 187 ? 7.145 -1.173 18.948 1.00 98.12 187 GLU A CA 1
ATOM 1322 C C . GLU A 1 187 ? 5.745 -0.563 19.075 1.00 98.12 187 GLU A C 1
ATOM 1324 O O . GLU A 1 187 ? 5.197 -0.448 20.176 1.00 98.12 187 GLU A O 1
ATOM 1329 N N . GLY A 1 188 ? 5.128 -0.257 17.937 1.00 98.06 188 GLY A N 1
ATOM 1330 C CA . GLY A 1 188 ? 3.689 -0.058 17.813 1.00 98.06 188 GLY A CA 1
ATOM 1331 C C . GLY A 1 188 ? 2.995 -1.383 17.510 1.00 98.06 188 GLY A C 1
ATOM 1332 O O . GLY A 1 188 ? 3.502 -2.196 16.736 1.00 98.06 188 GLY A O 1
ATOM 1333 N N . THR A 1 189 ? 1.820 -1.607 18.099 1.00 98.12 189 THR A N 1
ATOM 1334 C CA . THR A 1 189 ? 0.995 -2.788 17.792 1.00 98.12 189 THR A CA 1
ATOM 1335 C C . THR A 1 189 ? -0.403 -2.372 17.371 1.00 98.12 189 THR A C 1
ATOM 1337 O O . THR A 1 189 ? -0.931 -1.384 17.877 1.00 98.12 189 THR A O 1
ATOM 1340 N N . ILE A 1 190 ? -0.999 -3.118 16.442 1.00 98.50 190 ILE A N 1
ATOM 1341 C CA . ILE A 1 190 ? -2.395 -2.945 16.039 1.00 98.50 190 ILE A CA 1
ATOM 1342 C C . ILE A 1 190 ? -3.087 -4.295 16.083 1.00 98.50 190 ILE A C 1
ATOM 1344 O O . ILE A 1 190 ? -2.677 -5.229 15.389 1.00 98.50 190 ILE A O 1
ATOM 1348 N N . ALA A 1 191 ? -4.144 -4.385 16.886 1.00 98.38 191 ALA A N 1
ATOM 1349 C CA . ALA A 1 191 ? -5.023 -5.540 16.933 1.00 98.38 191 ALA A CA 1
ATOM 1350 C C . ALA A 1 191 ? -6.337 -5.232 16.212 1.00 98.38 191 ALA A C 1
ATOM 1352 O O . ALA A 1 191 ? -6.956 -4.199 16.454 1.00 98.38 191 ALA A O 1
ATOM 1353 N N . VAL A 1 192 ? -6.790 -6.148 15.359 1.00 98.56 192 VAL A N 1
ATOM 1354 C CA . VAL A 1 192 ? -8.092 -6.063 14.687 1.00 98.56 192 VAL A CA 1
ATOM 1355 C C . VAL A 1 192 ? -8.942 -7.252 15.105 1.00 98.56 192 VAL A C 1
ATOM 1357 O O . VAL A 1 192 ? -8.450 -8.378 15.132 1.00 98.56 192 VAL A O 1
ATOM 1360 N N . ARG A 1 193 ? -10.206 -7.018 15.464 1.00 98.44 193 ARG A N 1
ATOM 1361 C CA . ARG A 1 193 ? -11.147 -8.043 15.947 1.00 98.44 193 ARG A CA 1
ATOM 1362 C C . ARG A 1 193 ? -12.522 -7.834 15.314 1.00 98.44 193 ARG A C 1
ATOM 1364 O O . ARG A 1 193 ? -13.088 -6.755 15.445 1.00 98.44 193 ARG A O 1
ATOM 1371 N N . ILE A 1 194 ? -13.075 -8.844 14.645 1.00 98.12 194 ILE A N 1
ATOM 1372 C CA . ILE A 1 194 ? -14.399 -8.785 14.003 1.00 98.12 194 ILE A CA 1
ATOM 1373 C C . ILE A 1 194 ? -15.379 -9.651 14.789 1.00 98.12 194 ILE A C 1
ATOM 1375 O O . ILE A 1 194 ? -15.108 -10.822 15.054 1.00 98.12 194 ILE A O 1
ATOM 1379 N N . TYR A 1 195 ? -16.533 -9.083 15.131 1.00 97.94 195 TYR A N 1
ATOM 1380 C CA . TYR A 1 195 ? -17.584 -9.738 15.905 1.00 97.94 195 TYR A CA 1
ATOM 1381 C C . TYR A 1 195 ? -18.903 -9.790 15.138 1.00 97.94 195 TYR A C 1
ATOM 1383 O O . TYR A 1 195 ? -19.225 -8.879 14.370 1.00 97.94 195 TYR A O 1
ATOM 1391 N N . ASN A 1 196 ? -19.702 -10.819 15.419 1.00 96.94 196 ASN A N 1
ATOM 1392 C CA . ASN A 1 196 ? -21.090 -10.906 14.965 1.00 96.94 196 ASN A CA 1
ATOM 1393 C C . ASN A 1 196 ? -22.036 -10.029 15.821 1.00 96.94 196 ASN A C 1
ATOM 1395 O O . ASN A 1 196 ? -21.613 -9.350 16.762 1.00 96.94 196 ASN A O 1
ATOM 1399 N N . ALA A 1 197 ? -23.332 -10.051 15.492 1.00 95.75 197 ALA A N 1
ATOM 1400 C CA . ALA A 1 197 ? -24.369 -9.302 16.208 1.00 95.75 197 ALA A CA 1
ATOM 1401 C C . ALA A 1 197 ? -24.605 -9.770 17.654 1.00 95.75 197 ALA A C 1
ATOM 1403 O O . ALA A 1 197 ? -25.023 -8.973 18.493 1.00 95.75 197 ALA A O 1
ATOM 1404 N N . ASP A 1 198 ? -24.321 -11.040 17.949 1.00 96.56 198 ASP A N 1
ATOM 1405 C CA . ASP A 1 198 ? -24.444 -11.619 19.290 1.00 96.56 198 ASP A CA 1
ATOM 1406 C C . ASP A 1 198 ? -23.237 -11.270 20.185 1.00 96.56 198 ASP A C 1
ATOM 1408 O O . ASP A 1 198 ? -23.271 -11.471 21.400 1.00 96.56 198 ASP A O 1
ATOM 1412 N N . GLY A 1 199 ? -22.187 -10.684 19.599 1.00 96.25 199 GLY A N 1
ATOM 1413 C CA . GLY A 1 199 ? -20.957 -10.296 20.281 1.00 96.25 199 GLY A CA 1
ATOM 1414 C C . GLY A 1 199 ? -19.879 -11.378 20.294 1.00 96.25 199 GLY A C 1
ATOM 1415 O O . GLY A 1 199 ? -18.856 -11.178 20.949 1.00 96.25 199 GLY A O 1
ATOM 1416 N N . ASP A 1 200 ? -20.064 -12.480 19.566 1.00 97.44 200 ASP A N 1
ATOM 1417 C CA . ASP A 1 200 ? -19.042 -13.513 19.415 1.00 97.44 200 ASP A CA 1
ATOM 1418 C C . ASP A 1 200 ? -17.926 -13.027 18.490 1.00 97.44 200 ASP A C 1
ATOM 1420 O O . ASP A 1 200 ? -18.181 -12.443 17.433 1.00 97.44 200 ASP A O 1
ATOM 1424 N N . LEU A 1 201 ? -16.681 -13.298 18.883 1.00 96.94 201 LEU A N 1
ATOM 1425 C CA . LEU A 1 201 ? -15.502 -13.047 18.061 1.00 96.94 201 LEU A CA 1
ATOM 1426 C C . LEU A 1 201 ? -15.462 -14.054 16.906 1.00 96.94 201 LEU A C 1
ATOM 1428 O O . LEU A 1 201 ? -15.424 -15.262 17.142 1.00 96.94 201 LEU A O 1
ATOM 1432 N N . LEU A 1 202 ? -15.439 -13.551 15.674 1.00 95.88 202 LEU A N 1
ATOM 1433 C CA . LEU A 1 202 ? -15.326 -14.359 14.461 1.00 95.88 202 LEU A CA 1
ATOM 1434 C C . LEU A 1 202 ? -13.881 -14.447 13.979 1.00 95.88 202 LEU A C 1
ATOM 1436 O O . LEU A 1 202 ? -13.390 -15.529 13.672 1.00 95.88 202 LEU A O 1
ATOM 1440 N N . GLU A 1 203 ? -13.209 -13.300 13.919 1.00 96.75 203 GLU A N 1
ATOM 1441 C CA . GLU A 1 203 ? -11.890 -13.162 13.309 1.00 96.75 203 GLU A CA 1
ATOM 1442 C C . GLU A 1 203 ? -11.036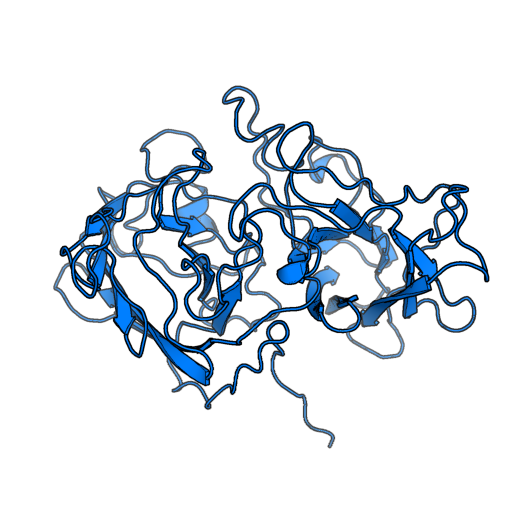 -12.193 14.119 1.00 96.75 203 GLU A C 1
ATOM 1444 O O . GLU A 1 203 ? -11.549 -11.246 14.724 1.00 96.75 203 GLU A O 1
ATOM 1449 N N . SER A 1 204 ? -9.723 -12.413 14.138 1.00 97.62 204 SER A N 1
ATOM 1450 C CA . SER A 1 204 ? -8.805 -11.533 14.852 1.00 97.62 204 SER A CA 1
ATOM 1451 C C . SER A 1 204 ? -7.417 -11.540 14.244 1.00 97.62 204 SER A C 1
ATOM 1453 O O . SER A 1 204 ? -6.979 -12.551 13.705 1.00 97.62 204 SER A O 1
ATOM 1455 N N . GLY A 1 205 ? -6.684 -10.452 14.412 1.00 97.31 205 GLY A N 1
ATOM 1456 C CA . GLY A 1 205 ? -5.286 -10.401 14.041 1.00 97.31 205 GLY A CA 1
ATOM 1457 C C . GLY A 1 205 ? -4.512 -9.355 14.817 1.00 97.31 205 GLY A C 1
ATOM 1458 O O . GLY A 1 205 ? -5.096 -8.462 15.428 1.00 97.31 205 GLY A O 1
ATOM 1459 N N . LEU A 1 206 ? -3.194 -9.506 14.810 1.00 97.19 206 LEU A N 1
ATOM 1460 C CA . LEU A 1 206 ? -2.246 -8.618 15.467 1.00 97.19 206 LEU A CA 1
ATOM 1461 C C . LEU A 1 206 ? -1.068 -8.393 14.523 1.00 97.19 206 LEU A C 1
ATOM 1463 O O . LEU A 1 206 ? -0.513 -9.352 13.981 1.00 97.19 206 LEU A O 1
ATOM 1467 N N . ALA A 1 207 ? -0.687 -7.134 14.353 1.00 97.06 207 ALA A N 1
ATOM 1468 C CA . ALA A 1 207 ? 0.510 -6.738 13.633 1.00 97.06 207 ALA A CA 1
ATOM 1469 C C . ALA A 1 207 ? 1.360 -5.814 14.507 1.00 97.06 207 ALA A C 1
ATOM 1471 O O . ALA A 1 207 ? 0.832 -5.026 15.295 1.00 97.06 207 ALA A O 1
ATOM 1472 N N . THR A 1 208 ? 2.675 -5.918 14.343 1.00 96.94 208 THR A N 1
ATOM 1473 C CA . THR A 1 208 ? 3.672 -5.133 15.074 1.00 96.94 208 THR A CA 1
ATOM 1474 C C . THR A 1 208 ? 4.606 -4.458 14.079 1.00 96.94 208 THR A C 1
ATOM 1476 O O . THR A 1 208 ? 4.930 -5.031 13.037 1.00 96.94 208 THR A O 1
ATOM 1479 N N . LEU A 1 209 ? 5.045 -3.251 14.416 1.00 96.31 209 LEU A N 1
ATOM 1480 C CA . LEU A 1 209 ? 6.001 -2.439 13.672 1.00 96.31 209 LEU A CA 1
ATOM 1481 C C . LEU A 1 209 ? 6.979 -1.823 14.675 1.00 96.31 209 LEU A C 1
ATOM 1483 O O . LEU A 1 209 ? 6.548 -1.267 15.682 1.00 96.31 209 LEU A O 1
ATOM 1487 N N . GLU A 1 210 ? 8.275 -1.878 14.387 1.00 97.56 210 GLU A N 1
ATOM 1488 C CA . GLU A 1 210 ? 9.272 -1.063 15.087 1.00 97.56 210 GLU A CA 1
ATOM 1489 C C . GLU A 1 210 ? 9.355 0.314 14.417 1.00 97.56 210 GLU A C 1
ATOM 1491 O O . GLU A 1 210 ? 9.498 0.391 13.196 1.00 97.56 210 GLU A O 1
ATOM 1496 N N . PHE A 1 211 ? 9.272 1.397 15.192 1.00 97.69 211 PHE A N 1
ATOM 1497 C CA . PHE A 1 211 ? 9.354 2.755 14.654 1.00 97.69 211 PHE A CA 1
ATOM 1498 C C . PHE A 1 211 ? 10.811 3.147 14.351 1.00 97.69 211 PHE A C 1
ATOM 1500 O O . PHE A 1 211 ? 11.614 3.283 15.285 1.00 97.69 211 PHE A O 1
ATOM 1507 N N . PRO A 1 212 ? 11.187 3.364 13.077 1.00 95.88 212 PRO A N 1
ATOM 1508 C CA . PRO A 1 212 ? 12.532 3.795 12.729 1.00 95.88 212 PRO A CA 1
ATOM 1509 C C . PRO A 1 212 ? 12.751 5.280 13.043 1.00 95.88 212 PRO A C 1
ATOM 1511 O O . PRO A 1 212 ? 11.826 6.087 12.989 1.00 95.88 212 PRO A O 1
ATOM 1514 N N . THR A 1 213 ? 14.003 5.664 13.304 1.00 95.06 213 THR A N 1
ATOM 1515 C CA . THR A 1 213 ? 14.396 7.076 13.493 1.00 95.06 213 THR A CA 1
ATOM 1516 C C . THR A 1 213 ? 14.218 7.912 12.224 1.00 95.06 213 THR A C 1
ATOM 1518 O O . THR A 1 213 ? 13.948 9.106 12.296 1.00 95.06 213 THR A O 1
ATOM 1521 N N . SER A 1 214 ? 14.412 7.299 11.060 1.00 93.38 214 SER A N 1
ATOM 1522 C CA . SER A 1 214 ? 14.219 7.913 9.751 1.00 93.38 214 SER A CA 1
ATOM 1523 C C . SER A 1 214 ? 13.889 6.833 8.731 1.00 93.38 214 SER A C 1
ATOM 1525 O O . SER A 1 214 ? 14.118 5.646 8.971 1.00 93.38 214 SER A O 1
ATOM 1527 N N . ILE A 1 215 ? 13.374 7.249 7.581 1.00 91.25 215 ILE A N 1
ATOM 1528 C CA . ILE A 1 215 ? 13.213 6.376 6.425 1.00 91.25 215 ILE A CA 1
ATOM 1529 C C . ILE A 1 215 ? 13.803 7.063 5.200 1.00 91.25 215 ILE A C 1
ATOM 1531 O O . ILE A 1 215 ? 13.634 8.270 5.018 1.00 91.25 215 ILE A O 1
ATOM 1535 N N . GLY A 1 216 ? 14.502 6.287 4.376 1.00 93.62 216 GLY A N 1
ATOM 1536 C CA . GLY A 1 216 ? 15.001 6.769 3.095 1.00 93.62 216 GLY A CA 1
ATOM 1537 C C . GLY A 1 216 ? 13.880 6.935 2.065 1.00 93.62 216 GLY A C 1
ATOM 1538 O O . GLY A 1 216 ? 12.695 6.912 2.424 1.00 93.62 216 GLY A O 1
ATOM 1539 N N . PRO A 1 217 ? 14.234 7.069 0.778 1.00 93.00 217 PRO A N 1
ATOM 1540 C CA . PRO A 1 217 ? 13.267 7.214 -0.301 1.00 93.00 217 PRO A CA 1
ATOM 1541 C C . PRO A 1 217 ? 12.202 6.113 -0.280 1.00 93.00 217 PRO A C 1
ATOM 1543 O O . PRO A 1 217 ? 12.493 4.952 0.016 1.00 93.00 217 PRO A O 1
ATOM 1546 N N . GLN A 1 218 ? 10.955 6.476 -0.567 1.00 92.50 218 GLN A N 1
ATOM 1547 C CA . GLN A 1 218 ? 9.832 5.544 -0.525 1.00 92.50 218 GLN A CA 1
ATOM 1548 C C . GLN A 1 218 ? 9.249 5.327 -1.914 1.00 92.50 218 GLN A C 1
ATOM 1550 O O . GLN A 1 218 ? 9.057 6.262 -2.687 1.00 92.50 218 GLN A O 1
ATOM 1555 N N . ILE A 1 219 ? 8.883 4.086 -2.193 1.00 91.50 219 ILE A N 1
ATOM 1556 C CA . ILE A 1 219 ? 8.090 3.684 -3.334 1.00 91.50 219 ILE A CA 1
ATOM 1557 C C . ILE A 1 219 ? 6.828 2.968 -2.866 1.00 91.50 219 ILE A C 1
ATOM 1559 O O . ILE A 1 219 ? 6.834 2.203 -1.898 1.00 91.50 219 ILE A O 1
ATOM 1563 N N . SER A 1 220 ? 5.707 3.246 -3.523 1.00 89.00 220 SER A N 1
ATOM 1564 C CA . SER A 1 220 ? 4.421 2.628 -3.206 1.00 89.00 220 SER A CA 1
ATOM 1565 C C . SER A 1 220 ? 3.581 2.376 -4.456 1.00 89.00 220 SER A C 1
ATOM 1567 O O . SER A 1 220 ? 3.574 3.214 -5.355 1.00 89.00 220 SER A O 1
ATOM 1569 N N . PRO A 1 221 ? 2.821 1.270 -4.513 1.00 86.88 221 PRO A N 1
ATOM 1570 C CA . PRO A 1 221 ? 1.773 1.067 -5.511 1.00 86.88 221 PRO A CA 1
ATOM 1571 C C . PRO A 1 221 ? 0.781 2.228 -5.561 1.00 86.88 221 PRO A C 1
ATOM 1573 O O . PRO A 1 221 ? 0.345 2.711 -4.509 1.00 86.88 221 PRO A O 1
ATOM 1576 N N . ILE A 1 222 ? 0.372 2.650 -6.762 1.00 80.69 222 ILE A N 1
ATOM 1577 C CA . ILE A 1 222 ? -0.609 3.731 -6.876 1.00 80.69 222 ILE A CA 1
ATOM 1578 C C . ILE A 1 222 ? -1.554 3.616 -8.071 1.00 80.69 222 ILE A C 1
ATOM 1580 O O . ILE A 1 222 ? -1.151 3.341 -9.199 1.00 80.69 222 ILE A O 1
ATOM 1584 N N . ASN A 1 223 ? -2.822 3.935 -7.811 1.00 73.12 223 ASN A N 1
ATOM 1585 C CA . ASN A 1 223 ? -3.894 4.014 -8.807 1.00 73.12 223 ASN A CA 1
ATOM 1586 C C . ASN A 1 223 ? -4.393 5.451 -9.072 1.00 73.12 223 ASN A C 1
ATOM 1588 O O . ASN A 1 223 ? -5.416 5.647 -9.738 1.00 73.12 223 ASN A O 1
ATOM 1592 N N . ILE A 1 224 ? -3.693 6.474 -8.558 1.00 65.88 224 ILE A N 1
ATOM 1593 C CA . ILE A 1 224 ? -4.035 7.885 -8.811 1.00 65.88 224 ILE A CA 1
ATOM 1594 C C . ILE A 1 224 ? -4.060 8.149 -10.321 1.00 65.88 224 ILE A C 1
ATOM 1596 O O . ILE A 1 224 ? -3.178 7.712 -11.068 1.00 65.88 224 ILE A O 1
ATOM 1600 N N . GLY A 1 225 ? -5.094 8.867 -10.766 1.00 54.44 225 GLY A N 1
ATOM 1601 C CA . GLY A 1 225 ? -5.301 9.217 -12.168 1.00 54.44 225 GLY A CA 1
ATOM 1602 C C . GLY A 1 225 ? -6.064 8.188 -12.996 1.00 54.44 225 GLY A C 1
ATOM 1603 O O . GLY A 1 225 ? -6.372 8.472 -14.150 1.00 54.44 225 GLY A O 1
ATOM 1604 N N . LEU A 1 226 ? -6.370 7.015 -12.437 1.00 56.22 226 LEU A N 1
ATOM 1605 C CA . LEU A 1 226 ? -7.247 6.028 -13.072 1.00 56.22 226 LEU A CA 1
ATOM 1606 C C . LEU A 1 226 ? -8.625 6.046 -12.420 1.00 56.22 226 LEU A C 1
ATOM 1608 O O . LEU A 1 226 ? -9.601 6.356 -13.085 1.00 56.22 226 LEU A O 1
ATOM 1612 N N . VAL A 1 227 ? -8.694 5.833 -11.104 1.00 49.66 227 VAL A N 1
ATOM 1613 C CA . VAL A 1 227 ? -9.971 5.675 -10.375 1.00 49.66 227 VAL A CA 1
ATOM 1614 C C . VAL A 1 227 ? -10.582 7.012 -9.940 1.00 49.66 227 VAL A C 1
ATOM 1616 O O . VAL A 1 227 ? -11.782 7.122 -9.710 1.00 49.66 227 VAL A O 1
ATOM 1619 N N . THR A 1 228 ? -9.759 8.057 -9.855 1.00 50.69 228 THR A N 1
ATOM 1620 C CA . THR A 1 228 ? -10.184 9.422 -9.534 1.00 50.69 228 THR A CA 1
ATOM 1621 C C . THR A 1 228 ? -9.499 10.388 -10.500 1.00 50.69 228 THR A C 1
ATOM 1623 O O . THR A 1 228 ? -8.271 10.525 -10.453 1.00 50.69 228 THR A O 1
ATOM 1626 N N . PRO A 1 229 ? -10.235 11.080 -11.388 1.00 41.75 229 PRO A N 1
ATOM 1627 C CA . PRO A 1 229 ? -9.654 12.075 -12.285 1.00 41.75 229 PRO A CA 1
ATOM 1628 C C . PRO A 1 229 ? -9.349 13.389 -11.540 1.00 41.75 229 PRO A C 1
ATOM 1630 O O . PRO A 1 229 ? -9.678 14.462 -12.022 1.00 41.75 229 PRO A O 1
ATOM 1633 N N . MET A 1 230 ? -8.668 13.300 -10.389 1.00 43.12 230 MET A N 1
ATOM 1634 C CA . MET A 1 230 ? -8.566 14.256 -9.274 1.00 43.12 230 MET A CA 1
ATOM 1635 C C . MET A 1 230 ? -9.575 13.947 -8.163 1.00 43.12 230 MET A C 1
ATOM 1637 O O . MET A 1 230 ? -10.782 13.934 -8.386 1.00 43.12 230 MET A O 1
ATOM 1641 N N . MET A 1 231 ? -9.075 13.769 -6.937 1.00 40.97 231 MET A N 1
ATOM 1642 C CA . MET A 1 231 ? -9.818 13.542 -5.681 1.00 40.97 231 MET A CA 1
ATOM 1643 C C . MET A 1 231 ? -10.871 14.621 -5.321 1.00 40.97 231 MET A C 1
ATOM 1645 O O . MET A 1 231 ? -11.437 14.591 -4.233 1.00 40.97 231 MET A O 1
ATOM 1649 N N . PHE A 1 232 ? -11.155 15.571 -6.216 1.00 39.88 232 PHE A N 1
ATOM 1650 C CA . PHE A 1 232 ? -11.965 16.763 -5.966 1.00 39.88 232 PHE A CA 1
ATOM 1651 C C . PHE A 1 232 ? -13.111 16.969 -6.970 1.00 39.88 232 PHE A C 1
ATOM 1653 O O . PHE A 1 232 ? -13.805 17.982 -6.885 1.00 39.88 232 PHE A O 1
ATOM 1660 N N . SER A 1 233 ? -13.335 16.045 -7.916 1.00 39.09 233 SER A N 1
ATOM 1661 C CA . SER A 1 233 ? -14.466 16.128 -8.850 1.00 39.09 233 SER A CA 1
ATOM 1662 C C . SER A 1 233 ? -15.400 14.919 -8.696 1.00 39.09 233 SER A C 1
ATOM 1664 O O . SER A 1 233 ? -15.033 13.813 -9.087 1.00 39.09 233 SER A O 1
ATOM 1666 N N . PRO A 1 234 ? -16.611 15.100 -8.137 1.00 43.38 234 PRO A N 1
ATOM 1667 C CA . PRO A 1 234 ? -17.578 14.017 -7.940 1.00 43.38 234 PRO A CA 1
ATOM 1668 C C . PRO A 1 234 ? -18.252 13.528 -9.237 1.00 43.38 234 PRO A C 1
ATOM 1670 O O . PRO A 1 234 ? -19.045 12.591 -9.184 1.00 43.38 234 PRO A O 1
ATOM 1673 N N . ASP A 1 235 ? -17.963 14.137 -10.392 1.00 44.09 235 ASP A N 1
ATOM 1674 C CA . ASP A 1 235 ? -18.805 13.993 -11.587 1.00 44.09 235 ASP A CA 1
ATOM 1675 C C . ASP A 1 235 ? -18.367 12.887 -12.561 1.00 44.09 235 ASP A C 1
ATOM 1677 O O . ASP A 1 235 ? -19.129 12.542 -13.465 1.00 44.09 235 ASP A O 1
ATOM 1681 N N . VAL A 1 236 ? -17.184 12.286 -12.388 1.00 44.28 236 VAL A N 1
ATOM 1682 C CA . VAL A 1 236 ? -16.732 11.154 -13.215 1.00 44.28 236 VAL A CA 1
ATOM 1683 C C . VAL A 1 236 ? -15.945 10.168 -12.357 1.00 44.28 236 VAL A C 1
ATOM 1685 O O . VAL A 1 236 ? -14.721 10.213 -12.296 1.00 44.28 236 VAL A O 1
ATOM 1688 N N . VAL A 1 237 ? -16.650 9.260 -11.686 1.00 48.19 237 VAL A N 1
ATOM 1689 C CA . VAL A 1 237 ? -16.031 8.028 -11.188 1.00 48.19 237 VAL A CA 1
ATOM 1690 C C . VAL A 1 237 ? -16.376 6.931 -12.182 1.00 48.19 237 VAL A C 1
ATOM 1692 O O . VAL A 1 237 ? -17.489 6.404 -12.192 1.00 48.19 237 VAL A O 1
ATOM 1695 N N . THR A 1 238 ? -15.433 6.610 -13.058 1.00 49.16 238 THR A N 1
ATOM 1696 C CA . THR A 1 238 ? -15.464 5.348 -13.793 1.00 49.16 238 THR A CA 1
ATOM 1697 C C . THR A 1 238 ? -15.161 4.230 -12.798 1.00 49.16 238 THR A C 1
ATOM 1699 O O . THR A 1 238 ? -14.200 4.308 -12.038 1.00 49.16 238 THR A O 1
ATOM 1702 N N . ASP A 1 239 ? -16.024 3.218 -12.732 1.00 50.12 239 ASP A N 1
ATOM 1703 C CA . ASP A 1 239 ? -15.827 2.071 -11.848 1.00 50.12 239 ASP A CA 1
ATOM 1704 C C . ASP A 1 239 ? -14.644 1.243 -12.360 1.00 50.12 239 ASP A C 1
ATOM 1706 O O . ASP A 1 239 ? -14.722 0.605 -13.411 1.00 50.12 239 ASP A O 1
ATOM 1710 N N . PHE A 1 240 ? -13.533 1.291 -11.632 1.00 55.69 240 PHE A N 1
ATOM 1711 C CA . PHE A 1 240 ? -12.398 0.407 -11.850 1.00 55.69 240 PHE A CA 1
ATOM 1712 C C . PHE A 1 240 ? -12.421 -0.671 -10.779 1.00 55.69 240 PHE A C 1
ATOM 1714 O O . PHE A 1 240 ? -12.099 -0.418 -9.618 1.00 55.69 240 PHE A O 1
ATOM 1721 N N . ILE A 1 241 ? -12.835 -1.868 -11.185 1.00 52.66 241 ILE A N 1
ATOM 1722 C CA . ILE A 1 241 ? -12.605 -3.087 -10.406 1.00 52.66 241 ILE A CA 1
ATOM 1723 C C . ILE A 1 241 ? -11.137 -3.521 -10.571 1.00 52.66 241 ILE A C 1
ATOM 1725 O O . ILE A 1 241 ? -10.553 -4.062 -9.642 1.00 52.66 241 ILE A O 1
ATOM 1729 N N . GLU A 1 242 ? -10.526 -3.230 -11.722 1.00 56.38 242 GLU A N 1
ATOM 1730 C CA . GLU A 1 242 ? -9.134 -3.558 -12.053 1.00 56.38 242 GLU A CA 1
ATOM 1731 C C . GLU A 1 242 ? -8.190 -2.394 -11.728 1.00 56.38 242 GLU A C 1
ATOM 1733 O O . GLU A 1 242 ? -8.549 -1.226 -11.892 1.00 56.38 242 GLU A O 1
ATOM 1738 N N . ALA A 1 243 ? -6.975 -2.706 -11.278 1.00 67.69 243 ALA A N 1
ATOM 1739 C CA . ALA A 1 243 ? -6.037 -1.733 -10.733 1.00 67.69 243 ALA A CA 1
ATOM 1740 C C . ALA A 1 243 ? -4.618 -1.957 -11.286 1.00 67.69 243 ALA A C 1
ATOM 1742 O O . ALA A 1 243 ? -4.257 -3.069 -11.651 1.00 67.69 243 ALA A O 1
ATOM 1743 N N . THR A 1 244 ? -3.770 -0.928 -11.346 1.00 70.94 244 THR A N 1
ATOM 1744 C CA . THR A 1 244 ? -2.379 -1.058 -11.843 1.00 70.94 244 THR A CA 1
ATOM 1745 C C . THR A 1 244 ? -1.544 -2.005 -10.997 1.00 70.94 244 THR A C 1
ATOM 1747 O O . THR A 1 244 ? -0.554 -2.550 -11.474 1.00 70.94 244 THR A O 1
ATOM 1750 N N . ASN A 1 245 ? -1.934 -2.193 -9.739 1.00 75.38 245 ASN A N 1
ATOM 1751 C CA . ASN A 1 245 ? -1.255 -3.041 -8.778 1.00 75.38 245 ASN A CA 1
ATOM 1752 C C . ASN A 1 245 ? -1.702 -4.509 -8.820 1.00 75.38 245 ASN A C 1
ATOM 1754 O O . ASN A 1 245 ? -1.048 -5.337 -8.182 1.00 75.38 245 ASN A O 1
ATOM 1758 N N . PHE A 1 246 ? -2.766 -4.825 -9.569 1.00 82.00 246 PHE A N 1
ATOM 1759 C CA . PHE A 1 246 ? -3.189 -6.196 -9.839 1.00 82.00 246 PHE A CA 1
ATOM 1760 C C . PHE A 1 246 ? -4.028 -6.303 -11.125 1.00 82.00 246 PHE A C 1
ATOM 1762 O O . PHE A 1 246 ? -5.126 -5.748 -11.202 1.00 82.00 246 PHE A O 1
ATOM 1769 N N . GLN A 1 247 ? -3.526 -7.032 -12.128 1.00 85.25 247 GLN A N 1
ATOM 1770 C CA . GLN A 1 247 ? -4.164 -7.155 -13.450 1.00 85.25 247 GLN A CA 1
ATOM 1771 C C . GLN A 1 247 ? -4.228 -8.615 -13.914 1.00 85.25 247 GLN A C 1
ATOM 1773 O O . GLN A 1 247 ? -3.233 -9.329 -13.810 1.00 85.25 247 GLN A O 1
ATOM 1778 N N . HIS A 1 248 ? -5.368 -9.026 -14.477 1.00 86.88 248 HIS A N 1
ATOM 1779 C CA . HIS A 1 248 ? -5.510 -10.273 -15.235 1.00 86.88 248 HIS A CA 1
ATOM 1780 C C . HIS A 1 248 ? -5.297 -10.001 -16.723 1.00 86.88 248 HIS A C 1
ATOM 1782 O O . HIS A 1 248 ? -5.921 -9.103 -17.291 1.00 86.88 248 HIS A O 1
ATOM 1788 N N . VAL A 1 249 ? -4.416 -10.761 -17.368 1.00 89.50 249 VAL A N 1
ATOM 1789 C CA . VAL A 1 249 ? -4.051 -10.558 -18.774 1.00 89.50 249 VAL A CA 1
ATOM 1790 C C . VAL A 1 249 ? -3.852 -11.883 -19.505 1.00 89.50 249 VAL A C 1
ATOM 1792 O O . VAL A 1 249 ? -3.637 -12.931 -18.904 1.00 89.50 249 VAL A O 1
ATOM 1795 N N . ALA A 1 250 ? -3.887 -11.833 -20.836 1.00 91.75 250 ALA A N 1
ATOM 1796 C CA . ALA A 1 250 ? -3.558 -12.990 -21.660 1.00 91.75 250 ALA A CA 1
ATOM 1797 C C . ALA A 1 250 ? -2.033 -13.256 -21.686 1.00 91.75 250 ALA A C 1
ATOM 1799 O O . ALA A 1 250 ? -1.236 -12.336 -21.466 1.00 91.75 250 ALA A O 1
ATOM 1800 N N . PRO A 1 251 ? -1.598 -14.476 -22.040 1.00 94.06 251 PRO A N 1
ATOM 1801 C CA . PRO A 1 251 ? -0.191 -14.793 -22.293 1.00 94.06 251 PRO A CA 1
ATOM 1802 C C . PRO A 1 251 ? 0.487 -13.826 -23.278 1.00 94.06 251 PRO A C 1
ATOM 1804 O O . PRO A 1 251 ? -0.074 -13.518 -24.331 1.00 94.06 251 PRO A O 1
ATOM 1807 N N . GLY A 1 252 ? 1.710 -13.377 -22.972 1.00 93.88 252 GLY A N 1
ATOM 1808 C CA . GLY A 1 252 ? 2.493 -12.491 -23.849 1.00 93.88 252 GLY A CA 1
ATOM 1809 C C . GLY A 1 252 ? 2.008 -11.038 -23.908 1.00 93.88 252 GLY A C 1
ATOM 1810 O O . GLY A 1 252 ? 2.399 -10.292 -24.806 1.00 93.88 252 GLY A O 1
ATOM 1811 N N . THR A 1 253 ? 1.110 -10.635 -23.008 1.00 93.56 253 THR A N 1
ATOM 1812 C CA . THR A 1 253 ? 0.515 -9.297 -23.039 1.00 93.56 253 THR A CA 1
ATOM 1813 C C . THR A 1 253 ? 1.509 -8.218 -22.616 1.00 93.56 253 THR A C 1
ATOM 1815 O O . THR A 1 253 ? 2.228 -8.370 -21.630 1.00 93.56 253 THR A O 1
ATOM 1818 N N . GLN A 1 254 ? 1.506 -7.099 -23.342 1.00 93.56 254 GLN A N 1
ATOM 1819 C CA . GLN A 1 254 ? 2.260 -5.898 -22.993 1.00 93.56 254 GLN A CA 1
ATOM 1820 C C . GLN A 1 254 ? 1.402 -4.944 -22.158 1.00 93.56 254 GLN A C 1
ATOM 1822 O O . GLN A 1 254 ? 0.302 -4.563 -22.556 1.00 93.56 254 GLN A O 1
ATOM 1827 N N . LEU A 1 255 ? 1.935 -4.545 -21.011 1.00 91.06 255 LEU A N 1
ATOM 1828 C CA . LEU A 1 255 ? 1.371 -3.581 -20.077 1.00 91.06 255 LEU A CA 1
ATOM 1829 C C . LEU A 1 255 ? 2.074 -2.245 -20.322 1.00 91.06 255 LEU A C 1
ATOM 1831 O O . LEU A 1 255 ? 3.092 -1.954 -19.703 1.00 91.06 255 LEU A O 1
ATOM 1835 N N . VAL A 1 256 ? 1.581 -1.468 -21.288 1.00 88.69 256 VAL A N 1
ATOM 1836 C CA . VAL A 1 256 ? 2.243 -0.240 -21.785 1.00 88.69 256 VAL A CA 1
ATOM 1837 C C . VAL A 1 256 ? 1.362 1.002 -21.689 1.00 88.69 256 VAL A C 1
ATOM 1839 O O . VAL A 1 256 ? 1.840 2.115 -21.903 1.00 88.69 256 VAL A O 1
ATOM 1842 N N . ASN A 1 257 ? 0.072 0.846 -21.381 1.00 83.38 257 ASN A N 1
ATOM 1843 C CA . ASN A 1 257 ? -0.840 1.979 -21.315 1.00 83.38 257 ASN A CA 1
ATOM 1844 C C . ASN A 1 257 ? -0.484 2.872 -20.119 1.00 83.38 257 ASN A C 1
ATOM 1846 O O . ASN A 1 257 ? -0.443 2.410 -18.981 1.00 83.38 257 ASN A O 1
ATOM 1850 N N . MET A 1 258 ? -0.235 4.155 -20.377 1.00 76.75 258 MET A N 1
ATOM 1851 C CA . MET A 1 258 ? 0.050 5.162 -19.348 1.00 76.75 258 MET A CA 1
ATOM 1852 C C . MET A 1 258 ? -1.073 6.208 -19.223 1.00 76.75 258 MET A C 1
ATOM 1854 O O . MET A 1 258 ? -1.002 7.083 -18.360 1.00 76.75 258 MET A O 1
ATOM 18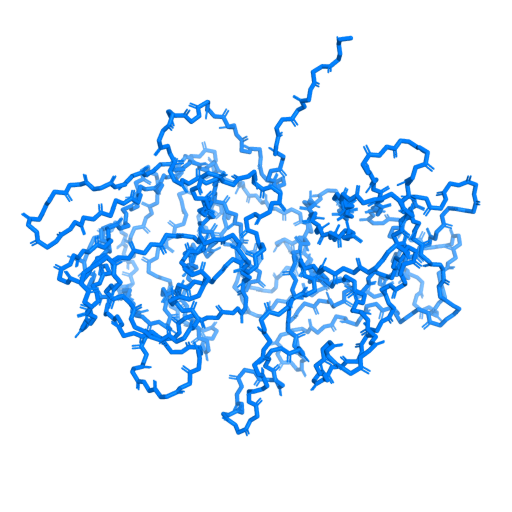58 N N . THR A 1 259 ? -2.115 6.126 -20.057 1.00 71.25 259 THR A N 1
ATOM 1859 C CA . THR A 1 259 ? -3.181 7.133 -20.173 1.00 71.25 259 THR A CA 1
ATOM 1860 C C . THR A 1 259 ? -4.033 7.214 -18.905 1.00 71.25 259 THR A C 1
ATOM 1862 O O . THR A 1 259 ? -4.495 6.205 -18.381 1.00 71.25 259 THR A O 1
ATOM 1865 N N . MET A 1 260 ? -4.284 8.426 -18.408 1.00 64.31 260 MET A N 1
ATOM 1866 C CA . MET A 1 260 ? -5.177 8.661 -17.265 1.00 64.31 260 MET A CA 1
ATOM 1867 C C . MET A 1 260 ? -6.658 8.605 -17.688 1.00 64.31 260 MET A C 1
ATOM 1869 O O . MET A 1 260 ? -7.015 9.121 -18.744 1.00 64.31 260 MET A O 1
ATOM 1873 N N . GLY A 1 261 ? -7.524 8.035 -16.844 1.00 53.00 261 GLY A N 1
ATOM 1874 C CA . GLY A 1 261 ? -8.988 8.140 -16.954 1.00 53.00 261 GLY A CA 1
ATOM 1875 C C . GLY A 1 261 ? -9.718 7.233 -17.961 1.00 53.00 261 GLY A C 1
ATOM 1876 O O . GLY A 1 261 ? -10.942 7.324 -18.047 1.00 53.00 261 GLY A O 1
ATOM 1877 N N . GLU A 1 262 ? -9.035 6.352 -18.697 1.00 51.78 262 GLU A N 1
ATOM 1878 C CA . GLU A 1 262 ? -9.689 5.339 -19.551 1.00 51.78 262 GLU A CA 1
ATOM 1879 C C . GLU A 1 262 ? -9.837 4.001 -18.807 1.00 51.78 262 GLU A C 1
ATOM 1881 O O . GLU A 1 262 ? -9.051 3.702 -17.922 1.00 51.78 262 GLU A O 1
ATOM 1886 N N . THR A 1 263 ? -10.860 3.189 -19.089 1.00 47.62 263 THR A N 1
ATOM 1887 C CA . THR A 1 263 ? -11.014 1.871 -18.441 1.00 47.62 263 THR A CA 1
ATOM 1888 C C . THR A 1 263 ? -10.190 0.800 -19.146 1.00 47.62 263 THR A C 1
ATOM 1890 O O . THR A 1 263 ? -10.173 0.765 -20.368 1.00 47.62 263 THR A O 1
ATOM 1893 N N . PHE A 1 264 ? -9.578 -0.133 -18.405 1.00 51.81 264 PHE A N 1
ATOM 1894 C CA . PHE A 1 264 ? -8.841 -1.290 -18.956 1.00 51.81 264 PHE A CA 1
ATOM 1895 C C . PHE A 1 264 ? -9.643 -2.069 -20.016 1.00 51.81 264 PHE A C 1
ATOM 1897 O O . PHE A 1 264 ? -9.100 -2.542 -21.018 1.00 51.81 264 PHE A O 1
ATOM 1904 N N . SER A 1 265 ? -10.971 -2.104 -19.860 1.00 48.38 265 SER A N 1
ATOM 1905 C CA . SER A 1 265 ? -11.919 -2.693 -20.811 1.00 48.38 265 SER A CA 1
ATOM 1906 C C . SER A 1 265 ? -11.911 -2.070 -22.221 1.00 48.38 265 SER A C 1
ATOM 1908 O O . SER A 1 265 ? -12.577 -2.604 -23.109 1.00 48.38 265 SER A O 1
ATOM 1910 N N . THR A 1 266 ? -11.148 -0.994 -22.472 1.00 49.06 266 THR A N 1
ATOM 1911 C CA . THR A 1 266 ? -10.880 -0.459 -23.822 1.00 49.06 266 THR A CA 1
ATOM 1912 C C . THR A 1 266 ? -9.738 -1.176 -24.563 1.00 49.06 266 THR A C 1
ATOM 1914 O O . THR A 1 266 ? -9.513 -0.888 -25.739 1.00 49.06 266 THR A O 1
ATOM 1917 N N . GLY A 1 267 ? -9.083 -2.173 -23.945 1.00 51.50 267 GLY A N 1
ATOM 1918 C CA . GLY A 1 267 ? -8.239 -3.162 -24.634 1.00 51.50 267 GLY A CA 1
ATOM 1919 C C . GLY A 1 267 ? -6.722 -2.940 -24.580 1.00 51.50 267 GLY A C 1
ATOM 1920 O O . GLY A 1 267 ? -6.011 -3.509 -25.408 1.00 51.50 267 GLY A O 1
ATOM 1921 N N . GLN A 1 268 ? -6.211 -2.132 -23.645 1.00 68.88 268 GLN A N 1
ATOM 1922 C CA . GLN A 1 268 ? -4.768 -1.928 -23.436 1.00 68.88 268 GLN A CA 1
ATOM 1923 C C . GLN A 1 268 ? -4.438 -1.946 -21.931 1.00 68.88 268 GLN A C 1
ATOM 1925 O O . GLN A 1 268 ? -4.752 -0.972 -21.238 1.00 68.88 268 GLN A O 1
ATOM 1930 N N . PRO A 1 269 ? -3.809 -3.022 -21.424 1.00 80.44 269 PRO A N 1
ATOM 1931 C CA . PRO A 1 269 ? -3.372 -3.129 -20.035 1.00 80.44 269 PRO A CA 1
ATOM 1932 C C . PRO A 1 269 ? -2.432 -2.015 -19.594 1.00 80.44 269 PRO A C 1
ATOM 1934 O O . PRO A 1 269 ? -1.595 -1.536 -20.369 1.00 80.44 269 PRO A O 1
ATOM 1937 N N . TYR A 1 270 ? -2.572 -1.612 -18.334 1.00 82.81 270 TYR A N 1
ATOM 1938 C CA . TYR A 1 270 ? -1.813 -0.514 -17.758 1.00 82.81 270 TYR A CA 1
ATOM 1939 C C . TYR A 1 270 ? -0.384 -0.923 -17.470 1.00 82.81 270 TYR A C 1
ATOM 1941 O O . TYR A 1 270 ? -0.150 -1.958 -16.850 1.00 82.81 270 TYR A O 1
ATOM 1949 N N . ALA A 1 271 ? 0.558 -0.058 -17.843 1.00 88.94 271 ALA A N 1
ATOM 1950 C CA . ALA A 1 271 ? 1.874 -0.087 -17.232 1.00 88.94 271 ALA A CA 1
ATOM 1951 C C . ALA A 1 271 ? 1.716 -0.020 -15.707 1.00 88.94 271 ALA A C 1
ATOM 1953 O O . ALA A 1 271 ? 0.849 0.682 -15.174 1.00 88.94 271 ALA A O 1
ATOM 1954 N N . LEU A 1 272 ? 2.555 -0.774 -15.008 1.00 90.25 272 LEU A N 1
ATOM 1955 C CA . LEU A 1 272 ? 2.558 -0.808 -13.555 1.00 90.25 272 LEU A CA 1
ATOM 1956 C C . LEU A 1 272 ? 2.920 0.579 -13.027 1.00 90.25 272 LEU A C 1
ATOM 1958 O O . LEU A 1 272 ? 3.808 1.223 -13.579 1.00 90.25 272 LEU A O 1
ATOM 1962 N N . ARG A 1 273 ? 2.241 1.065 -11.984 1.00 87.75 273 ARG A N 1
ATOM 1963 C CA . ARG A 1 273 ? 2.402 2.451 -11.528 1.00 87.75 273 ARG A CA 1
ATOM 1964 C C . ARG A 1 273 ? 2.785 2.533 -10.062 1.00 87.75 273 ARG A C 1
ATOM 1966 O O . ARG A 1 273 ? 2.160 1.918 -9.196 1.00 87.7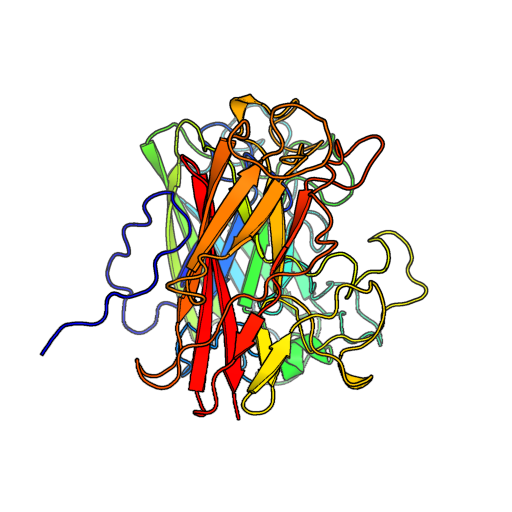5 273 ARG A O 1
ATOM 1973 N N . PHE A 1 274 ? 3.775 3.373 -9.805 1.00 89.75 274 PHE A N 1
ATOM 1974 C CA . PHE A 1 274 ? 4.346 3.611 -8.496 1.00 89.75 274 PHE A CA 1
ATOM 1975 C C . PHE A 1 274 ? 4.397 5.108 -8.193 1.00 89.75 274 PHE A C 1
ATOM 1977 O O . PHE A 1 274 ? 4.591 5.936 -9.084 1.00 89.75 274 PHE A O 1
ATOM 1984 N N . LEU A 1 275 ? 4.220 5.441 -6.920 1.00 89.25 275 LEU A N 1
ATOM 1985 C CA . LEU A 1 275 ? 4.505 6.750 -6.356 1.00 89.25 275 LEU A CA 1
ATOM 1986 C C . LEU A 1 275 ? 5.882 6.705 -5.705 1.00 89.25 275 LEU A C 1
ATOM 1988 O O . LEU A 1 275 ? 6.114 5.853 -4.849 1.00 89.25 275 LEU A O 1
ATOM 1992 N N . LEU A 1 276 ? 6.758 7.617 -6.105 1.00 91.69 276 LEU A N 1
ATOM 1993 C CA . LEU A 1 276 ? 8.073 7.831 -5.519 1.00 91.69 276 LEU A CA 1
ATOM 1994 C C . LEU A 1 276 ? 7.997 9.063 -4.624 1.00 91.69 276 LEU A C 1
ATOM 1996 O O . LEU A 1 276 ? 7.558 10.128 -5.069 1.00 91.69 276 LEU A O 1
ATOM 2000 N N . LEU A 1 277 ? 8.448 8.909 -3.387 1.00 90.81 277 LEU A N 1
ATOM 2001 C CA . LEU A 1 277 ? 8.632 9.972 -2.410 1.00 90.81 277 LEU A CA 1
ATOM 2002 C C . LEU A 1 277 ? 10.111 10.041 -2.045 1.00 90.81 277 LEU A C 1
ATOM 2004 O O . LEU A 1 277 ? 10.766 9.010 -1.882 1.00 90.81 277 LEU A O 1
ATOM 2008 N N . ASP A 1 278 ? 10.625 11.254 -1.912 1.00 90.94 278 ASP A N 1
ATOM 2009 C CA . ASP A 1 278 ? 11.978 11.469 -1.413 1.00 90.94 278 ASP A CA 1
ATOM 2010 C C . ASP A 1 278 ? 12.081 11.063 0.072 1.00 90.94 278 ASP A C 1
ATOM 2012 O O . ASP A 1 278 ? 11.068 10.917 0.768 1.00 90.94 278 ASP A O 1
ATOM 2016 N N . ALA A 1 279 ? 13.305 10.875 0.556 1.00 91.25 279 ALA A N 1
ATOM 2017 C CA . ALA A 1 279 ? 13.598 10.544 1.943 1.00 91.25 279 ALA A CA 1
ATOM 2018 C C . ALA A 1 279 ? 12.999 11.572 2.912 1.00 91.25 279 ALA A C 1
ATOM 2020 O O . ALA A 1 279 ? 12.858 12.750 2.575 1.00 91.25 279 ALA A O 1
ATOM 2021 N N . ILE A 1 280 ? 12.661 11.141 4.132 1.00 88.88 280 ILE A N 1
ATOM 2022 C CA . ILE A 1 280 ? 11.948 11.996 5.093 1.00 88.88 280 ILE A CA 1
ATOM 2023 C C . ILE A 1 280 ? 12.727 13.273 5.437 1.00 88.88 280 ILE A C 1
ATOM 2025 O O . ILE A 1 280 ? 12.126 14.324 5.631 1.00 88.88 280 ILE A O 1
ATOM 2029 N N . GLU A 1 281 ? 14.059 13.213 5.455 1.00 89.69 281 GLU A N 1
ATOM 2030 C CA . GLU A 1 281 ? 14.939 14.362 5.687 1.00 89.69 281 GLU A CA 1
ATOM 2031 C C . GL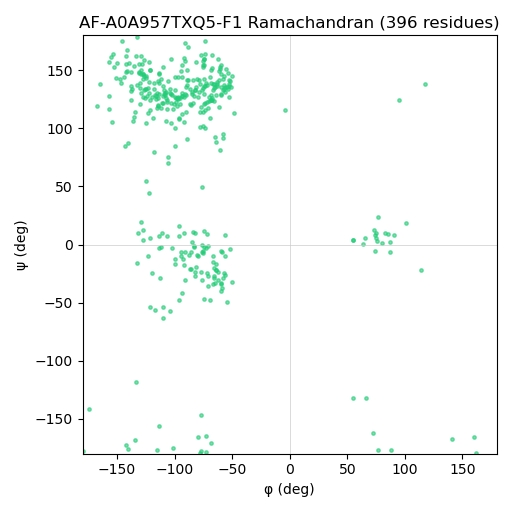U A 1 281 ? 14.864 15.446 4.602 1.00 89.69 281 GLU A C 1
ATOM 2033 O O . GLU A 1 281 ? 15.207 16.599 4.871 1.00 89.69 281 GLU A O 1
ATOM 2038 N N . ASN A 1 282 ? 14.415 15.084 3.398 1.00 89.06 282 ASN A N 1
ATOM 2039 C CA . ASN A 1 282 ? 14.261 15.990 2.262 1.00 89.06 282 ASN A CA 1
ATOM 2040 C C . ASN A 1 282 ? 12.835 16.548 2.162 1.00 89.06 282 ASN A C 1
ATOM 2042 O O . ASN A 1 282 ? 12.571 17.433 1.347 1.00 89.06 282 ASN A O 1
ATOM 2046 N N . GLN A 1 283 ? 11.911 16.056 2.991 1.00 86.50 283 GLN A N 1
ATOM 2047 C CA . GLN A 1 283 ? 10.537 16.532 3.018 1.00 86.50 283 GLN A CA 1
ATOM 2048 C C . GLN A 1 283 ? 10.456 17.862 3.784 1.00 86.50 283 GLN A C 1
ATOM 2050 O O . GLN A 1 283 ? 11.079 18.020 4.836 1.00 86.50 283 GLN A O 1
ATOM 2055 N N . PRO A 1 284 ? 9.676 18.838 3.296 1.00 81.75 284 PRO A N 1
ATOM 2056 C CA . PRO A 1 284 ? 9.514 20.126 3.966 1.00 81.75 284 PRO A CA 1
ATOM 2057 C C . PRO A 1 284 ? 8.670 19.998 5.239 1.00 81.75 284 PRO A C 1
ATOM 2059 O O . PRO A 1 284 ? 8.778 20.826 6.142 1.00 81.75 284 PRO A O 1
ATOM 2062 N N . ASP A 1 285 ? 7.830 18.967 5.287 1.00 80.81 285 ASP A N 1
ATOM 2063 C CA . ASP A 1 285 ? 6.948 18.613 6.384 1.00 80.81 285 ASP A CA 1
ATOM 2064 C C . ASP A 1 285 ? 6.743 17.079 6.372 1.00 80.81 285 ASP A C 1
ATOM 2066 O O . ASP A 1 285 ? 6.695 16.480 5.294 1.00 80.81 285 ASP A O 1
ATOM 2070 N N . PRO A 1 286 ? 6.641 16.408 7.536 1.00 73.62 286 PRO A N 1
ATOM 2071 C CA . PRO A 1 286 ? 6.495 14.951 7.601 1.00 73.62 286 PRO A CA 1
ATOM 2072 C C . PRO A 1 286 ? 5.167 14.406 7.042 1.00 73.62 286 PRO A C 1
ATOM 2074 O O . PRO A 1 286 ? 5.025 13.188 6.882 1.00 73.62 286 PRO A O 1
ATOM 2077 N N . TYR A 1 287 ? 4.204 15.279 6.743 1.00 71.88 287 TYR A N 1
ATOM 2078 C CA . TYR A 1 287 ? 2.890 14.952 6.203 1.00 71.88 287 TYR A CA 1
ATOM 2079 C C . TYR A 1 287 ? 2.725 15.388 4.756 1.00 71.88 287 TYR A C 1
ATOM 2081 O O . TYR A 1 287 ? 2.443 14.573 3.879 1.00 71.88 287 TYR A O 1
ATOM 2089 N N . SER A 1 288 ? 2.793 16.700 4.548 1.00 69.12 288 SER A N 1
ATOM 2090 C CA . SER A 1 288 ? 2.400 17.355 3.319 1.00 69.12 288 SER A CA 1
ATOM 2091 C C . SER A 1 288 ? 2.957 18.777 3.319 1.00 69.12 288 SER A C 1
ATOM 2093 O O . SER A 1 288 ? 2.824 19.495 4.307 1.00 69.12 288 SER A O 1
ATOM 2095 N N . PRO A 1 289 ? 3.480 19.248 2.190 1.00 71.31 289 PRO A N 1
ATOM 2096 C CA . PRO A 1 289 ? 3.496 18.553 0.912 1.00 71.31 289 PRO A CA 1
ATOM 2097 C C . PRO A 1 289 ? 4.496 17.396 0.806 1.00 71.31 289 PRO A C 1
ATOM 2099 O O . PRO A 1 289 ? 5.525 17.381 1.470 1.00 71.31 289 PRO A O 1
ATOM 2102 N N . MET A 1 290 ? 4.181 16.457 -0.087 1.00 80.69 290 MET A N 1
ATOM 2103 C CA . MET A 1 290 ? 5.005 15.290 -0.383 1.00 80.69 290 MET A CA 1
ATOM 2104 C C . MET A 1 290 ? 5.873 15.550 -1.614 1.00 80.69 290 MET A C 1
ATOM 2106 O O . MET A 1 290 ? 5.358 15.586 -2.734 1.00 80.69 290 MET A O 1
ATOM 2110 N N . ILE A 1 291 ? 7.178 15.700 -1.412 1.00 86.94 291 ILE A N 1
ATOM 2111 C CA . ILE A 1 291 ? 8.158 15.828 -2.490 1.00 86.94 291 ILE A CA 1
ATOM 2112 C C . ILE A 1 291 ? 8.465 14.440 -3.052 1.00 86.94 291 ILE A C 1
ATOM 2114 O O . ILE A 1 291 ? 8.810 13.513 -2.313 1.00 86.94 291 ILE A O 1
ATOM 2118 N N . GLY A 1 292 ? 8.329 14.294 -4.369 1.00 89.44 292 GLY A N 1
ATOM 2119 C CA . GLY A 1 292 ? 8.776 13.109 -5.097 1.00 89.44 292 GLY A CA 1
ATOM 2120 C C . GLY A 1 292 ? 10.204 13.225 -5.614 1.00 89.44 292 GLY A C 1
ATOM 2121 O O . GLY A 1 292 ? 10.806 14.295 -5.565 1.00 89.44 292 GLY A O 1
ATOM 2122 N N . ILE A 1 293 ? 10.715 12.132 -6.173 1.00 91.44 293 ILE A N 1
ATOM 2123 C CA . ILE A 1 293 ? 12.041 12.075 -6.796 1.00 91.44 293 ILE A CA 1
ATOM 2124 C C . ILE A 1 293 ? 11.895 12.397 -8.296 1.00 91.44 293 ILE A C 1
ATOM 2126 O O . ILE A 1 293 ? 11.386 11.548 -9.037 1.00 91.44 293 ILE A O 1
ATOM 2130 N N . PRO A 1 294 ? 12.286 13.600 -8.768 1.00 91.44 294 PRO A N 1
ATOM 2131 C CA . PRO A 1 294 ? 12.177 13.973 -10.179 1.00 91.44 294 PRO A CA 1
ATOM 2132 C C . PRO A 1 294 ? 13.284 13.328 -11.016 1.00 91.44 294 PRO A C 1
ATOM 2134 O O . PRO A 1 294 ? 14.320 12.933 -10.483 1.00 91.44 294 PRO A O 1
ATOM 2137 N N . GLY A 1 295 ? 13.098 13.312 -12.335 1.00 92.19 295 GLY A N 1
ATOM 2138 C CA . GLY A 1 295 ? 14.132 12.927 -13.294 1.00 92.19 295 GLY A CA 1
ATOM 2139 C C . GLY A 1 295 ? 14.400 11.425 -13.358 1.00 92.19 295 GLY A C 1
ATOM 2140 O O . GLY A 1 295 ? 15.374 11.019 -13.972 1.00 92.19 295 GLY A O 1
ATOM 2141 N N . VAL A 1 296 ? 13.575 10.588 -12.727 1.00 94.81 296 VAL A N 1
ATOM 2142 C CA . VAL A 1 296 ? 13.792 9.137 -12.671 1.00 94.81 296 VAL A CA 1
ATOM 2143 C C . VAL A 1 296 ? 13.177 8.461 -13.892 1.00 94.81 296 VAL A C 1
ATOM 2145 O O . VAL A 1 296 ? 12.016 8.701 -14.223 1.00 94.81 296 VAL A O 1
ATOM 2148 N N . GLY A 1 297 ? 13.919 7.563 -14.529 1.00 94.12 297 GLY A N 1
ATOM 2149 C CA . GLY A 1 297 ? 13.388 6.638 -15.528 1.00 94.12 297 GLY A CA 1
ATOM 2150 C C . GLY A 1 297 ? 13.999 5.243 -15.417 1.00 94.12 297 GLY A C 1
ATOM 2151 O O . GLY A 1 297 ? 14.742 4.944 -14.483 1.00 94.12 297 GLY A O 1
ATOM 2152 N N . VAL A 1 298 ? 13.627 4.370 -16.354 1.00 94.94 298 VAL A N 1
ATOM 2153 C CA . VAL A 1 298 ? 13.991 2.946 -16.350 1.00 94.94 298 VAL A CA 1
ATOM 2154 C C . VAL A 1 298 ? 14.978 2.661 -17.480 1.00 94.94 298 VAL A C 1
ATOM 2156 O O . VAL A 1 298 ? 14.648 2.856 -18.649 1.00 94.94 298 VAL A O 1
ATOM 2159 N N . VAL A 1 299 ? 16.162 2.150 -17.138 1.00 95.12 299 VAL A N 1
ATOM 2160 C CA . VAL A 1 299 ? 17.183 1.702 -18.096 1.00 95.12 299 VAL A CA 1
ATOM 2161 C C . VAL A 1 299 ? 17.245 0.177 -18.074 1.00 95.12 299 VAL A C 1
ATOM 2163 O O . VAL A 1 299 ? 17.723 -0.426 -17.114 1.00 95.12 299 VAL A O 1
ATOM 2166 N N . VAL A 1 300 ? 16.715 -0.455 -19.123 1.00 96.19 300 VAL A N 1
ATOM 2167 C CA . VAL A 1 300 ? 16.618 -1.920 -19.225 1.00 96.19 300 VAL A CA 1
ATOM 2168 C C . VAL A 1 300 ? 17.981 -2.535 -19.514 1.00 96.19 300 VAL A C 1
ATOM 2170 O O . VAL A 1 300 ? 18.714 -2.057 -20.376 1.00 96.19 300 VAL A O 1
ATOM 2173 N N . ASN A 1 301 ? 18.298 -3.629 -18.826 1.00 95.81 301 ASN A N 1
ATOM 2174 C CA . ASN A 1 301 ? 19.482 -4.417 -19.123 1.00 95.81 301 ASN A CA 1
ATOM 2175 C C . ASN A 1 301 ? 19.265 -5.217 -20.421 1.00 95.81 301 ASN A C 1
ATOM 2177 O O . ASN A 1 301 ? 18.399 -6.088 -20.490 1.00 95.81 301 ASN A O 1
ATOM 2181 N N . GLU A 1 302 ? 20.052 -4.926 -21.459 1.00 93.25 302 GLU A N 1
ATOM 2182 C CA . GLU A 1 302 ? 19.926 -5.581 -22.769 1.00 93.25 302 GLU A CA 1
ATOM 2183 C C . GLU A 1 302 ? 20.272 -7.081 -22.735 1.00 93.25 302 GLU A C 1
ATOM 2185 O O . GLU A 1 302 ? 19.719 -7.853 -23.522 1.00 93.25 302 GLU A O 1
ATOM 2190 N N . ASP A 1 303 ? 21.153 -7.499 -21.820 1.00 95.94 303 ASP A N 1
ATOM 2191 C CA . ASP A 1 303 ? 21.572 -8.898 -21.668 1.00 95.94 303 ASP A CA 1
ATOM 2192 C C . ASP A 1 303 ? 20.575 -9.721 -20.834 1.00 95.94 303 ASP A C 1
ATOM 2194 O O . ASP A 1 303 ? 20.470 -10.938 -21.010 1.00 95.94 303 ASP A O 1
ATOM 2198 N N . ASP A 1 304 ? 19.839 -9.064 -19.933 1.00 95.94 304 ASP A N 1
ATOM 2199 C CA . ASP A 1 304 ? 18.802 -9.670 -19.097 1.00 95.94 304 ASP A CA 1
ATOM 2200 C C . ASP A 1 304 ? 17.598 -8.723 -18.953 1.00 95.94 304 ASP A C 1
ATOM 2202 O O . ASP A 1 304 ? 17.511 -7.959 -17.983 1.00 95.94 304 ASP A O 1
ATOM 2206 N N . PRO A 1 305 ? 16.632 -8.785 -19.887 1.00 95.31 305 PRO A N 1
ATOM 2207 C CA . PRO A 1 305 ? 15.497 -7.874 -19.903 1.00 95.31 305 PRO A CA 1
ATOM 2208 C C . PRO A 1 305 ? 14.500 -8.141 -18.767 1.00 95.31 305 PRO A C 1
ATOM 2210 O O . PRO A 1 305 ? 13.508 -7.425 -18.658 1.00 95.31 305 PRO A O 1
ATOM 2213 N N . ALA A 1 306 ? 14.723 -9.145 -17.909 1.00 96.94 306 ALA A N 1
ATOM 2214 C CA . ALA A 1 306 ? 13.985 -9.289 -16.657 1.00 96.94 306 ALA A CA 1
ATOM 2215 C C . ALA A 1 306 ? 14.459 -8.294 -15.578 1.00 96.94 306 ALA A C 1
ATOM 2217 O O . ALA A 1 306 ? 13.843 -8.199 -14.513 1.00 96.94 306 ALA A O 1
ATOM 2218 N N . THR A 1 307 ? 15.533 -7.545 -15.850 1.00 97.81 307 THR A N 1
ATOM 2219 C CA . THR A 1 307 ? 16.152 -6.578 -14.940 1.00 97.81 307 THR A CA 1
ATOM 2220 C C . THR A 1 307 ? 16.310 -5.203 -15.593 1.00 97.81 307 THR A C 1
ATOM 2222 O O . THR A 1 307 ? 16.518 -5.079 -16.802 1.00 97.81 307 THR A O 1
ATOM 2225 N N . ALA A 1 308 ? 16.197 -4.150 -14.792 1.00 97.25 308 ALA A N 1
ATOM 2226 C CA . ALA A 1 308 ? 16.475 -2.779 -15.198 1.00 97.25 308 ALA A CA 1
ATOM 2227 C C . ALA A 1 308 ? 16.963 -1.962 -13.999 1.00 97.25 308 ALA A C 1
ATOM 2229 O O . ALA A 1 308 ? 16.630 -2.278 -12.859 1.00 97.25 308 ALA A O 1
ATOM 2230 N N . SER A 1 309 ? 17.702 -0.890 -14.260 1.00 97.38 309 SER A N 1
ATOM 2231 C CA . SER A 1 309 ? 18.074 0.090 -13.240 1.00 97.38 309 SER A CA 1
ATOM 2232 C C . SER A 1 309 ? 17.117 1.278 -13.273 1.00 97.38 309 SER A C 1
ATOM 2234 O O . SER A 1 309 ? 16.673 1.708 -14.341 1.00 97.38 309 SER A O 1
ATOM 2236 N N . LEU A 1 310 ? 16.817 1.827 -12.099 1.00 96.88 310 LEU A N 1
ATOM 2237 C CA . LEU A 1 310 ? 16.237 3.157 -11.978 1.00 96.88 310 LEU A CA 1
ATOM 2238 C C . LEU A 1 310 ? 17.364 4.177 -12.009 1.00 96.88 310 LEU A C 1
ATOM 2240 O O . LEU A 1 310 ? 18.267 4.128 -11.176 1.00 96.88 310 LEU A O 1
ATOM 2244 N N . VAL A 1 311 ? 17.307 5.101 -12.960 1.00 96.44 311 VAL A N 1
ATOM 2245 C CA . VAL A 1 311 ? 18.341 6.120 -13.155 1.00 96.44 311 VAL A CA 1
ATOM 2246 C C . VAL A 1 311 ? 17.697 7.492 -13.047 1.00 96.44 311 VAL A C 1
ATOM 2248 O O . VAL A 1 311 ? 16.657 7.735 -13.656 1.00 96.44 311 VAL A O 1
ATOM 2251 N N . GLN A 1 312 ? 18.294 8.360 -12.236 1.00 95.75 312 GLN A N 1
ATOM 2252 C CA . GLN A 1 312 ? 17.902 9.750 -12.068 1.00 95.75 312 GLN A CA 1
ATOM 2253 C C . GLN A 1 312 ? 18.802 10.649 -12.915 1.00 95.75 312 GLN A C 1
ATOM 2255 O O . GLN A 1 312 ? 20.012 10.660 -12.685 1.00 95.75 312 GLN A O 1
ATOM 2260 N N . ASP A 1 313 ? 18.185 11.425 -13.810 1.00 94.56 313 ASP A N 1
ATOM 2261 C CA . ASP A 1 313 ? 18.801 12.510 -14.583 1.00 94.56 313 ASP A CA 1
ATOM 2262 C C . ASP A 1 313 ? 19.411 13.553 -13.630 1.00 94.56 313 ASP A C 1
ATOM 2264 O O . ASP A 1 313 ? 18.740 14.460 -13.125 1.00 94.56 313 ASP A O 1
ATOM 2268 N N . ALA A 1 314 ? 20.686 13.359 -13.307 1.00 91.19 314 ALA A N 1
ATOM 2269 C CA . ALA A 1 314 ? 21.407 14.132 -12.307 1.00 91.19 314 ALA A CA 1
ATOM 2270 C C . ALA A 1 314 ? 22.007 15.404 -12.917 1.00 91.19 314 ALA A C 1
ATOM 2272 O O . ALA A 1 314 ? 22.318 16.356 -12.191 1.00 91.19 314 ALA A O 1
ATOM 2273 N N . ASN A 1 315 ? 22.190 15.419 -14.240 1.00 91.56 315 ASN A N 1
ATOM 2274 C CA . ASN A 1 315 ? 22.768 16.538 -14.972 1.00 91.56 315 ASN A CA 1
ATOM 2275 C C . ASN A 1 315 ? 21.692 17.531 -15.488 1.00 91.56 315 ASN A C 1
ATOM 2277 O O . ASN A 1 315 ? 22.017 18.694 -15.758 1.00 91.56 315 ASN A O 1
ATOM 2281 N N . GLY A 1 316 ? 20.424 17.107 -15.538 1.00 91.56 316 GLY A N 1
ATOM 2282 C CA . GLY A 1 316 ? 19.256 17.899 -15.915 1.00 91.56 316 GLY A CA 1
ATOM 2283 C C . GLY A 1 316 ? 19.110 18.146 -17.418 1.00 91.56 316 GLY A C 1
ATOM 2284 O O . GLY A 1 316 ? 18.514 19.160 -17.801 1.00 91.56 316 GLY A O 1
ATOM 2285 N N . ASP A 1 317 ? 19.688 17.300 -18.271 1.00 91.25 317 ASP A N 1
ATOM 2286 C CA . ASP A 1 317 ? 19.625 17.426 -19.730 1.00 91.25 317 ASP A CA 1
ATOM 2287 C C . ASP A 1 317 ? 18.440 16.675 -20.367 1.00 91.25 317 ASP A C 1
ATOM 2289 O O . ASP A 1 317 ? 18.142 16.881 -21.552 1.00 91.25 317 ASP A O 1
ATOM 2293 N N . GLY A 1 318 ? 17.706 15.899 -19.563 1.00 89.12 318 GLY A N 1
ATOM 2294 C CA . GLY A 1 318 ? 16.526 15.140 -19.956 1.00 89.12 318 GLY A CA 1
ATOM 2295 C C . GLY A 1 318 ? 16.826 13.789 -20.605 1.00 89.12 318 GLY A C 1
ATOM 2296 O O . GLY A 1 318 ? 15.901 13.187 -21.158 1.00 89.12 318 GLY A O 1
ATOM 2297 N N . VAL A 1 319 ? 18.074 13.315 -20.582 1.00 90.56 319 VAL A N 1
ATOM 2298 C CA . VAL A 1 319 ? 18.512 12.063 -21.206 1.00 90.56 319 VAL A CA 1
ATOM 2299 C C . VAL A 1 319 ? 19.218 11.194 -20.173 1.00 90.56 319 VAL A C 1
ATOM 2301 O O . VAL A 1 319 ? 20.188 11.620 -19.575 1.00 90.56 319 VAL A O 1
ATOM 2304 N N . LEU A 1 320 ? 18.772 9.942 -20.021 1.00 90.81 320 LEU A N 1
ATOM 2305 C CA . LEU A 1 320 ? 19.444 8.991 -19.133 1.00 90.81 320 LEU A CA 1
ATOM 2306 C C . LEU A 1 320 ? 20.745 8.479 -19.764 1.00 90.81 320 LEU A C 1
ATOM 2308 O O . LEU A 1 320 ? 20.698 7.762 -20.771 1.00 90.81 320 LEU A O 1
ATOM 2312 N N . ASP A 1 321 ? 21.889 8.821 -19.172 1.00 91.19 321 ASP A N 1
ATOM 2313 C CA . ASP A 1 321 ? 23.221 8.437 -19.643 1.00 91.19 321 ASP A CA 1
ATOM 2314 C C . ASP A 1 321 ? 24.229 8.095 -18.519 1.00 91.19 321 ASP A C 1
ATOM 2316 O O . ASP A 1 321 ? 23.889 7.942 -17.349 1.00 91.19 321 ASP A O 1
ATOM 2320 N N . GLU A 1 322 ? 25.502 7.879 -18.877 1.00 90.81 322 GLU A N 1
ATOM 2321 C CA . GLU A 1 322 ? 26.556 7.469 -17.929 1.00 90.81 322 GLU A CA 1
ATOM 2322 C C . GLU A 1 322 ? 26.905 8.534 -16.873 1.00 90.81 322 GLU A C 1
ATOM 2324 O O . GLU A 1 322 ? 27.613 8.234 -15.908 1.00 90.81 322 GLU A O 1
ATOM 2329 N N . SER A 1 323 ? 26.481 9.784 -17.069 1.00 92.69 323 SER A N 1
ATOM 2330 C CA . SER A 1 323 ? 26.688 10.873 -16.113 1.00 92.69 323 SER A CA 1
ATOM 2331 C C . SER A 1 323 ? 25.606 10.946 -15.032 1.00 92.69 323 SER A C 1
ATOM 2333 O O . SER A 1 323 ? 25.767 11.697 -14.065 1.00 92.69 323 SER A O 1
ATOM 2335 N N . ASP A 1 324 ? 24.563 10.129 -15.163 1.00 96.12 324 ASP A N 1
ATOM 2336 C CA . ASP A 1 324 ? 23.446 10.053 -14.237 1.00 96.12 324 ASP A CA 1
ATOM 2337 C C . ASP A 1 324 ? 23.661 9.076 -13.087 1.00 96.12 324 ASP A C 1
ATOM 2339 O O . ASP A 1 324 ? 24.626 8.310 -13.025 1.00 96.12 324 ASP A O 1
ATOM 2343 N N . THR A 1 325 ? 22.750 9.135 -12.116 1.00 96.75 325 THR A N 1
ATOM 2344 C CA . THR A 1 325 ? 22.861 8.363 -10.878 1.00 96.75 325 THR A CA 1
ATOM 2345 C C . THR A 1 325 ? 21.851 7.228 -10.859 1.00 96.75 325 THR A C 1
ATOM 2347 O O . THR A 1 325 ? 20.652 7.450 -10.998 1.00 96.75 325 THR A O 1
ATOM 2350 N N . VAL A 1 326 ? 22.328 6.002 -10.639 1.00 97.19 326 VAL A N 1
ATOM 2351 C CA . VAL A 1 326 ? 21.454 4.871 -10.308 1.00 97.19 326 VAL A CA 1
ATOM 2352 C C . VAL A 1 326 ? 20.874 5.104 -8.914 1.00 97.19 326 VAL A C 1
ATOM 2354 O O . VAL A 1 326 ? 21.617 5.394 -7.978 1.00 97.19 326 VAL A O 1
ATOM 2357 N N . VAL A 1 327 ? 19.552 5.007 -8.797 1.00 96.75 327 VAL A N 1
ATOM 2358 C CA . VAL A 1 327 ? 18.794 5.237 -7.555 1.00 96.75 327 VAL A CA 1
ATOM 2359 C C . VAL A 1 327 ? 17.975 4.018 -7.131 1.00 96.75 327 VAL A C 1
ATOM 2361 O O . VAL A 1 327 ? 17.185 4.099 -6.190 1.00 96.75 327 VAL A O 1
ATOM 2364 N N . GLY A 1 328 ? 18.118 2.895 -7.835 1.00 97.75 328 GLY A N 1
ATOM 2365 C CA . GLY A 1 328 ? 17.408 1.663 -7.531 1.00 97.75 328 GLY A CA 1
ATOM 2366 C C . GLY A 1 328 ? 17.338 0.690 -8.702 1.00 97.75 328 GLY A C 1
ATOM 2367 O O . GLY A 1 328 ? 18.001 0.866 -9.725 1.00 97.75 328 GLY A O 1
ATOM 2368 N N . ASP A 1 329 ? 16.466 -0.305 -8.571 1.00 98.12 329 ASP A N 1
ATOM 2369 C CA . ASP A 1 329 ? 16.348 -1.428 -9.501 1.00 98.12 329 ASP A CA 1
ATOM 2370 C C . ASP A 1 329 ? 14.888 -1.814 -9.755 1.00 98.12 329 ASP A C 1
ATOM 2372 O O . ASP A 1 329 ? 13.993 -1.593 -8.933 1.00 98.12 329 ASP A O 1
ATOM 2376 N N . VAL A 1 330 ? 14.659 -2.452 -10.899 1.00 98.06 330 VAL A N 1
ATOM 2377 C CA . VAL A 1 330 ? 13.402 -3.087 -11.283 1.00 98.06 330 VAL A CA 1
ATOM 2378 C C . VAL A 1 330 ? 13.693 -4.525 -11.686 1.00 98.06 330 VAL A C 1
ATOM 2380 O O . VAL A 1 330 ? 14.590 -4.793 -12.485 1.00 98.06 330 VAL A O 1
ATOM 2383 N N . THR A 1 331 ? 12.902 -5.461 -11.174 1.00 97.94 331 THR A N 1
ATOM 2384 C CA . THR A 1 331 ? 12.957 -6.870 -11.573 1.00 97.94 331 THR A CA 1
ATOM 2385 C C . THR A 1 331 ? 11.567 -7.384 -11.899 1.00 97.94 331 THR A C 1
ATOM 2387 O O . THR A 1 331 ? 10.581 -6.952 -11.302 1.00 97.94 331 THR A O 1
ATOM 2390 N N . ILE A 1 332 ? 11.475 -8.321 -12.838 1.00 97.44 332 ILE A N 1
ATOM 2391 C CA . ILE A 1 332 ? 10.261 -9.092 -13.101 1.00 97.44 332 ILE A CA 1
ATOM 2392 C C . ILE A 1 332 ? 10.568 -10.585 -13.030 1.00 97.44 332 ILE A C 1
ATOM 2394 O O . ILE A 1 332 ? 11.536 -11.078 -13.599 1.00 97.44 332 ILE A O 1
ATOM 2398 N N . SER A 1 333 ? 9.714 -11.323 -12.331 1.00 96.44 333 SER A N 1
ATOM 2399 C CA . SER A 1 333 ? 9.761 -12.782 -12.259 1.00 96.44 333 SER A CA 1
ATOM 2400 C C . SER A 1 333 ? 8.448 -13.373 -12.757 1.00 96.44 333 SER A C 1
ATOM 2402 O O . SER A 1 333 ? 7.403 -12.732 -12.662 1.00 96.44 333 SER A O 1
ATOM 2404 N N . GLY A 1 334 ? 8.516 -14.577 -13.322 1.00 95.50 334 GLY A N 1
ATOM 2405 C CA . GLY A 1 334 ? 7.354 -15.354 -13.748 1.00 95.50 334 GLY A CA 1
ATOM 2406 C C . GLY A 1 334 ? 7.206 -16.655 -12.952 1.00 95.50 334 GLY A C 1
ATOM 2407 O O . GLY A 1 334 ? 8.008 -16.926 -12.053 1.00 95.50 334 GLY A O 1
ATOM 2408 N N . PRO A 1 335 ? 6.208 -17.491 -13.286 1.00 94.12 335 PRO A N 1
ATOM 2409 C CA . PRO A 1 335 ? 5.950 -18.759 -12.598 1.00 94.12 335 PRO A CA 1
ATOM 2410 C C . PRO A 1 335 ? 7.090 -19.783 -12.752 1.00 94.12 335 PRO A C 1
ATOM 2412 O O . PRO A 1 335 ? 7.236 -20.679 -11.918 1.00 94.12 335 PRO A O 1
ATOM 2415 N N . SER A 1 336 ? 7.917 -19.635 -13.789 1.00 93.31 336 SER A N 1
ATOM 2416 C CA . SER A 1 336 ? 9.075 -20.477 -14.083 1.00 93.31 336 SER A CA 1
ATOM 2417 C C . SER A 1 336 ? 10.243 -19.641 -14.620 1.00 93.31 336 SER A C 1
ATOM 2419 O O . SER A 1 336 ? 10.086 -18.469 -14.973 1.00 93.31 336 SER A O 1
ATOM 2421 N N . ALA A 1 337 ? 11.434 -20.243 -14.690 1.00 87.19 337 ALA A N 1
ATOM 2422 C CA . ALA A 1 337 ? 12.599 -19.600 -15.299 1.00 87.19 337 ALA A CA 1
ATOM 2423 C C . ALA A 1 337 ? 12.457 -19.503 -16.829 1.00 87.19 337 ALA A C 1
ATOM 2425 O O . ALA A 1 337 ? 13.026 -18.618 -17.458 1.00 87.19 337 ALA A O 1
ATOM 2426 N N . GLU A 1 338 ? 11.694 -20.416 -17.427 1.00 87.50 338 GLU A N 1
ATOM 2427 C CA . GLU A 1 338 ? 11.454 -20.504 -18.864 1.00 87.50 338 GLU A CA 1
ATOM 2428 C C . GLU A 1 338 ? 10.377 -19.526 -19.352 1.00 87.50 338 GLU A C 1
ATOM 2430 O O . GLU A 1 338 ? 10.325 -19.218 -20.543 1.00 87.50 338 GLU A O 1
ATOM 2435 N N . SER A 1 339 ? 9.535 -19.029 -18.445 1.00 92.12 339 SER A N 1
ATOM 2436 C CA . SER A 1 339 ? 8.497 -18.039 -18.726 1.00 92.12 339 SER A CA 1
ATOM 2437 C C . SER A 1 339 ? 8.643 -16.825 -17.818 1.00 92.12 339 SER A C 1
ATOM 2439 O O . SER A 1 339 ? 7.712 -16.432 -17.116 1.00 92.12 339 SER A O 1
ATOM 2441 N N . GLN A 1 340 ? 9.829 -16.221 -17.831 1.00 89.50 340 GLN A N 1
ATOM 2442 C CA . GLN A 1 340 ? 10.022 -14.901 -17.247 1.00 89.50 340 GLN A CA 1
ATOM 2443 C C . GLN A 1 340 ? 9.304 -13.841 -18.089 1.00 89.50 340 GLN A C 1
ATOM 2445 O O . GLN A 1 340 ? 9.219 -13.943 -19.315 1.00 89.50 340 GLN A O 1
ATOM 2450 N N . GLY A 1 341 ? 8.760 -12.828 -17.416 1.00 94.62 341 GLY A N 1
ATOM 2451 C CA . GLY A 1 341 ? 8.373 -11.597 -18.094 1.00 94.62 341 GLY A CA 1
ATOM 2452 C C . GLY A 1 341 ? 9.610 -10.778 -18.467 1.00 94.62 341 GLY A C 1
ATOM 2453 O O . GLY A 1 341 ? 10.732 -11.113 -18.091 1.00 94.62 341 GLY A O 1
ATOM 2454 N N . ARG A 1 342 ? 9.402 -9.681 -19.188 1.00 96.81 342 ARG A N 1
ATOM 2455 C CA . ARG A 1 342 ? 10.446 -8.706 -19.511 1.00 96.81 342 ARG A CA 1
ATOM 2456 C C . ARG A 1 342 ? 9.986 -7.290 -19.219 1.00 96.81 342 ARG A C 1
ATOM 2458 O O . ARG A 1 342 ? 8.813 -6.964 -19.386 1.00 96.81 342 ARG A O 1
ATOM 2465 N N . ILE A 1 343 ? 10.924 -6.445 -18.834 1.00 97.06 343 ILE A N 1
ATOM 2466 C CA . ILE A 1 343 ? 10.758 -5.001 -18.760 1.00 97.06 343 ILE A CA 1
ATOM 2467 C C . ILE A 1 343 ? 10.978 -4.466 -20.172 1.00 97.06 343 ILE A C 1
ATOM 2469 O O . ILE A 1 343 ? 11.900 -4.874 -20.882 1.00 97.06 343 ILE A O 1
ATOM 2473 N N . LEU A 1 344 ? 10.080 -3.599 -20.622 1.00 94.94 344 LEU A N 1
ATOM 2474 C CA . LEU A 1 344 ? 10.155 -3.036 -21.963 1.00 94.94 344 LEU A CA 1
ATOM 2475 C C . LEU A 1 344 ? 11.000 -1.766 -21.919 1.00 94.94 344 LEU A C 1
ATOM 2477 O O . LEU A 1 344 ? 10.835 -0.955 -21.021 1.00 94.94 344 LEU A O 1
ATOM 2481 N N . ALA A 1 345 ? 11.888 -1.569 -22.891 1.00 89.31 345 ALA A N 1
ATOM 2482 C CA . ALA A 1 345 ? 12.486 -0.259 -23.126 1.00 89.31 345 ALA A CA 1
ATOM 2483 C C . ALA A 1 345 ? 11.511 0.561 -23.982 1.00 89.31 345 ALA A C 1
ATOM 2485 O O . ALA A 1 345 ? 11.076 0.084 -25.034 1.00 89.31 345 ALA A O 1
ATOM 2486 N N . MET A 1 346 ? 11.162 1.780 -23.560 1.00 81.44 346 MET A N 1
ATOM 2487 C CA . MET A 1 346 ? 10.384 2.703 -24.399 1.00 81.44 346 MET A CA 1
ATOM 2488 C C . MET A 1 346 ? 11.268 3.873 -24.848 1.00 81.44 346 MET A C 1
ATOM 2490 O O . MET A 1 346 ? 11.882 4.505 -23.993 1.00 81.44 346 MET A O 1
ATOM 2494 N N . PRO A 1 347 ? 11.330 4.181 -26.161 1.00 68.81 347 PRO A N 1
ATOM 2495 C CA . PRO A 1 347 ? 12.204 5.227 -26.706 1.00 68.81 347 PRO A CA 1
ATOM 2496 C C . PRO A 1 347 ? 11.978 6.626 -26.120 1.00 68.81 347 PRO A C 1
ATOM 2498 O O . PRO A 1 347 ? 12.916 7.408 -26.060 1.00 68.81 347 PRO A O 1
ATOM 2501 N N . ASP A 1 348 ? 10.751 6.916 -25.681 1.00 71.75 348 ASP A N 1
ATOM 2502 C CA . ASP A 1 348 ? 10.337 8.204 -25.118 1.00 71.75 348 ASP A CA 1
ATOM 2503 C C . ASP A 1 348 ? 9.778 8.011 -23.700 1.00 71.75 348 ASP A C 1
ATOM 2505 O O . ASP A 1 348 ? 8.694 8.501 -23.371 1.00 71.75 348 ASP A O 1
ATOM 2509 N N . TRP A 1 349 ? 10.456 7.208 -22.871 1.00 75.31 349 TRP A N 1
ATOM 2510 C CA . TRP A 1 349 ? 10.000 6.994 -21.500 1.00 75.31 349 TRP A CA 1
ATOM 2511 C C . TRP A 1 349 ? 10.003 8.324 -20.741 1.00 75.31 349 TRP A C 1
ATOM 2513 O O . TRP A 1 349 ? 11.063 8.935 -20.595 1.00 75.31 349 TRP A O 1
ATOM 2523 N N . PRO A 1 350 ? 8.847 8.804 -20.253 1.00 80.88 350 PRO A N 1
ATOM 2524 C CA . PRO A 1 350 ? 8.815 10.071 -19.550 1.00 80.88 350 PRO A CA 1
ATOM 2525 C C . PRO A 1 350 ? 9.560 9.924 -18.225 1.00 80.88 350 PRO A C 1
ATOM 2527 O O . PRO A 1 350 ? 9.220 9.060 -17.413 1.00 80.88 350 PRO A O 1
ATOM 2530 N N . LEU A 1 351 ? 10.554 10.784 -18.005 1.00 88.19 351 LEU A N 1
ATOM 2531 C CA . LEU A 1 351 ? 11.159 10.938 -16.689 1.00 88.19 351 LEU A CA 1
ATOM 2532 C C . LEU A 1 351 ? 10.090 11.370 -15.687 1.00 88.19 351 LEU A C 1
ATOM 2534 O O . LEU A 1 351 ? 9.157 12.109 -16.028 1.00 88.19 351 LEU A O 1
ATOM 2538 N N . THR A 1 352 ? 10.226 10.922 -14.442 1.00 87.38 352 THR A N 1
ATOM 2539 C CA . THR A 1 352 ? 9.338 11.376 -13.379 1.00 87.38 352 THR A CA 1
ATOM 2540 C C . THR A 1 352 ? 9.400 12.895 -13.262 1.00 87.38 352 THR A C 1
ATOM 2542 O O . THR A 1 352 ? 10.462 13.519 -13.283 1.00 87.38 352 THR A O 1
ATOM 2545 N N . VAL A 1 353 ? 8.237 13.510 -13.098 1.00 82.50 353 VAL A N 1
ATOM 2546 C CA . VAL A 1 353 ? 8.141 14.909 -12.694 1.00 82.50 353 VAL A CA 1
ATOM 2547 C C . VAL A 1 353 ? 7.766 14.897 -11.225 1.00 82.50 353 VAL A C 1
ATOM 2549 O O . VAL A 1 353 ? 6.744 14.316 -10.855 1.00 82.50 353 VAL A O 1
ATOM 2552 N N . SER A 1 354 ? 8.602 15.512 -10.392 1.00 75.44 354 SER A N 1
ATOM 2553 C CA . SER A 1 354 ? 8.240 15.733 -8.999 1.00 75.44 354 SER A CA 1
ATOM 2554 C C . SER A 1 354 ? 7.231 16.853 -8.937 1.00 75.44 354 SER A C 1
ATOM 2556 O O . SER A 1 354 ? 7.491 17.959 -9.412 1.00 75.44 354 SER A O 1
ATOM 2558 N N . GLY A 1 355 ? 6.062 16.548 -8.389 1.00 67.94 355 GLY A N 1
ATOM 2559 C CA . GLY A 1 355 ? 5.253 17.598 -7.823 1.00 67.94 355 GLY A CA 1
ATOM 2560 C C . GLY A 1 355 ? 5.621 17.785 -6.358 1.00 67.94 355 GLY A C 1
ATOM 2561 O O . GLY A 1 355 ? 6.091 16.886 -5.659 1.00 67.94 355 GLY A O 1
ATOM 2562 N N . ASP A 1 356 ? 5.447 19.017 -5.920 1.00 66.75 356 ASP A N 1
ATOM 2563 C CA . ASP A 1 356 ? 5.813 19.498 -4.601 1.00 66.75 356 ASP A CA 1
ATOM 2564 C C . ASP A 1 356 ? 4.621 19.471 -3.652 1.00 66.75 356 ASP A C 1
ATOM 2566 O O . ASP A 1 356 ? 4.654 20.213 -2.687 1.00 66.75 356 ASP A O 1
ATOM 2570 N N . GLY A 1 357 ? 3.532 18.759 -3.979 1.00 60.09 357 GLY A N 1
ATOM 2571 C CA . GLY A 1 357 ? 2.276 18.713 -3.219 1.00 60.09 357 GLY A CA 1
ATOM 2572 C C . GLY A 1 357 ? 1.588 20.061 -2.924 1.00 60.09 357 GLY A C 1
ATOM 2573 O O . GLY A 1 357 ? 0.580 20.054 -2.215 1.00 60.09 357 GLY A O 1
ATOM 2574 N N . VAL A 1 358 ? 2.107 21.194 -3.420 1.00 63.09 358 VAL A N 1
ATOM 2575 C CA . VAL A 1 358 ? 1.600 22.561 -3.183 1.00 63.09 358 VAL A CA 1
ATOM 2576 C C . VAL A 1 358 ? 1.149 23.194 -4.493 1.00 63.09 358 VAL A C 1
ATOM 2578 O O . VAL A 1 358 ? 0.001 23.620 -4.612 1.00 63.09 358 VAL A O 1
ATOM 2581 N N . GLU A 1 359 ? 2.043 23.254 -5.475 1.00 61.53 359 GLU A N 1
ATOM 2582 C CA . GLU A 1 359 ? 1.810 23.770 -6.822 1.00 61.53 359 GLU A CA 1
ATOM 2583 C C . GLU A 1 359 ? 1.572 22.633 -7.837 1.00 61.53 359 GLU A C 1
ATOM 2585 O O . GLU A 1 359 ? 1.011 22.872 -8.910 1.00 61.53 359 GLU A O 1
ATOM 2590 N N . GLY A 1 360 ? 1.939 21.391 -7.486 1.00 64.62 360 GLY A N 1
ATOM 2591 C CA . GLY A 1 360 ? 1.762 20.181 -8.296 1.00 64.62 360 GLY A CA 1
ATOM 2592 C C . GLY A 1 360 ? 1.171 18.974 -7.543 1.00 64.62 360 GLY A C 1
ATOM 2593 O O . GLY A 1 360 ? 0.883 19.051 -6.347 1.00 64.62 360 GLY A O 1
ATOM 2594 N N . PRO A 1 361 ? 0.952 17.836 -8.237 1.00 66.94 361 PRO A N 1
ATOM 2595 C CA . PRO A 1 361 ? 0.494 16.601 -7.597 1.00 66.94 361 PRO A CA 1
ATOM 2596 C C . PRO A 1 361 ? 1.522 16.107 -6.564 1.00 66.94 361 PRO A C 1
ATOM 2598 O O . PRO A 1 361 ? 2.711 16.327 -6.742 1.00 66.94 361 PRO A O 1
ATOM 2601 N N . PRO A 1 362 ? 1.116 15.433 -5.483 1.00 76.50 362 PRO A N 1
ATOM 2602 C CA . PRO A 1 362 ? 2.079 14.921 -4.516 1.00 76.50 362 PRO A CA 1
ATOM 2603 C C . PRO A 1 362 ? 2.952 13.811 -5.116 1.00 76.50 362 PRO A C 1
ATOM 2605 O O . PRO A 1 362 ? 2.438 12.919 -5.794 1.00 76.50 362 PRO A O 1
ATOM 2608 N N . GLY A 1 363 ? 4.249 13.841 -4.808 1.00 86.06 363 GLY A N 1
ATOM 2609 C CA . GLY A 1 363 ? 5.209 12.813 -5.195 1.00 86.06 363 GLY A CA 1
ATOM 2610 C C . GLY A 1 363 ? 5.578 12.798 -6.684 1.00 86.06 363 GLY A C 1
ATOM 2611 O O . GLY A 1 363 ? 5.413 13.768 -7.422 1.00 86.06 363 GLY A O 1
ATOM 2612 N N . SER A 1 364 ? 6.147 11.675 -7.124 1.00 88.94 364 SER A N 1
ATOM 2613 C CA . SER A 1 364 ? 6.595 11.428 -8.500 1.00 88.94 364 SER A CA 1
ATOM 2614 C C . SER A 1 364 ? 6.004 10.128 -9.030 1.00 88.94 364 SER A C 1
ATOM 2616 O O . SER A 1 364 ? 6.140 9.086 -8.397 1.00 88.94 364 SER A O 1
ATOM 2618 N N . PHE A 1 365 ? 5.349 10.165 -10.190 1.00 87.31 365 PHE A N 1
ATOM 2619 C CA . PHE A 1 365 ? 4.746 8.969 -10.785 1.00 87.31 365 PHE A CA 1
ATOM 2620 C C . PHE A 1 365 ? 5.730 8.249 -11.698 1.00 87.31 365 PHE A C 1
ATOM 2622 O O . PHE A 1 365 ? 6.058 8.754 -12.770 1.00 87.31 365 PHE A O 1
ATOM 2629 N N . LEU A 1 366 ? 6.127 7.042 -11.310 1.00 90.25 366 LEU A N 1
ATOM 2630 C CA . LEU A 1 366 ? 6.865 6.122 -12.165 1.00 90.25 366 LEU A CA 1
ATOM 2631 C C . LEU A 1 366 ? 5.886 5.117 -12.767 1.00 90.25 366 LEU A C 1
ATOM 2633 O O . LEU A 1 366 ? 5.155 4.439 -12.045 1.00 90.25 366 LEU A O 1
ATOM 2637 N N . ASN A 1 367 ? 5.889 5.001 -14.091 1.00 89.69 367 ASN A N 1
ATOM 2638 C CA . ASN A 1 367 ? 5.265 3.873 -14.773 1.00 89.69 367 ASN A CA 1
ATOM 2639 C C . ASN A 1 367 ? 6.364 2.877 -15.141 1.00 89.69 367 ASN A C 1
ATOM 2641 O O . ASN A 1 367 ? 7.459 3.312 -15.477 1.00 89.69 367 ASN A O 1
ATOM 2645 N N . VAL A 1 368 ? 6.069 1.579 -15.079 1.00 93.12 368 VAL A N 1
ATOM 2646 C CA . VAL A 1 368 ? 6.932 0.462 -15.474 1.00 93.12 368 VAL A CA 1
ATOM 2647 C C . VAL A 1 368 ? 6.175 -0.392 -16.480 1.00 93.12 368 VAL A C 1
ATOM 2649 O O . VAL A 1 368 ? 5.247 -1.122 -16.130 1.00 93.12 368 VAL A O 1
ATOM 2652 N N . ALA A 1 369 ? 6.559 -0.268 -17.748 1.00 93.50 369 ALA A N 1
ATOM 2653 C CA . ALA A 1 369 ? 6.040 -1.098 -18.818 1.00 93.50 369 ALA A CA 1
ATOM 2654 C C . ALA A 1 369 ? 6.704 -2.477 -18.837 1.00 93.50 369 ALA A C 1
ATOM 2656 O O . ALA A 1 369 ? 7.932 -2.598 -18.815 1.00 93.50 369 ALA A O 1
ATOM 2657 N N . ILE A 1 370 ? 5.877 -3.514 -18.918 1.00 95.56 370 ILE A N 1
ATOM 2658 C CA . ILE A 1 370 ? 6.325 -4.907 -18.925 1.00 95.56 370 ILE A CA 1
ATOM 2659 C C . ILE A 1 370 ? 5.623 -5.705 -20.021 1.00 95.56 370 ILE A C 1
ATOM 2661 O O . ILE A 1 370 ? 4.565 -5.321 -20.514 1.00 95.56 370 ILE A O 1
ATOM 2665 N N . GLU A 1 371 ? 6.190 -6.849 -20.370 1.00 96.00 371 GLU A N 1
ATOM 2666 C CA . GLU A 1 371 ? 5.511 -7.922 -21.085 1.00 96.00 371 GLU A CA 1
ATOM 2667 C C . GLU A 1 371 ? 5.579 -9.183 -20.237 1.00 96.00 371 GLU A C 1
ATOM 2669 O O . GLU A 1 371 ? 6.661 -9.616 -19.838 1.00 96.00 371 GLU A O 1
ATOM 2674 N N . VAL A 1 372 ? 4.423 -9.768 -19.947 1.00 96.12 372 VAL A N 1
ATOM 2675 C CA . VAL A 1 372 ? 4.362 -11.045 -19.234 1.00 96.12 372 VAL A CA 1
ATOM 2676 C C . VAL A 1 372 ? 4.738 -12.193 -20.165 1.00 96.12 372 VAL A C 1
ATOM 2678 O O . VAL A 1 372 ? 4.582 -12.110 -21.383 1.00 96.12 372 VAL A O 1
ATOM 2681 N N . GLY A 1 373 ? 5.229 -13.283 -19.586 1.00 95.69 373 GLY A N 1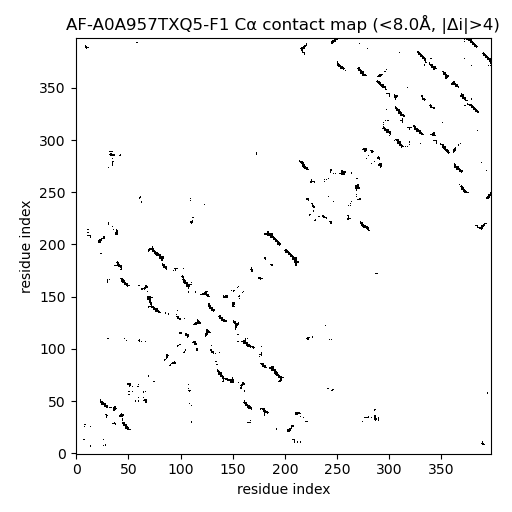
ATOM 2682 C CA . GLY A 1 373 ? 5.546 -14.504 -20.317 1.00 95.69 373 GLY A CA 1
ATOM 2683 C C . GLY A 1 373 ? 4.300 -15.215 -20.862 1.00 95.69 373 GLY A C 1
ATOM 2684 O O . GLY A 1 373 ? 3.181 -14.696 -20.846 1.00 95.69 373 GLY A O 1
ATOM 2685 N N . THR A 1 374 ? 4.500 -16.427 -21.380 1.00 94.81 374 THR A N 1
ATOM 2686 C CA . THR A 1 374 ? 3.423 -17.198 -22.032 1.00 94.81 374 THR A CA 1
ATOM 2687 C C . THR A 1 374 ? 2.797 -18.273 -21.148 1.00 94.81 374 THR A C 1
ATOM 2689 O O . THR A 1 374 ? 1.755 -18.824 -21.493 1.00 94.81 374 THR A O 1
ATOM 2692 N N . GLU A 1 375 ? 3.427 -18.586 -20.020 1.00 96.44 375 GLU A N 1
ATOM 2693 C CA . GLU A 1 375 ? 2.913 -19.531 -19.037 1.00 96.44 375 GLU A CA 1
ATOM 2694 C C . GLU A 1 375 ? 1.903 -18.848 -18.115 1.00 96.44 375 GLU A C 1
ATOM 2696 O O . GLU A 1 375 ? 2.180 -17.761 -17.595 1.00 96.44 375 GLU A O 1
ATOM 2701 N N . SER A 1 376 ? 0.756 -19.499 -17.901 1.00 94.88 376 SER A N 1
ATOM 2702 C CA . SER A 1 376 ? -0.240 -19.067 -16.921 1.00 94.88 376 SER A CA 1
ATOM 2703 C C . SER A 1 376 ? 0.350 -19.078 -15.511 1.00 94.88 376 SER A C 1
ATOM 2705 O O . SER A 1 376 ? 1.098 -19.984 -15.136 1.00 94.88 376 SER A O 1
ATOM 2707 N N . GLY A 1 377 ? -0.012 -18.087 -14.705 1.00 92.50 377 GLY A N 1
ATOM 2708 C CA . GLY A 1 377 ? 0.489 -17.936 -13.345 1.00 92.50 377 GLY A CA 1
ATOM 2709 C C . GLY A 1 377 ? 0.756 -16.487 -12.965 1.00 92.50 377 GLY A C 1
ATOM 2710 O O . GLY A 1 377 ? 0.338 -15.554 -13.648 1.00 92.50 377 GLY A O 1
ATOM 2711 N N . VAL A 1 378 ? 1.451 -16.308 -11.843 1.00 92.56 378 VAL A N 1
ATOM 2712 C CA . VAL A 1 378 ? 1.732 -14.986 -11.274 1.00 92.56 378 VAL A CA 1
ATOM 2713 C C . VAL A 1 378 ? 3.079 -14.488 -11.752 1.00 92.56 378 VAL A C 1
ATOM 2715 O O . VAL A 1 378 ? 4.099 -15.152 -11.562 1.00 92.56 378 VAL A O 1
ATOM 2718 N N . TYR A 1 379 ? 3.066 -13.278 -12.290 1.00 94.94 379 TYR A N 1
ATOM 2719 C CA . TYR A 1 379 ? 4.247 -12.489 -12.577 1.00 94.94 379 TYR A CA 1
ATOM 2720 C C . TYR A 1 379 ? 4.371 -11.413 -11.511 1.00 94.94 379 TYR A C 1
ATOM 2722 O O . TYR A 1 379 ? 3.401 -10.713 -11.223 1.00 94.94 379 TYR A O 1
ATOM 2730 N N . ALA A 1 380 ? 5.548 -11.303 -10.905 1.00 94.75 380 ALA A N 1
ATOM 2731 C CA . ALA A 1 380 ? 5.823 -10.332 -9.857 1.00 94.75 380 ALA A CA 1
ATOM 2732 C C . ALA A 1 380 ? 6.858 -9.332 -10.360 1.00 94.75 380 ALA A C 1
ATOM 2734 O O . ALA A 1 380 ? 7.974 -9.727 -10.705 1.00 94.75 380 ALA A O 1
ATOM 2735 N N . THR A 1 381 ? 6.486 -8.055 -10.392 1.00 96.25 381 THR A N 1
ATOM 2736 C CA . THR A 1 381 ? 7.397 -6.956 -10.708 1.00 96.25 381 THR A CA 1
ATOM 2737 C C . THR A 1 381 ? 7.715 -6.192 -9.440 1.00 96.25 381 THR A C 1
ATOM 2739 O O . THR A 1 381 ? 6.825 -5.598 -8.831 1.00 96.25 381 THR A O 1
ATOM 2742 N N . THR A 1 382 ? 8.985 -6.203 -9.057 1.00 96.44 382 THR A N 1
ATOM 2743 C CA . THR A 1 382 ? 9.490 -5.523 -7.869 1.00 96.44 382 THR A CA 1
ATOM 2744 C C . THR A 1 382 ? 10.317 -4.327 -8.290 1.00 96.44 382 THR A C 1
ATOM 2746 O O . THR A 1 382 ? 11.218 -4.453 -9.115 1.00 96.44 382 THR A O 1
ATOM 2749 N N . VAL A 1 383 ? 10.028 -3.180 -7.690 1.00 97.19 383 VAL A N 1
ATOM 2750 C CA . VAL A 1 383 ? 10.828 -1.966 -7.810 1.00 97.19 383 VAL A CA 1
ATOM 2751 C C . VAL A 1 383 ? 11.411 -1.640 -6.440 1.00 97.19 383 VAL A C 1
ATOM 2753 O O . VAL A 1 383 ? 10.670 -1.629 -5.456 1.00 97.19 383 VAL A O 1
ATOM 2756 N N . SER A 1 384 ? 12.713 -1.385 -6.362 1.00 97.56 384 SER A N 1
ATOM 2757 C CA . SER A 1 384 ? 13.433 -1.019 -5.136 1.00 97.56 384 SER A CA 1
ATOM 2758 C C . SER A 1 384 ? 14.182 0.292 -5.311 1.00 97.56 384 SER A C 1
ATOM 2760 O O . SER A 1 384 ? 14.722 0.542 -6.382 1.00 97.56 384 SER A O 1
ATOM 2762 N N . LEU A 1 385 ? 14.231 1.105 -4.254 1.00 96.81 385 LEU A N 1
ATOM 2763 C CA . LEU A 1 385 ? 15.032 2.328 -4.193 1.00 96.81 385 LEU A CA 1
ATOM 2764 C C . LEU A 1 385 ? 16.261 2.126 -3.302 1.00 96.81 385 LEU A C 1
ATOM 2766 O O . LEU A 1 385 ? 16.168 1.523 -2.228 1.00 96.81 385 LEU A O 1
ATOM 2770 N N . ASP A 1 386 ? 17.397 2.677 -3.715 1.00 95.69 386 ASP A N 1
ATOM 2771 C CA . ASP A 1 386 ? 18.634 2.642 -2.941 1.00 95.69 386 ASP A CA 1
ATOM 2772 C C . ASP A 1 386 ? 18.482 3.417 -1.629 1.00 95.69 386 ASP A C 1
ATOM 2774 O O . ASP A 1 386 ? 18.026 4.560 -1.593 1.00 95.69 386 ASP A O 1
ATOM 2778 N N . GLY A 1 387 ? 18.838 2.768 -0.516 1.00 92.19 387 GLY A N 1
ATOM 2779 C CA . GLY A 1 387 ? 18.625 3.320 0.828 1.00 92.19 387 GLY A CA 1
ATOM 2780 C C . GLY A 1 387 ? 17.148 3.477 1.218 1.00 92.19 387 GLY A C 1
ATOM 2781 O O . GLY A 1 387 ? 16.863 4.021 2.283 1.00 92.19 387 GLY A O 1
ATOM 2782 N N . GLY A 1 388 ? 16.228 3.006 0.376 1.00 92.94 388 GLY A N 1
ATOM 2783 C CA . GLY A 1 388 ? 14.788 3.114 0.535 1.00 92.94 388 GLY A CA 1
ATOM 2784 C C . GLY A 1 388 ? 14.098 1.770 0.753 1.00 92.94 388 GLY A C 1
ATOM 2785 O O . GLY A 1 388 ? 14.689 0.798 1.230 1.00 92.94 388 GLY A O 1
ATOM 2786 N N . ASN A 1 389 ? 12.813 1.723 0.410 1.00 92.44 389 ASN A N 1
ATOM 2787 C CA . ASN A 1 389 ? 12.015 0.500 0.423 1.00 92.44 389 ASN A CA 1
ATOM 2788 C C . ASN A 1 389 ? 11.841 -0.097 -0.992 1.00 92.44 389 ASN A C 1
ATOM 2790 O O . ASN A 1 389 ? 12.406 0.373 -1.982 1.00 92.44 389 ASN A O 1
ATOM 2794 N N . SER A 1 390 ? 11.043 -1.163 -1.080 1.00 94.00 390 SER A N 1
ATOM 2795 C CA . SER A 1 390 ? 10.628 -1.775 -2.339 1.00 94.00 390 SER A CA 1
ATOM 2796 C C . SER A 1 390 ? 9.118 -2.001 -2.378 1.00 94.00 390 SER A C 1
ATOM 2798 O O . SER A 1 390 ? 8.461 -2.128 -1.343 1.00 94.00 390 SER A O 1
ATOM 2800 N N . ALA A 1 391 ? 8.563 -2.059 -3.585 1.00 91.81 391 ALA A N 1
ATOM 2801 C CA . ALA A 1 391 ? 7.164 -2.364 -3.842 1.00 91.81 391 ALA A CA 1
ATOM 2802 C C . ALA A 1 391 ? 7.060 -3.451 -4.912 1.00 91.81 391 ALA A C 1
ATOM 2804 O O . ALA A 1 391 ? 7.725 -3.375 -5.943 1.00 91.81 391 ALA A O 1
ATOM 2805 N N . THR A 1 392 ? 6.203 -4.447 -4.676 1.00 91.75 392 THR A N 1
ATOM 2806 C CA . THR A 1 392 ? 5.953 -5.539 -5.626 1.00 91.75 392 THR A CA 1
ATOM 2807 C C . THR A 1 392 ? 4.509 -5.509 -6.093 1.00 91.75 392 THR A C 1
ATOM 2809 O O . THR A 1 392 ? 3.597 -5.472 -5.268 1.00 91.75 392 THR A O 1
ATOM 2812 N N . LEU A 1 393 ? 4.320 -5.535 -7.410 1.00 91.19 393 LEU A N 1
ATOM 2813 C CA . LEU A 1 393 ? 3.021 -5.630 -8.066 1.00 91.19 393 LEU A CA 1
ATOM 2814 C C . LEU A 1 393 ? 2.890 -6.959 -8.792 1.00 91.19 393 LEU A C 1
ATOM 2816 O O . LEU A 1 393 ? 3.873 -7.485 -9.316 1.00 91.19 393 LEU A O 1
ATOM 2820 N N . TYR A 1 394 ? 1.668 -7.485 -8.826 1.00 90.12 394 TYR A N 1
ATOM 2821 C CA . TYR A 1 394 ? 1.387 -8.792 -9.402 1.00 90.12 394 TYR A CA 1
ATOM 2822 C C . TYR A 1 394 ? 0.530 -8.662 -10.657 1.00 90.12 394 TYR A C 1
ATOM 2824 O O . TYR A 1 394 ? -0.404 -7.868 -10.721 1.00 90.12 394 TYR A O 1
ATOM 2832 N N . THR A 1 395 ? 0.858 -9.455 -11.669 1.00 91.38 395 THR A N 1
ATOM 2833 C CA . THR A 1 395 ? 0.048 -9.631 -12.876 1.00 91.38 395 THR A CA 1
ATOM 2834 C C . THR A 1 395 ? -0.243 -11.115 -13.036 1.00 91.38 395 THR A C 1
ATOM 2836 O O . THR A 1 395 ? 0.675 -11.935 -12.983 1.00 91.38 395 THR A O 1
ATOM 2839 N N . VAL A 1 396 ? -1.512 -11.469 -13.204 1.00 90.69 396 VAL A N 1
ATOM 2840 C CA . VAL A 1 396 ? -1.956 -12.848 -13.407 1.00 90.69 396 VAL A CA 1
ATOM 2841 C C . VAL A 1 396 ? -2.139 -13.091 -14.894 1.00 90.69 396 VAL A C 1
ATOM 2843 O O . VAL A 1 396 ? -2.838 -12.346 -15.577 1.00 90.69 396 VAL A O 1
ATOM 2846 N N . VAL A 1 397 ? -1.492 -14.141 -15.387 1.00 91.88 397 VAL A N 1
AT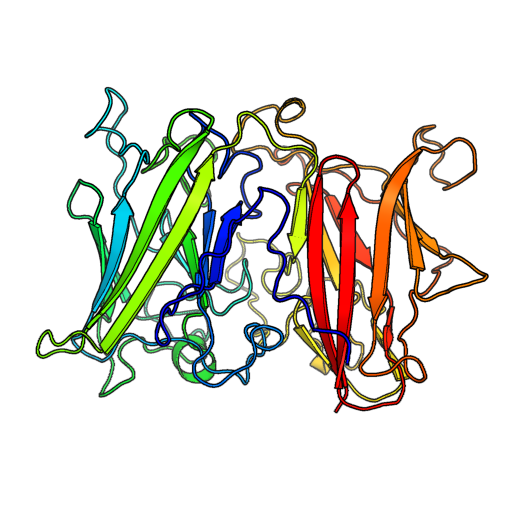OM 2847 C CA . VAL A 1 397 ? -1.717 -14.665 -16.731 1.00 91.88 397 VAL A CA 1
ATOM 2848 C C . VAL A 1 397 ? -2.672 -15.844 -16.635 1.00 91.88 397 VAL A C 1
ATOM 2850 O O . VAL A 1 397 ? -2.337 -16.839 -15.986 1.00 91.88 397 VAL A O 1
ATOM 2853 N N . ASP A 1 398 ? -3.828 -15.719 -17.287 1.00 86.56 398 ASP A N 1
ATOM 2854 C CA . ASP A 1 398 ? -4.861 -16.762 -17.359 1.00 86.56 398 ASP A CA 1
ATOM 2855 C C . ASP A 1 398 ? -4.658 -17.711 -18.550 1.00 86.56 398 ASP A C 1
ATOM 2857 O O . ASP A 1 398 ? -4.485 -17.233 -19.699 1.00 86.56 398 ASP A O 1
#

Mean predicted aligned error: 8.06 Å

Sequence (398 aa):
TAGCQPIQAPAASVSAAAAPDNNILLGIINAPTTPGGIVADLPTSINVLMNAPGTDDRYVSDPAAFGHQIPAGGRMEIEFGGSYVRNGVDNDAEFVPVDSNTTLILLDGNPQNAIAASAGSGPQHGNYTVEDDGDKLITVRPNGGSGDKGIEGERAQKVGIKTIHLTPTFGSPVGPPPFQNGPAGSEGTIAVRIYNADGDLLESGLATLEFPTSIGPQISPINIGLVTPMMFSPDVVTDFIEATNFQHVAPGTQLVNMTMGETFSTGQPYALRFLLLDAIENQPDPYSPMIGIPGVGVVVNEDDPATASLVQDANGDGVLDESDTVVGDVTISGPSAESQGRILAMPDWPLTVSGDGVEGPPGSFLNVAIEVGTESGVYATTVSLDGGNSATLYTVVD

pLDDT: mean 82.58, std 18.52, range [21.22, 98.56]

Secondary structure (DSSP, 8-state):
--PPPP---SSS--------TTB-EEEEEE-TT-TTTTSTTSBP-EEEEE--TTS-GGGTT-TTS--B-PPTT-EEEEEEEET-EETTTTSSSPP----BTTTEEEESSSTT-EEBSS-SSSTTB--EEEEE-SSSEEEEEESS-BTTB-S-SHHHHHT-B-EEEE-S-TT-TTPPPSEE--STTPEEEEEEEEE-TT--EEEEEEEEEE--S----EEEE--TTTS-SSTT-TT-----SSBTTEEEE-TT-EE-B--SS--GGGT-PBPEEEEEE--GGG-SSSSSS----TTEEEEE-SS-TTEEEEEE-SSSSSS--TTSEEEEEEEEE-SSSTT--EEPP-TTPPPPPEEESSSS-EEEEEEE-EE--SSSEEEEEEEEETTS-EEEEEEEE-